Protein AF-0000000076642615 (afdb_homodimer)

InterPro domains:
  IPR003148 Regulator of K+ conductance, N-terminal lobe [PF02254] (117-232)
  IPR003148 Regulator of K+ conductance, N-terminal lobe [PS51201] (114-230)
  IPR006037 Regulator of K+ conductance, C-terminal [PF02080] (272-340)
  IPR006037 Regulator of K+ conductance, C-terminal [PS51202] (257-344)
  IPR013099 Potassium channel domain [PF07885] (23-96)
  IPR036291 NAD(P)-binding domain superfamily [SSF51735] (112-254)
  IPR036721 Regulator of K+ conductance, C-terminal domain superfamily [G3DSA:3.30.70.1450] (270-341)
  IPR036721 Regulator of K+ conductance, C-terminal domain superfamily [SSF116726] (267-340)
  IPR050721 Trk/Ktr/HKT Potassium Transport [PTHR43833] (23-339)

Organism: NCBI:txid1194090

Structure (mmCIF, N/CA/C/O backbone):
data_AF-0000000076642615-model_v1
#
loop_
_entity.id
_entity.type
_entity.pdbx_description
1 polymer 'Voltage-gated potassium channel'
#
loop_
_atom_site.group_PDB
_atom_site.id
_atom_site.type_symbol
_atom_site.label_atom_id
_atom_site.label_alt_id
_atom_site.label_comp_id
_atom_site.label_asym_id
_atom_site.label_entity_id
_atom_site.label_seq_id
_atom_site.pdbx_PDB_ins_code
_atom_site.Cartn_x
_atom_site.Cartn_y
_atom_site.Cartn_z
_atom_site.occupancy
_atom_site.B_iso_or_equiv
_atom_site.auth_seq_id
_atom_site.auth_comp_id
_atom_site.auth_asym_id
_atom_site.auth_atom_id
_atom_site.pdbx_PDB_model_num
ATOM 1 N N . MET A 1 1 ? 22.859 -14.305 -25.234 1 28.86 1 MET A N 1
ATOM 2 C CA . MET A 1 1 ? 24.219 -14.734 -25.531 1 28.86 1 MET A CA 1
ATOM 3 C C . MET A 1 1 ? 24.75 -15.672 -24.438 1 28.86 1 MET A C 1
ATOM 5 O O . MET A 1 1 ? 25.625 -16.484 -24.688 1 28.86 1 MET A O 1
ATOM 9 N N . ASN A 1 2 ? 24.094 -15.414 -23.266 1 33.19 2 ASN A N 1
ATOM 10 C CA . ASN A 1 2 ? 24.625 -16.156 -22.125 1 33.19 2 ASN A CA 1
ATOM 11 C C . ASN A 1 2 ? 24.078 -17.578 -22.078 1 33.19 2 ASN A C 1
ATOM 13 O O . ASN A 1 2 ? 24.703 -18.469 -21.5 1 33.19 2 ASN A O 1
ATOM 17 N N . GLY A 1 3 ? 22.953 -17.766 -22.516 1 37.28 3 GLY A N 1
ATOM 18 C CA . GLY A 1 3 ? 22.469 -19.125 -22.641 1 37.28 3 GLY A CA 1
ATOM 19 C C . GLY A 1 3 ? 23.344 -19.984 -23.531 1 37.28 3 GLY A C 1
ATOM 20 O O . GLY A 1 3 ? 23.562 -21.172 -23.25 1 37.28 3 GLY A O 1
ATOM 21 N N . PHE A 1 4 ? 23.672 -19.438 -24.719 1 39.81 4 PHE A N 1
ATOM 22 C CA . PHE A 1 4 ? 24.547 -20.031 -25.703 1 39.81 4 PHE A CA 1
ATOM 23 C C . PHE A 1 4 ? 25.922 -20.328 -25.109 1 39.81 4 PHE A C 1
ATOM 25 O O . PHE A 1 4 ? 26.516 -21.375 -25.375 1 39.81 4 PHE A O 1
ATOM 32 N N . TYR A 1 5 ? 26.375 -19.5 -24.203 1 40.06 5 TYR A N 1
ATOM 33 C CA . TYR A 1 5 ? 27.688 -19.625 -23.594 1 40.06 5 TYR A CA 1
ATOM 34 C C . TYR A 1 5 ? 27.719 -20.734 -22.547 1 40.06 5 TYR A C 1
ATOM 36 O O . TYR A 1 5 ? 28.688 -21.469 -22.453 1 40.06 5 TYR A O 1
ATOM 44 N N . ASN A 1 6 ? 26.625 -20.953 -21.844 1 46.66 6 ASN A N 1
ATOM 45 C CA . ASN A 1 6 ? 26.609 -21.984 -20.812 1 46.66 6 ASN A CA 1
ATOM 46 C C . ASN A 1 6 ? 26.5 -23.375 -21.406 1 46.66 6 ASN A C 1
ATOM 48 O O . ASN A 1 6 ? 27.141 -24.312 -20.922 1 46.66 6 ASN A O 1
ATOM 52 N N . ASN A 1 7 ? 25.656 -23.516 -22.375 1 49.06 7 ASN A N 1
ATOM 53 C CA . ASN A 1 7 ? 25.688 -24.766 -23.125 1 49.06 7 ASN A CA 1
ATOM 54 C C . ASN A 1 7 ? 27.078 -25.062 -23.672 1 49.06 7 ASN A C 1
ATOM 56 O O . ASN A 1 7 ? 27.5 -26.219 -23.703 1 49.06 7 ASN A O 1
ATOM 60 N N . ILE A 1 8 ? 27.75 -24.031 -24.078 1 52.03 8 ILE A N 1
ATOM 61 C CA . ILE A 1 8 ? 29.094 -24.156 -24.625 1 52.03 8 ILE A CA 1
ATOM 62 C C . ILE A 1 8 ? 30.062 -24.531 -23.516 1 52.03 8 ILE A C 1
ATOM 64 O O . ILE A 1 8 ? 30.922 -25.391 -23.703 1 52.03 8 ILE A O 1
ATOM 68 N N . ILE A 1 9 ? 29.766 -24.031 -22.344 1 53.75 9 ILE A N 1
ATOM 69 C CA . ILE A 1 9 ? 30.672 -24.312 -21.234 1 53.75 9 ILE A CA 1
ATOM 70 C C . ILE A 1 9 ? 30.484 -25.75 -20.75 1 53.75 9 ILE A C 1
ATOM 72 O O . ILE A 1 9 ? 31.453 -26.453 -20.484 1 53.75 9 ILE A O 1
ATOM 76 N N . ASP A 1 10 ? 29.172 -26.109 -20.703 1 59.62 10 ASP A N 1
ATOM 77 C CA . ASP A 1 10 ? 28.922 -27.5 -20.297 1 59.62 10 ASP A CA 1
ATOM 78 C C . ASP A 1 10 ? 29.531 -28.469 -21.297 1 59.62 10 ASP A C 1
ATOM 80 O O . ASP A 1 10 ? 30.094 -29.5 -20.906 1 59.62 10 ASP A O 1
ATOM 84 N N . ASN A 1 11 ? 29.281 -28.109 -22.469 1 63.97 11 ASN A N 1
ATOM 85 C CA . ASN A 1 11 ? 29.859 -28.953 -23.516 1 63.97 11 ASN A CA 1
ATOM 86 C C . ASN A 1 11 ? 31.375 -28.938 -23.453 1 63.97 11 ASN A C 1
ATOM 88 O O . ASN A 1 11 ? 32.031 -29.969 -23.688 1 63.97 11 ASN A O 1
ATOM 92 N N . ILE A 1 12 ? 31.844 -27.844 -22.969 1 65.25 12 ILE A N 1
ATOM 93 C CA . ILE A 1 12 ? 33.281 -27.719 -22.875 1 65.25 12 ILE A CA 1
ATOM 94 C C . ILE A 1 12 ? 33.812 -28.5 -21.688 1 65.25 12 ILE A C 1
ATOM 96 O O . ILE A 1 12 ? 34.812 -29.203 -21.781 1 65.25 12 ILE A O 1
ATOM 100 N N . ILE A 1 13 ? 32.938 -28.422 -20.609 1 67.88 13 ILE A N 1
ATOM 101 C CA . ILE A 1 13 ? 33.344 -29.156 -19.422 1 67.88 13 ILE A CA 1
ATOM 102 C C . ILE A 1 13 ? 33.219 -30.656 -19.672 1 67.88 13 ILE A C 1
ATOM 104 O O . ILE A 1 13 ? 34.125 -31.422 -19.328 1 67.88 13 ILE A O 1
ATOM 108 N N . ALA A 1 14 ? 32.062 -30.953 -20.344 1 70.62 14 ALA A N 1
ATOM 109 C CA . ALA A 1 14 ? 31.906 -32.375 -20.703 1 70.62 14 ALA A CA 1
ATOM 110 C C . ALA A 1 14 ? 33 -32.844 -21.641 1 70.62 14 ALA A C 1
ATOM 112 O O . ALA A 1 14 ? 33.562 -33.938 -21.484 1 70.62 14 ALA A O 1
ATOM 113 N N . LEU A 1 15 ? 33.344 -32.031 -22.531 1 74.5 15 LEU A N 1
ATOM 114 C CA . LEU A 1 15 ? 34.438 -32.344 -23.469 1 74.5 15 LEU A CA 1
ATOM 115 C C . LEU A 1 15 ? 35.75 -32.438 -22.734 1 74.5 15 LEU A C 1
ATOM 117 O O . LEU A 1 15 ? 36.562 -33.344 -23.016 1 74.5 15 LEU A O 1
ATOM 121 N N . ARG A 1 16 ? 35.906 -31.594 -21.766 1 71.75 16 ARG A N 1
ATOM 122 C CA . ARG A 1 16 ? 37.156 -31.625 -20.969 1 71.75 16 ARG A CA 1
ATOM 123 C C . ARG A 1 16 ? 37.219 -32.906 -20.141 1 71.75 16 ARG A C 1
ATOM 125 O O . ARG A 1 16 ? 38.312 -33.5 -20.031 1 71.75 16 ARG A O 1
ATOM 132 N N . ILE A 1 17 ? 36.031 -33.312 -19.688 1 75.44 17 ILE A N 1
ATOM 133 C CA . ILE A 1 17 ? 36 -34.531 -18.922 1 75.44 17 ILE A CA 1
ATOM 134 C C . ILE A 1 17 ? 36.25 -35.719 -19.844 1 75.44 17 ILE A C 1
ATOM 136 O O . ILE A 1 17 ? 37 -36.656 -19.484 1 75.44 17 ILE A O 1
ATOM 140 N N . VAL A 1 18 ? 35.656 -35.656 -21.062 1 78.88 18 VAL A N 1
ATOM 141 C CA . VAL A 1 18 ? 35.844 -36.75 -22.016 1 78.88 18 VAL A CA 1
ATOM 142 C C . VAL A 1 18 ? 37.312 -36.812 -22.453 1 78.88 18 VAL A C 1
ATOM 144 O O . VAL A 1 18 ? 37.875 -37.906 -22.531 1 78.88 18 VAL A O 1
ATOM 147 N N . ILE A 1 19 ? 37.938 -35.719 -22.672 1 79.5 19 ILE A N 1
ATOM 148 C CA . ILE A 1 19 ? 39.344 -35.656 -23.062 1 79.5 19 ILE A CA 1
ATOM 149 C C . ILE A 1 19 ? 40.219 -36.156 -21.922 1 79.5 19 ILE A C 1
ATOM 151 O O . ILE A 1 19 ? 41.156 -36.938 -22.141 1 79.5 19 ILE A O 1
ATOM 155 N N . ALA A 1 20 ? 39.875 -35.688 -20.688 1 77.5 20 ALA A N 1
ATOM 156 C CA . ALA A 1 20 ? 40.656 -36.125 -19.531 1 77.5 20 ALA A CA 1
ATOM 157 C C . ALA A 1 20 ? 40.5 -37.625 -19.312 1 77.5 20 ALA A C 1
ATOM 159 O O . ALA A 1 20 ? 41.469 -38.312 -18.984 1 77.5 20 ALA A O 1
ATOM 160 N N . SER A 1 21 ? 39.344 -38.188 -19.578 1 84.31 21 SER A N 1
ATOM 161 C CA . SER A 1 21 ? 39.094 -39.625 -19.469 1 84.31 21 SER A CA 1
ATOM 162 C C . SER A 1 21 ? 39.875 -40.406 -20.547 1 84.31 21 SER A C 1
ATOM 164 O O . SER A 1 21 ? 40.406 -41.469 -20.297 1 84.31 21 SER A O 1
ATOM 166 N N . ALA A 1 22 ? 39.938 -39.844 -21.75 1 82.94 22 ALA A N 1
ATOM 167 C CA . ALA A 1 22 ? 40.719 -40.438 -22.828 1 82.94 22 ALA A CA 1
ATOM 168 C C . ALA A 1 22 ? 42.219 -40.438 -22.5 1 82.94 22 ALA A C 1
ATOM 170 O O . ALA A 1 22 ? 42.906 -41.438 -22.734 1 82.94 22 ALA A O 1
ATOM 171 N N . VAL A 1 23 ? 42.688 -39.375 -21.891 1 83.56 23 VAL A N 1
ATOM 172 C CA . VAL A 1 23 ? 44.094 -39.281 -21.453 1 83.56 23 VAL A CA 1
ATOM 173 C C . VAL A 1 23 ? 44.344 -40.344 -20.391 1 83.56 23 VAL A C 1
ATOM 175 O O . VAL A 1 23 ? 45.406 -41 -20.391 1 83.56 23 VAL A O 1
ATOM 178 N N . LEU A 1 24 ? 43.344 -40.5 -19.516 1 82.75 24 LEU A N 1
ATOM 179 C CA . LEU A 1 24 ? 43.5 -41.5 -18.469 1 82.75 24 LEU A CA 1
ATOM 180 C C . LEU A 1 24 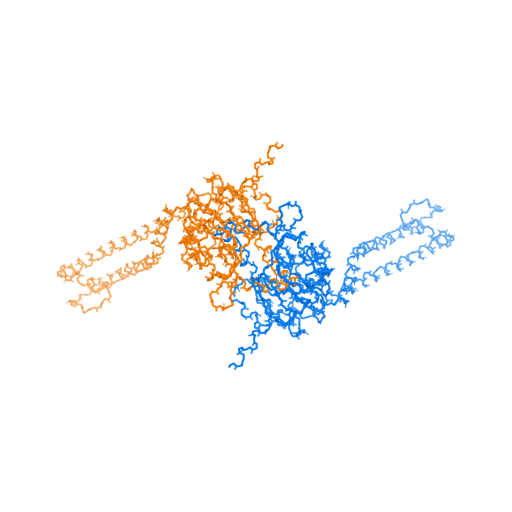? 43.594 -42.906 -19.078 1 82.75 24 LEU A C 1
ATOM 182 O O . LEU A 1 24 ? 44.438 -43.719 -18.641 1 82.75 24 LEU A O 1
ATOM 186 N N . ILE A 1 25 ? 42.875 -43.281 -20.125 1 83.81 25 ILE A N 1
ATOM 187 C CA . ILE A 1 25 ? 42.906 -44.562 -20.828 1 83.81 25 ILE A CA 1
ATOM 188 C C . ILE A 1 25 ? 44.281 -44.75 -21.484 1 83.81 25 ILE A C 1
ATOM 190 O O . ILE A 1 25 ? 44.844 -45.812 -21.422 1 83.81 25 ILE A O 1
ATOM 194 N N . VAL A 1 26 ? 44.781 -43.688 -22.062 1 85.69 26 VAL A N 1
ATOM 195 C CA . VAL A 1 26 ? 46.125 -43.719 -22.688 1 85.69 26 VAL A CA 1
ATOM 196 C C . VAL A 1 26 ? 47.188 -44 -21.625 1 85.69 26 VAL A C 1
ATOM 198 O O . VAL A 1 26 ? 48.094 -44.781 -21.844 1 85.69 26 VAL A O 1
ATOM 201 N N . ILE A 1 27 ? 47.031 -43.375 -20.406 1 85.31 27 ILE A N 1
ATOM 202 C CA . ILE A 1 27 ? 47.969 -43.594 -19.312 1 85.31 27 ILE A CA 1
ATOM 203 C C . ILE A 1 27 ? 47.906 -45.062 -18.844 1 85.31 27 ILE A C 1
ATOM 205 O O . ILE A 1 27 ? 48.938 -45.688 -18.578 1 85.31 27 ILE A O 1
ATOM 209 N N . PHE A 1 28 ? 46.719 -45.625 -18.781 1 87.31 28 PHE A N 1
ATOM 210 C CA . PHE A 1 28 ? 46.562 -47.031 -18.406 1 87.31 28 PHE A CA 1
ATOM 211 C C . PHE A 1 28 ? 47.219 -47.938 -19.422 1 87.31 28 PHE A C 1
ATOM 213 O O . PHE A 1 28 ? 47.875 -48.938 -19.062 1 87.31 28 PHE A O 1
ATOM 220 N N . LEU A 1 29 ? 47.125 -47.625 -20.734 1 88 29 LEU A N 1
ATOM 221 C CA . LEU A 1 29 ? 47.719 -48.406 -21.797 1 88 29 LEU A CA 1
ATOM 222 C C . LEU A 1 29 ? 49.25 -48.312 -21.75 1 88 29 LEU A C 1
ATOM 224 O O . LEU A 1 29 ? 49.938 -49.312 -21.875 1 88 29 LEU A O 1
ATOM 228 N N . ILE A 1 30 ? 49.75 -47.125 -21.531 1 89.69 30 ILE A N 1
ATOM 229 C CA . ILE A 1 30 ? 51.188 -46.906 -21.406 1 89.69 30 ILE A CA 1
ATOM 230 C C . ILE A 1 30 ? 51.719 -47.594 -20.156 1 89.69 30 ILE A C 1
ATOM 232 O O . ILE A 1 30 ? 52.781 -48.219 -20.203 1 89.69 30 ILE A O 1
ATOM 236 N N . GLY A 1 31 ? 50.938 -47.406 -19.125 1 89.5 31 GLY A N 1
ATOM 237 C CA . GLY A 1 31 ? 51.344 -48.062 -17.875 1 89.5 31 GLY A CA 1
ATOM 238 C C . GLY A 1 31 ? 51.375 -49.594 -17.984 1 89.5 31 GLY A C 1
ATOM 239 O O . GLY A 1 31 ? 52.344 -50.219 -17.594 1 89.5 31 GLY A O 1
ATOM 240 N N . SER A 1 32 ? 50.312 -50.188 -18.547 1 88.25 32 SER A N 1
ATOM 241 C CA . SER A 1 32 ? 50.219 -51.656 -18.719 1 88.25 32 SER A CA 1
ATOM 242 C C . SER A 1 32 ? 51.312 -52.188 -19.641 1 88.25 32 SER A C 1
ATOM 244 O O . SER A 1 32 ? 51.969 -53.188 -19.359 1 88.25 32 SER A O 1
ATOM 246 N N . SER A 1 33 ? 51.531 -51.469 -20.703 1 91.62 33 SER A N 1
ATOM 247 C CA . SER A 1 33 ? 52.562 -51.875 -21.672 1 91.62 33 SER A CA 1
ATOM 248 C C . SER A 1 33 ? 53.969 -51.625 -21.125 1 91.62 33 SER A C 1
ATOM 250 O O . SER A 1 33 ? 54.875 -52.438 -21.375 1 91.62 33 SER A O 1
ATOM 252 N N . GLY A 1 34 ? 54.094 -50.562 -20.359 1 92.25 34 GLY A N 1
ATOM 253 C CA . GLY A 1 34 ? 55.406 -50.25 -19.766 1 92.25 34 GLY A CA 1
ATOM 254 C C . GLY A 1 34 ? 55.844 -51.312 -18.766 1 92.25 34 GLY A C 1
AT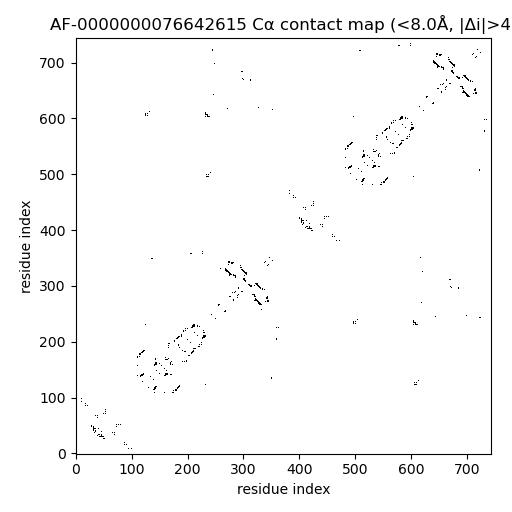OM 255 O O . GLY A 1 34 ? 57 -51.719 -18.781 1 92.25 34 GLY A O 1
ATOM 256 N N . TYR A 1 35 ? 54.938 -51.719 -17.922 1 90.62 35 TYR A N 1
ATOM 257 C CA . TYR A 1 35 ? 55.281 -52.75 -16.953 1 90.62 35 TYR A CA 1
ATOM 258 C C . TYR A 1 35 ? 55.562 -54.094 -17.641 1 90.62 35 TYR A C 1
ATOM 260 O O . TYR A 1 35 ? 56.406 -54.875 -17.172 1 90.62 35 TYR A O 1
ATOM 268 N N . HIS A 1 36 ? 54.938 -54.406 -18.797 1 90.62 36 HIS A N 1
ATOM 269 C CA . HIS A 1 36 ? 55.188 -55.625 -19.562 1 90.62 36 HIS A CA 1
ATOM 270 C C . HIS A 1 36 ? 56.594 -55.562 -20.172 1 90.62 36 HIS A C 1
ATOM 272 O O . HIS A 1 36 ? 57.312 -56.562 -20.125 1 90.62 36 HIS A O 1
ATOM 278 N N . LEU A 1 37 ? 56.969 -54.438 -20.609 1 91.12 37 LEU A N 1
ATOM 279 C CA . LEU A 1 37 ? 58.25 -54.281 -21.312 1 91.12 37 LEU A CA 1
ATOM 280 C C . LEU A 1 37 ? 59.406 -54.156 -20.312 1 91.12 37 LEU A C 1
ATOM 282 O O . LEU A 1 37 ? 60.469 -54.75 -20.531 1 91.12 37 LEU A O 1
ATOM 286 N N . ILE A 1 38 ? 59.125 -53.5 -19.172 1 89.94 38 ILE A N 1
ATOM 287 C CA . ILE A 1 38 ? 60.219 -53.219 -18.25 1 89.94 38 ILE A CA 1
ATOM 288 C C . ILE A 1 38 ? 60.375 -54.344 -17.25 1 89.94 38 ILE A C 1
ATOM 290 O O . ILE A 1 38 ? 61.5 -54.75 -16.906 1 89.94 38 ILE A O 1
ATOM 294 N N . GLU A 1 39 ? 59.312 -54.906 -16.797 1 88.06 39 GLU A N 1
ATOM 295 C CA . GLU A 1 39 ? 59.344 -55.875 -15.711 1 88.06 39 GLU A CA 1
ATOM 296 C C . GLU A 1 39 ? 58.906 -57.25 -16.188 1 88.06 39 GLU A C 1
ATOM 298 O O . GLU A 1 39 ? 58.938 -58.219 -15.43 1 88.06 39 GLU A O 1
ATOM 303 N N . GLY A 1 40 ? 58.5 -57.438 -17.469 1 89.31 40 GLY A N 1
ATOM 304 C CA . GLY A 1 40 ? 58.094 -58.719 -18.016 1 89.31 40 GLY A CA 1
ATOM 305 C C . GLY A 1 40 ? 56.781 -59.219 -17.469 1 89.31 40 GLY A C 1
ATOM 306 O O . GLY A 1 40 ? 56.5 -60.406 -17.484 1 89.31 40 GLY A O 1
ATOM 307 N N . MET A 1 41 ? 56 -58.312 -16.969 1 85.69 41 MET A N 1
ATOM 308 C CA . MET A 1 41 ? 54.719 -58.656 -16.375 1 85.69 41 MET A CA 1
ATOM 309 C C . MET A 1 41 ? 53.688 -58.938 -17.453 1 85.69 41 MET A C 1
ATOM 311 O O . MET A 1 41 ? 53.781 -58.438 -18.578 1 85.69 41 MET A O 1
ATOM 315 N N . ASN A 1 42 ? 52.688 -59.812 -17.094 1 86 42 ASN A N 1
ATOM 316 C CA . ASN A 1 42 ? 51.531 -59.969 -17.984 1 86 42 ASN A CA 1
ATOM 317 C C . ASN A 1 42 ? 50.719 -58.719 -18.078 1 86 42 ASN A C 1
ATOM 319 O O . ASN A 1 42 ? 50.781 -57.844 -17.203 1 86 42 ASN A O 1
ATOM 323 N N . PHE A 1 43 ? 50.062 -58.594 -19.234 1 85 43 PHE A N 1
ATOM 324 C CA . PHE A 1 43 ? 49.312 -57.375 -19.5 1 85 43 PHE A CA 1
ATOM 325 C C . PHE A 1 43 ? 48.312 -57.062 -18.359 1 85 43 PHE A C 1
ATOM 327 O O . PHE A 1 43 ? 48.156 -55.906 -17.969 1 85 43 PHE A O 1
ATOM 334 N N . PHE A 1 44 ? 47.781 -58.062 -17.781 1 82.88 44 PHE A N 1
ATOM 335 C CA . PHE A 1 44 ? 46.844 -57.875 -16.703 1 82.88 44 PHE A CA 1
ATOM 336 C C . PHE A 1 44 ? 47.531 -57.438 -15.422 1 82.88 44 PHE A C 1
ATOM 338 O O . PHE A 1 44 ? 47.031 -56.562 -14.695 1 82.88 44 PHE A O 1
ATOM 345 N N . GLU A 1 45 ? 48.688 -58 -15.188 1 83.38 45 GLU A N 1
ATOM 346 C CA . GLU A 1 45 ? 49.469 -57.594 -14.008 1 83.38 45 GLU A CA 1
ATOM 347 C C . GLU A 1 45 ? 49.938 -56.156 -14.117 1 83.38 45 GLU A C 1
ATOM 349 O O . GLU A 1 45 ? 49.938 -55.438 -13.125 1 83.38 45 GLU A O 1
ATOM 354 N N . GLY A 1 46 ? 50.312 -55.75 -15.367 1 86.81 46 GLY A N 1
ATOM 355 C CA . GLY A 1 46 ? 50.688 -54.375 -15.602 1 86.81 46 GLY A CA 1
ATOM 356 C C . GLY A 1 46 ? 49.531 -53.406 -15.422 1 86.81 46 GLY A C 1
ATOM 357 O O . GLY A 1 46 ? 49.719 -52.344 -14.836 1 86.81 46 GLY A O 1
ATOM 358 N N . PHE A 1 47 ? 48.312 -53.875 -15.938 1 84.31 47 PHE A N 1
ATOM 359 C CA . PHE A 1 47 ? 47.094 -53.094 -15.766 1 84.31 47 PHE A CA 1
ATOM 360 C C . PHE A 1 47 ? 46.781 -52.906 -14.281 1 84.31 47 PHE A C 1
ATOM 362 O O . PHE A 1 47 ? 46.469 -51.812 -13.844 1 84.31 47 PHE A O 1
ATOM 369 N N . TYR A 1 48 ? 47 -53.938 -13.516 1 80.25 48 TYR A N 1
ATOM 370 C CA . TYR A 1 48 ? 46.719 -53.906 -12.086 1 80.25 48 TYR A CA 1
ATOM 371 C C . TYR A 1 48 ? 47.688 -53 -11.352 1 80.25 48 TYR A C 1
ATOM 373 O O . TYR A 1 48 ? 47.281 -52.219 -10.5 1 80.25 48 TYR A O 1
ATOM 381 N N . MET A 1 49 ? 48.938 -53.031 -11.734 1 82.88 49 MET A N 1
ATOM 382 C CA . MET A 1 49 ? 49.969 -52.188 -11.117 1 82.88 49 MET A CA 1
ATOM 383 C C . MET A 1 49 ? 49.688 -50.719 -11.422 1 82.88 49 MET A C 1
ATOM 385 O O . MET A 1 49 ? 49.844 -49.844 -10.555 1 82.88 49 MET A O 1
ATOM 389 N N . THR A 1 50 ? 49.25 -50.406 -12.672 1 85 50 THR A N 1
ATOM 390 C CA . THR A 1 50 ? 48.906 -49.031 -13.047 1 85 50 THR A CA 1
ATOM 391 C C . THR A 1 50 ? 47.688 -48.562 -12.266 1 85 50 THR A C 1
ATOM 393 O O . THR A 1 50 ? 47.688 -47.438 -11.758 1 85 50 THR A O 1
ATOM 396 N N . PHE A 1 51 ? 46.656 -49.438 -12.086 1 80 51 PHE A N 1
ATOM 397 C CA . PHE A 1 51 ? 45.438 -49.094 -11.375 1 80 51 PHE A CA 1
ATOM 398 C C . PHE A 1 51 ? 45.719 -48.781 -9.922 1 80 51 PHE A C 1
ATOM 400 O O . PHE A 1 51 ? 45.25 -47.719 -9.414 1 80 51 PHE A O 1
ATOM 407 N N . ILE A 1 52 ? 46.562 -49.562 -9.266 1 77.81 52 ILE A N 1
ATOM 408 C CA . ILE A 1 52 ? 46.812 -49.344 -7.848 1 77.81 52 ILE A CA 1
ATOM 409 C C . ILE A 1 52 ? 47.719 -48.125 -7.66 1 77.81 52 ILE A C 1
ATOM 411 O O . ILE A 1 52 ? 47.656 -47.469 -6.617 1 77.81 52 ILE A O 1
ATOM 415 N N . THR A 1 53 ? 48.469 -47.812 -8.68 1 79.69 53 THR A N 1
ATOM 416 C CA . THR A 1 53 ? 49.344 -46.656 -8.609 1 79.69 53 THR A CA 1
ATOM 417 C C . THR A 1 53 ? 48.594 -45.344 -8.789 1 79.69 53 THR A C 1
ATOM 419 O O . THR A 1 53 ? 48.75 -44.406 -8.016 1 79.69 53 THR A O 1
ATOM 422 N N . ILE A 1 54 ? 47.625 -45.375 -9.797 1 77.31 54 ILE A N 1
ATOM 423 C CA . ILE A 1 54 ? 46.938 -44.156 -10.148 1 77.31 54 ILE A CA 1
ATOM 424 C C . ILE A 1 54 ? 45.812 -43.906 -9.148 1 77.31 54 ILE A C 1
ATOM 426 O O . ILE A 1 54 ? 45.531 -42.75 -8.781 1 77.31 54 ILE A O 1
ATOM 430 N N . THR A 1 55 ? 45.156 -44.938 -8.586 1 70.56 55 THR A N 1
ATOM 431 C CA . THR A 1 55 ? 44.031 -44.781 -7.68 1 70.56 55 THR A CA 1
ATOM 432 C C . THR A 1 55 ? 44.531 -44.562 -6.246 1 70.56 55 THR A C 1
ATOM 434 O O . THR A 1 55 ? 43.719 -44.375 -5.332 1 70.56 55 THR A O 1
ATOM 437 N N . THR A 1 56 ? 45.75 -44.375 -6.094 1 62.41 56 THR A N 1
ATOM 438 C CA . THR A 1 56 ? 46.406 -44.094 -4.82 1 62.41 56 THR A CA 1
ATOM 439 C C . THR A 1 56 ? 46 -45.125 -3.766 1 62.41 56 THR A C 1
ATOM 441 O O . THR A 1 56 ? 46.062 -44.844 -2.566 1 62.41 56 THR A O 1
ATOM 444 N N . ILE A 1 57 ? 45.469 -46.312 -4.168 1 60.31 57 ILE A N 1
ATOM 445 C CA . ILE A 1 57 ? 45.125 -47.375 -3.23 1 60.31 57 ILE A CA 1
ATOM 446 C C . ILE A 1 57 ? 46.406 -47.875 -2.535 1 60.31 57 ILE A C 1
ATOM 448 O O . ILE A 1 57 ? 46.406 -48.125 -1.328 1 60.31 57 ILE A O 1
ATOM 452 N N . GLY A 1 58 ? 47.562 -47.719 -3.123 1 59.41 58 GLY A N 1
ATOM 453 C CA . GLY A 1 58 ? 48.844 -47.969 -2.516 1 59.41 58 GLY A CA 1
ATOM 454 C C . GLY A 1 58 ? 49.031 -49.406 -2.047 1 59.41 58 GLY A C 1
ATOM 455 O O . GLY A 1 58 ? 49.625 -49.656 -1.006 1 59.41 58 GLY A O 1
ATOM 456 N N . PHE A 1 59 ? 48.5 -50.531 -2.531 1 59.09 59 PHE A 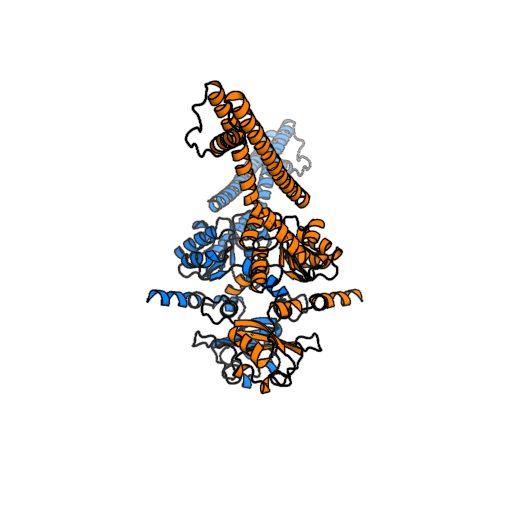N 1
ATOM 457 C CA . PHE A 1 59 ? 48.719 -51.938 -2.146 1 59.09 59 PHE A CA 1
ATOM 458 C C . PHE A 1 59 ? 50.156 -52.344 -2.451 1 59.09 59 PHE A C 1
ATOM 460 O O . PHE A 1 59 ? 50.906 -51.562 -3.045 1 59.09 59 PHE A O 1
ATOM 467 N N . SER A 1 60 ? 50.594 -53.5 -1.894 1 65.19 60 SER A N 1
ATOM 468 C CA . SER A 1 60 ? 51.938 -54.031 -2.133 1 65.19 60 SER A CA 1
ATOM 469 C C . SER A 1 60 ? 52.188 -54.281 -3.619 1 65.19 60 SER A C 1
ATOM 471 O O . SER A 1 60 ? 51.25 -54.625 -4.359 1 65.19 60 SER A O 1
ATOM 473 N N . GLU A 1 61 ? 53.375 -53.875 -4.082 1 73.81 61 GLU A N 1
ATOM 474 C CA . GLU A 1 61 ? 53.781 -54.156 -5.457 1 73.81 61 GLU A CA 1
ATOM 475 C C . GLU A 1 61 ? 53.625 -55.625 -5.812 1 73.81 61 GLU A C 1
ATOM 477 O O . GLU A 1 61 ? 53.781 -56.5 -4.957 1 73.81 61 GLU A O 1
ATOM 482 N N . LEU A 1 62 ? 53 -55.969 -6.906 1 70.06 62 LEU A N 1
ATOM 483 C CA . LEU A 1 62 ? 52.844 -57.375 -7.32 1 70.06 62 LEU A CA 1
ATOM 484 C C . LEU A 1 62 ? 54.188 -58.094 -7.402 1 70.06 62 LEU A C 1
ATOM 486 O O . LEU A 1 62 ? 54.25 -59.281 -7.102 1 70.06 62 LEU A O 1
ATOM 490 N N . THR A 1 63 ? 55.219 -57.469 -7.871 1 74.12 63 THR A N 1
ATOM 491 C CA . THR A 1 63 ? 56.594 -58.031 -7.941 1 74.12 63 THR A CA 1
ATOM 492 C C . THR A 1 63 ? 57.594 -56.969 -7.5 1 74.12 63 THR A C 1
ATOM 494 O O . THR A 1 63 ? 57.312 -55.781 -7.465 1 74.12 63 THR A O 1
ATOM 497 N N . ASN A 1 64 ? 58.656 -57.469 -6.945 1 77.31 64 ASN A N 1
ATOM 498 C CA . ASN A 1 64 ? 59.75 -56.531 -6.645 1 77.31 64 ASN A CA 1
ATOM 499 C C . ASN A 1 64 ? 60.188 -55.781 -7.887 1 77.31 64 ASN A C 1
ATOM 501 O O . ASN A 1 64 ? 60.688 -56.375 -8.836 1 77.31 64 ASN A O 1
ATOM 505 N N . LEU A 1 65 ? 59.875 -54.594 -7.969 1 78.5 65 LEU A N 1
ATOM 506 C CA . LEU A 1 65 ? 60.125 -53.781 -9.148 1 78.5 65 LEU A CA 1
ATOM 507 C C . LEU A 1 65 ? 61.625 -53.406 -9.258 1 78.5 65 LEU A C 1
ATOM 509 O O . LEU A 1 65 ? 62.281 -53.219 -8.242 1 78.5 65 LEU A O 1
ATOM 513 N N . SER A 1 66 ? 62.125 -53.594 -10.438 1 85.06 66 SER A N 1
ATOM 514 C CA . SER A 1 66 ? 63.5 -53.094 -10.719 1 85.06 66 SER A CA 1
ATOM 515 C C . SER A 1 66 ? 63.594 -51.594 -10.57 1 85.06 66 SER A C 1
ATOM 517 O O . SER A 1 66 ? 62.562 -50.906 -10.383 1 85.06 66 SER A O 1
ATOM 519 N N . THR A 1 67 ? 64.75 -51.062 -10.531 1 80.56 67 THR A N 1
ATOM 520 C CA . THR A 1 67 ? 64.938 -49.625 -10.461 1 80.56 67 THR A CA 1
ATOM 521 C C . THR A 1 67 ? 64.25 -48.906 -11.594 1 80.56 67 THR A C 1
ATOM 523 O O . THR A 1 67 ? 63.625 -47.875 -11.391 1 80.56 67 THR A O 1
ATOM 526 N N . GLY A 1 68 ? 64.25 -49.594 -12.836 1 82.56 68 GLY A N 1
ATOM 527 C CA . GLY A 1 68 ? 63.531 -49.031 -13.969 1 82.56 68 GLY A CA 1
ATOM 528 C C . GLY A 1 68 ? 62.031 -49.062 -13.766 1 82.56 68 GLY A C 1
ATOM 529 O O . GLY A 1 68 ? 61.312 -48.094 -14.109 1 82.56 68 GLY A O 1
ATOM 530 N N . GLY A 1 69 ? 61.531 -50.156 -13.117 1 84 69 GLY A N 1
ATOM 531 C CA . GLY A 1 69 ? 60.125 -50.25 -12.805 1 84 69 GLY A CA 1
ATOM 532 C C . GLY A 1 69 ? 59.656 -49.219 -11.781 1 84 69 GLY A C 1
ATOM 533 O O . GLY A 1 69 ? 58.562 -48.656 -11.906 1 84 69 GLY A O 1
ATOM 534 N N . ARG A 1 70 ? 60.438 -48.906 -10.773 1 81.25 70 ARG A N 1
ATOM 535 C CA . ARG A 1 70 ? 60.094 -47.938 -9.727 1 81.25 70 ARG A CA 1
ATOM 536 C C . ARG A 1 70 ? 60.062 -46.531 -10.289 1 81.25 70 ARG A C 1
ATOM 538 O O . ARG A 1 70 ? 59.156 -45.75 -9.938 1 81.25 70 ARG A O 1
ATOM 545 N N . VAL A 1 71 ? 61.031 -46.156 -11.203 1 82.94 71 VAL A N 1
ATOM 546 C CA . VAL A 1 71 ? 61.031 -44.844 -11.836 1 82.94 71 VAL A CA 1
ATOM 547 C C . VAL A 1 71 ? 59.812 -44.688 -12.734 1 82.94 71 VAL A C 1
ATOM 549 O O . VAL A 1 71 ? 59.188 -43.656 -12.758 1 82.94 71 VAL A O 1
ATOM 552 N N . PHE A 1 72 ? 59.438 -45.812 -13.492 1 86.81 72 PHE A N 1
ATOM 553 C CA . PHE A 1 72 ? 58.25 -45.844 -14.344 1 86.81 72 PHE A CA 1
ATOM 554 C C . PHE A 1 72 ? 57 -45.656 -13.508 1 86.81 72 PHE A C 1
ATOM 556 O O . PHE A 1 72 ? 56.094 -44.906 -13.883 1 86.81 72 PHE A O 1
ATOM 563 N N . THR A 1 73 ? 57 -46.312 -12.336 1 83.19 73 THR A N 1
ATOM 564 C CA . THR A 1 73 ? 55.875 -46.219 -11.438 1 83.19 73 THR A CA 1
ATOM 565 C C . THR A 1 73 ? 55.719 -44.781 -10.922 1 83.19 73 THR A C 1
ATOM 567 O O . THR A 1 73 ? 54.594 -44.281 -10.844 1 83.19 73 THR A O 1
ATOM 570 N N . MET A 1 74 ? 56.844 -44.094 -10.594 1 80.06 74 MET A N 1
ATOM 571 C CA . MET A 1 74 ? 56.781 -42.688 -10.148 1 80.06 74 MET A CA 1
ATOM 572 C C . MET A 1 74 ? 56.219 -41.781 -11.234 1 80.06 74 MET A C 1
ATOM 574 O O . MET A 1 74 ? 55.406 -40.906 -10.953 1 80.06 74 MET A O 1
ATOM 578 N N . GLY A 1 75 ? 56.656 -42.031 -12.508 1 84 75 GLY A N 1
ATOM 579 C CA . GLY A 1 75 ? 56.125 -41.25 -13.633 1 84 75 GLY A CA 1
ATOM 580 C C . GLY A 1 75 ? 54.656 -41.438 -13.859 1 84 75 GLY A C 1
ATOM 581 O O . GLY A 1 75 ? 53.906 -40.469 -14.031 1 84 75 GLY A O 1
ATOM 582 N N . ILE A 1 76 ? 54.188 -42.75 -13.844 1 84.94 76 ILE A N 1
ATOM 583 C CA . ILE A 1 76 ? 52.781 -43.062 -14.031 1 84.94 76 ILE A CA 1
ATOM 584 C C . ILE A 1 76 ? 51.938 -42.469 -12.898 1 84.94 76 ILE A C 1
ATOM 586 O O . ILE A 1 76 ? 50.844 -41.969 -13.125 1 84.94 76 ILE A O 1
ATOM 590 N N . PHE A 1 77 ? 52.469 -42.406 -11.703 1 79.69 77 PHE A N 1
ATOM 591 C CA . PHE A 1 77 ? 51.781 -41.875 -10.539 1 79.69 77 PHE A CA 1
ATOM 592 C C . PHE A 1 77 ? 51.531 -40.375 -10.711 1 79.69 77 PHE A C 1
ATOM 594 O O . PHE A 1 77 ? 50.438 -39.875 -10.531 1 79.69 77 PHE A O 1
ATOM 601 N N . VAL A 1 78 ? 52.594 -39.562 -11.078 1 80.38 78 VAL A N 1
ATOM 602 C CA . VAL A 1 78 ? 52.5 -38.125 -11.219 1 80.38 78 VAL A CA 1
ATOM 603 C C . VAL A 1 78 ? 51.531 -37.781 -12.344 1 80.38 78 VAL A C 1
ATOM 605 O O . VAL A 1 78 ? 50.688 -36.906 -12.188 1 80.38 78 VAL A O 1
ATOM 608 N N . MET A 1 79 ? 51.594 -38.562 -13.445 1 81.25 79 MET A N 1
ATOM 609 C CA . MET A 1 79 ? 50.719 -38.281 -14.586 1 81.25 79 MET A CA 1
ATOM 610 C C . MET A 1 79 ? 49.281 -38.719 -14.281 1 81.25 79 MET A C 1
ATOM 612 O O . MET A 1 79 ? 48.344 -38.031 -14.617 1 81.25 79 MET A O 1
ATOM 616 N N . GLY A 1 80 ? 49.188 -39.844 -13.609 1 80.75 80 GLY A N 1
ATOM 617 C CA . GLY A 1 80 ? 47.875 -40.406 -13.289 1 80.75 80 GLY A CA 1
ATOM 618 C C . GLY A 1 80 ? 47.094 -39.562 -12.273 1 80.75 80 GLY A C 1
ATOM 619 O O . GLY A 1 80 ? 45.938 -39.25 -12.477 1 80.75 80 GLY A O 1
ATOM 620 N N . ILE A 1 81 ? 47.75 -39.156 -11.195 1 77.62 81 ILE A N 1
ATOM 621 C CA . ILE A 1 81 ? 47.094 -38.375 -10.141 1 77.62 81 ILE A CA 1
ATOM 622 C C . ILE A 1 81 ? 46.719 -37 -10.672 1 77.62 81 ILE A C 1
ATOM 624 O O . ILE A 1 81 ? 45.656 -36.469 -10.32 1 77.62 81 ILE A O 1
ATOM 628 N N . GLY A 1 82 ? 47.5 -36.406 -11.469 1 79.25 82 GLY A N 1
ATOM 629 C CA . GLY A 1 82 ? 47.188 -35.125 -12.094 1 79.25 82 GLY A CA 1
ATOM 630 C C . GLY A 1 82 ? 45.906 -35.188 -12.914 1 79.25 82 GLY A C 1
ATOM 631 O O . GLY A 1 82 ? 45.031 -34.312 -12.781 1 79.25 82 GLY A O 1
ATOM 632 N N . VAL A 1 83 ? 45.75 -36.25 -13.719 1 80.25 83 VAL A N 1
ATOM 633 C CA . VAL A 1 83 ? 44.562 -36.375 -14.586 1 80.25 83 VAL A CA 1
ATOM 634 C C . VAL A 1 83 ? 43.344 -36.719 -13.758 1 80.25 83 VAL A C 1
ATOM 636 O O . VAL A 1 83 ? 42.25 -36.188 -13.984 1 80.25 83 VAL A O 1
ATOM 639 N N . ILE A 1 84 ? 43.469 -37.531 -12.719 1 77.25 84 ILE A N 1
ATOM 640 C CA . ILE A 1 84 ? 42.344 -37.906 -11.875 1 77.25 84 ILE A CA 1
ATOM 641 C C . ILE A 1 84 ? 41.875 -36.688 -11.062 1 77.25 84 ILE A C 1
ATOM 643 O O . ILE A 1 84 ? 40.688 -36.438 -10.914 1 77.25 84 ILE A O 1
ATOM 647 N N . SER A 1 85 ? 42.844 -35.906 -10.562 1 76.88 85 SER A N 1
ATOM 648 C CA . SER A 1 85 ? 42.531 -34.688 -9.836 1 76.88 85 SER A CA 1
ATOM 649 C C . SER A 1 85 ? 41.844 -33.688 -10.727 1 76.88 85 SER A C 1
ATOM 651 O O . SER A 1 85 ? 40.906 -33 -10.297 1 76.88 85 SER A O 1
ATOM 653 N N . TYR A 1 86 ? 42.25 -33.562 -11.922 1 76.75 86 TYR A N 1
ATOM 654 C CA . TYR A 1 86 ? 41.656 -32.688 -12.898 1 76.75 86 TYR A CA 1
ATOM 655 C C . TYR A 1 86 ? 40.219 -33.125 -13.203 1 76.75 86 TYR A C 1
ATOM 657 O O . TYR A 1 86 ? 39.312 -32.281 -13.234 1 76.75 86 TYR A O 1
ATOM 665 N N . ILE A 1 87 ? 40 -34.375 -13.383 1 74.5 87 ILE A N 1
ATOM 666 C CA . ILE A 1 87 ? 38.688 -34.906 -13.625 1 74.5 87 ILE A CA 1
ATOM 667 C C . ILE A 1 87 ? 37.781 -34.656 -12.414 1 74.5 87 ILE A C 1
ATOM 669 O O . ILE A 1 87 ? 36.656 -34.219 -12.555 1 74.5 87 ILE A O 1
ATOM 673 N N . ALA A 1 88 ? 38.344 -34.812 -11.195 1 68.5 88 ALA A N 1
ATOM 674 C CA . ALA A 1 88 ? 37.594 -34.562 -9.953 1 68.5 88 ALA A CA 1
ATOM 675 C C . ALA A 1 88 ? 37.219 -33.094 -9.828 1 68.5 88 ALA A C 1
ATOM 677 O O . ALA A 1 88 ? 36.094 -32.75 -9.445 1 68.5 88 ALA A O 1
ATOM 678 N N . SER A 1 89 ? 38.125 -32.312 -10.141 1 66.31 89 SER A N 1
ATOM 679 C CA . SER A 1 89 ? 37.875 -30.891 -10.07 1 66.31 89 SER A CA 1
ATOM 680 C C . SER A 1 89 ? 36.844 -30.438 -11.078 1 66.31 89 SER A C 1
ATOM 682 O O . SER A 1 89 ? 35.938 -29.656 -10.75 1 66.31 89 SER A O 1
ATOM 684 N N . GLN A 1 90 ? 36.969 -31 -12.234 1 64.69 90 GLN A N 1
ATOM 685 C CA . GLN A 1 90 ? 36.031 -30.641 -13.281 1 64.69 90 GLN A CA 1
ATOM 686 C C . GLN A 1 90 ? 34.656 -31.234 -13.008 1 64.69 90 GLN A C 1
ATOM 688 O O . GLN A 1 90 ? 33.625 -30.609 -13.289 1 64.69 90 GLN A O 1
ATOM 693 N N . THR A 1 91 ? 34.688 -32.5 -12.422 1 62.06 91 THR A N 1
ATOM 694 C CA . THR A 1 91 ? 33.438 -33.156 -12.086 1 62.06 91 THR A CA 1
ATOM 695 C C . THR A 1 91 ? 32.719 -32.406 -10.961 1 62.06 91 THR A C 1
ATOM 697 O O . THR A 1 91 ? 31.5 -32.25 -10.992 1 62.06 91 THR A O 1
ATOM 700 N N . THR A 1 92 ? 33.5 -32.031 -9.938 1 59.78 92 THR A N 1
ATOM 701 C CA . THR A 1 92 ? 32.906 -31.234 -8.875 1 59.78 92 THR A CA 1
ATOM 702 C C . THR A 1 92 ? 32.219 -29.984 -9.43 1 59.78 92 THR A C 1
ATOM 704 O O . THR A 1 92 ? 31.141 -29.594 -8.992 1 59.78 92 THR A O 1
ATOM 707 N N . GLN A 1 93 ? 32.938 -29.5 -10.375 1 53.38 93 GLN A N 1
ATOM 708 C CA . GLN A 1 93 ? 32.344 -28.328 -11.039 1 53.38 93 GLN A CA 1
ATOM 709 C C . GLN A 1 93 ? 31.078 -28.719 -11.789 1 53.38 93 GLN A C 1
ATOM 711 O O . GLN A 1 93 ? 30.141 -27.922 -11.852 1 53.38 93 GLN A O 1
ATOM 716 N N . LEU A 1 94 ? 31.234 -29.953 -12.375 1 51.41 94 LEU A N 1
ATOM 717 C CA . LEU A 1 94 ? 30.047 -30.453 -13.062 1 51.41 94 LEU A CA 1
ATOM 718 C C . LEU A 1 94 ? 28.906 -30.703 -12.07 1 51.41 94 LEU A C 1
ATOM 720 O O . LEU A 1 94 ? 27.734 -30.484 -12.391 1 51.41 94 LEU A O 1
ATOM 724 N N . ILE A 1 95 ? 29.422 -31.297 -10.969 1 47.91 95 ILE A N 1
ATOM 725 C CA . ILE A 1 95 ? 28.406 -31.516 -9.945 1 47.91 95 ILE A CA 1
ATOM 726 C C . ILE A 1 95 ? 27.766 -30.188 -9.555 1 47.91 95 ILE A C 1
ATOM 728 O O . ILE A 1 95 ? 26.578 -30.109 -9.289 1 47.91 95 ILE A O 1
ATOM 732 N N . PHE A 1 96 ? 28.625 -29.234 -9.375 1 48.62 96 PHE A N 1
ATOM 733 C CA . PHE A 1 96 ? 28.016 -27.906 -9.312 1 48.62 96 PHE A CA 1
ATOM 734 C C . PHE A 1 96 ? 27.203 -27.625 -10.562 1 48.62 96 PHE A C 1
ATOM 736 O O . PHE A 1 96 ? 26.562 -26.578 -10.664 1 48.62 96 PHE A O 1
ATOM 743 N N . GLU A 1 97 ? 27.375 -28.516 -11.617 1 51.66 97 GLU A N 1
ATOM 744 C CA . GLU A 1 97 ? 26.578 -28.828 -12.789 1 51.66 97 GLU A CA 1
ATOM 745 C C . GLU A 1 97 ? 25.094 -28.969 -12.43 1 51.66 97 GLU A C 1
ATOM 747 O O . GLU A 1 97 ? 24.219 -28.672 -13.242 1 51.66 97 GLU A O 1
ATOM 752 N N . SER A 1 98 ? 24.984 -29.359 -11.227 1 56.31 98 SER A N 1
ATOM 753 C CA . SER A 1 98 ? 23.609 -29.406 -10.727 1 56.31 98 SER A CA 1
ATOM 754 C C . SER A 1 98 ? 22.859 -28.109 -11.047 1 56.31 98 SER A C 1
ATOM 756 O O . SER A 1 98 ? 21.672 -28.141 -11.391 1 56.31 98 SER A O 1
ATOM 758 N N . GLU A 1 99 ? 23.703 -27.156 -11.133 1 60.5 99 GLU A N 1
ATOM 759 C CA . GLU A 1 99 ? 23.078 -25.875 -11.477 1 60.5 99 GLU A CA 1
ATOM 760 C C . GLU A 1 99 ? 22.688 -25.828 -12.953 1 60.5 99 GLU A C 1
ATOM 762 O O . GLU A 1 99 ? 21.641 -25.281 -13.312 1 60.5 99 GLU A O 1
ATOM 767 N N . LEU A 1 100 ? 23.547 -26.531 -13.852 1 62.94 100 LEU A N 1
ATOM 768 C CA . LEU A 1 100 ? 23.266 -26.547 -15.281 1 62.94 100 LEU A CA 1
ATOM 769 C C . LEU A 1 100 ? 22.016 -27.375 -15.578 1 62.94 100 LEU A C 1
ATOM 771 O O . LEU A 1 100 ? 21.203 -27 -16.422 1 62.94 100 LEU A O 1
ATOM 775 N N . PHE A 1 101 ? 22.031 -28.484 -14.945 1 67.19 101 PHE A N 1
ATOM 776 C CA . PHE A 1 101 ? 20.844 -29.328 -15.117 1 67.19 101 PHE A CA 1
ATOM 777 C C . PHE A 1 101 ? 19.594 -28.594 -14.648 1 67.19 101 PHE A C 1
ATOM 779 O O . PHE A 1 101 ? 18.547 -28.672 -15.289 1 67.19 101 PHE A O 1
ATOM 786 N N . ARG A 1 102 ? 19.859 -27.953 -13.555 1 74.06 102 ARG A N 1
ATOM 787 C CA . ARG A 1 102 ? 18.734 -27.188 -13.031 1 74.06 102 ARG A CA 1
ATOM 788 C C . ARG A 1 102 ? 18.297 -26.094 -14.016 1 74.06 102 ARG A C 1
ATOM 790 O O . ARG A 1 102 ? 17.109 -25.875 -14.227 1 74.06 102 ARG A O 1
ATOM 797 N N . LEU A 1 103 ? 19.25 -25.531 -14.586 1 75.56 103 LEU A N 1
ATOM 798 C CA . LEU A 1 103 ? 18.969 -24.453 -15.531 1 75.56 103 LEU A CA 1
ATOM 799 C C . LEU A 1 103 ? 18.281 -25 -16.781 1 75.56 103 LEU A C 1
ATOM 801 O O . LEU A 1 103 ? 17.359 -24.375 -17.312 1 75.56 103 LEU A O 1
ATOM 805 N N . ARG A 1 104 ? 18.797 -26.188 -17.281 1 76.81 104 ARG A N 1
ATOM 806 C CA . ARG A 1 104 ? 18.188 -26.812 -18.453 1 76.81 104 ARG A CA 1
ATOM 807 C C . ARG A 1 104 ? 16.75 -27.234 -18.141 1 76.81 104 ARG A C 1
ATOM 809 O O . ARG A 1 104 ? 15.852 -27.062 -18.969 1 76.81 104 ARG A O 1
ATOM 816 N N . ALA A 1 105 ? 16.656 -27.766 -17.031 1 79.25 105 ALA A N 1
ATOM 817 C CA . ALA A 1 105 ? 15.312 -28.172 -16.609 1 79.25 105 ALA A CA 1
ATOM 818 C C . ALA A 1 105 ? 14.375 -26.984 -16.516 1 79.25 105 ALA A C 1
ATOM 820 O O . ALA A 1 105 ? 13.219 -27.047 -16.938 1 79.25 105 ALA A O 1
ATOM 821 N N . MET A 1 106 ? 14.898 -25.922 -15.984 1 83.38 106 MET A N 1
ATOM 822 C CA . MET A 1 106 ? 14.117 -24.688 -15.859 1 83.38 106 MET A CA 1
ATOM 823 C C . MET A 1 106 ? 13.727 -24.156 -17.234 1 83.38 106 MET A C 1
ATOM 825 O O . MET A 1 106 ? 12.586 -23.75 -17.438 1 83.38 106 MET A O 1
ATOM 829 N N . LYS A 1 107 ? 14.672 -24.203 -18.125 1 84.31 107 LYS A N 1
ATOM 830 C CA . LYS A 1 107 ? 14.414 -23.719 -19.469 1 84.31 107 LYS A CA 1
ATOM 831 C C . LYS A 1 107 ? 13.344 -24.547 -20.172 1 84.31 107 LYS A C 1
ATOM 833 O O . LYS A 1 107 ? 12.5 -24.016 -20.891 1 84.31 107 LYS A O 1
ATOM 838 N N . LYS A 1 108 ? 13.414 -25.812 -19.953 1 85.19 108 LYS A N 1
ATOM 839 C CA . LYS A 1 108 ? 12.398 -26.703 -20.516 1 85.19 108 LYS A CA 1
ATOM 840 C C . LYS A 1 108 ? 11.016 -26.391 -19.953 1 85.19 108 LYS A C 1
ATOM 842 O O . LYS A 1 108 ? 10.031 -26.344 -20.703 1 85.19 108 LYS A O 1
ATOM 847 N N . GLN A 1 109 ? 10.992 -26.188 -18.703 1 88.56 109 GLN A N 1
ATOM 848 C CA . GLN A 1 109 ? 9.727 -25.844 -18.062 1 88.56 109 GLN A CA 1
ATOM 849 C C . GLN A 1 109 ? 9.188 -24.516 -18.594 1 88.56 109 GLN A C 1
ATOM 851 O O . GLN A 1 109 ? 7.984 -24.375 -18.828 1 88.56 109 GLN A O 1
ATOM 856 N N . LEU A 1 110 ? 10.07 -23.625 -18.75 1 89.94 110 LEU A N 1
ATOM 857 C CA . LEU A 1 110 ? 9.703 -22.297 -19.219 1 89.94 110 LEU A CA 1
ATOM 858 C C . LEU A 1 110 ? 9.109 -22.359 -20.625 1 89.94 110 LEU A C 1
ATOM 860 O O . LEU A 1 110 ? 8.148 -21.656 -20.938 1 89.94 110 LEU A O 1
ATOM 864 N N . ARG A 1 111 ? 9.703 -23.234 -21.438 1 88.75 111 ARG A N 1
ATOM 865 C CA . ARG A 1 111 ? 9.266 -23.359 -22.828 1 88.75 111 ARG A CA 1
ATOM 866 C C . ARG A 1 111 ? 7.855 -23.938 -22.906 1 88.75 111 ARG A C 1
ATOM 868 O O . ARG A 1 111 ? 7.117 -23.656 -23.859 1 88.75 111 ARG A O 1
ATOM 875 N N . LYS A 1 112 ? 7.434 -24.578 -21.906 1 90.12 112 LYS A N 1
ATOM 876 C CA . LYS A 1 112 ? 6.137 -25.234 -21.922 1 90.12 112 LYS A CA 1
ATOM 877 C C . LYS A 1 112 ? 5.078 -24.391 -21.203 1 90.12 112 LYS A C 1
ATOM 879 O O . LYS A 1 112 ? 3.885 -24.672 -21.297 1 90.12 112 LYS A O 1
ATOM 884 N N . MET A 1 113 ? 5.508 -23.391 -20.609 1 91.69 113 MET A N 1
ATOM 885 C CA . MET A 1 113 ? 4.586 -22.609 -19.781 1 91.69 113 MET A CA 1
ATOM 886 C C . MET A 1 113 ? 3.639 -21.781 -20.656 1 91.69 113 MET A C 1
ATOM 888 O O . MET A 1 113 ? 4.055 -21.203 -21.656 1 91.69 113 MET A O 1
ATOM 892 N N . GLU A 1 114 ? 2.34 -21.875 -20.344 1 91.94 114 GLU A N 1
ATOM 893 C CA . GLU A 1 114 ? 1.303 -21.062 -20.984 1 91.94 114 GLU A CA 1
ATOM 894 C C . GLU A 1 114 ? 0.401 -20.422 -19.938 1 91.94 114 GLU A C 1
ATOM 896 O O . GLU A 1 114 ? 0.276 -20.922 -18.812 1 91.94 114 GLU A O 1
ATOM 901 N N . ASP A 1 115 ? -0.132 -19.234 -20.25 1 91.25 115 ASP A N 1
ATOM 902 C CA . ASP A 1 115 ? -1.07 -18.516 -19.391 1 91.25 115 ASP A CA 1
ATOM 903 C C . ASP A 1 115 ? -0.437 -18.172 -18.047 1 91.25 115 ASP A C 1
ATOM 905 O O . ASP A 1 115 ? -1.096 -18.266 -17.016 1 91.25 115 ASP A O 1
ATOM 909 N N . HIS A 1 116 ? 0.888 -18.016 -18.125 1 94.12 116 HIS A N 1
ATOM 910 C CA . HIS A 1 116 ? 1.62 -17.672 -16.906 1 94.12 116 HIS A CA 1
ATOM 911 C C . HIS A 1 116 ? 1.808 -16.156 -16.797 1 94.12 116 HIS A C 1
ATOM 913 O O . HIS A 1 116 ? 1.429 -15.414 -17.703 1 94.12 116 HIS A O 1
ATOM 919 N N . TYR A 1 117 ? 2.275 -15.797 -15.68 1 96.12 117 TYR A N 1
ATOM 920 C CA . TYR A 1 117 ? 2.582 -14.383 -15.453 1 96.12 117 TYR A CA 1
ATOM 921 C C . TYR A 1 117 ? 4.086 -14.156 -15.391 1 96.12 117 TYR A C 1
ATOM 923 O O . TYR A 1 117 ? 4.828 -14.992 -14.859 1 96.12 117 TYR A O 1
ATOM 931 N N . ILE A 1 118 ? 4.5 -13.031 -15.961 1 98.19 118 ILE A N 1
ATOM 932 C CA . ILE A 1 118 ? 5.898 -12.633 -15.906 1 98.19 118 ILE A CA 1
ATOM 933 C C . ILE A 1 118 ? 6.062 -11.461 -14.938 1 98.19 118 ILE A C 1
ATOM 935 O O . ILE A 1 118 ? 5.352 -10.461 -15.039 1 98.19 118 ILE A O 1
ATOM 939 N N . VAL A 1 119 ? 6.898 -11.617 -13.992 1 98.44 119 VAL A N 1
ATOM 940 C CA . VAL A 1 119 ? 7.223 -10.531 -13.07 1 98.44 119 VAL A CA 1
ATOM 941 C C . VAL A 1 119 ? 8.586 -9.938 -13.43 1 98.44 119 VAL A C 1
ATOM 943 O O . VAL A 1 119 ? 9.617 -10.594 -13.266 1 98.44 119 VAL A O 1
ATOM 946 N N . ALA A 1 120 ? 8.57 -8.703 -13.914 1 98.44 120 ALA A N 1
ATOM 947 C CA . ALA A 1 120 ? 9.812 -8.023 -14.258 1 98.44 120 ALA A CA 1
ATOM 948 C C . ALA A 1 120 ? 10.359 -7.246 -13.062 1 98.44 120 ALA A C 1
ATOM 950 O O . ALA A 1 120 ? 9.812 -6.207 -12.688 1 98.44 120 ALA A O 1
ATOM 951 N N . GLY A 1 121 ? 11.445 -7.684 -12.578 1 97.19 121 GLY A N 1
ATOM 952 C CA . GLY A 1 121 ? 12.023 -7.09 -11.375 1 97.19 121 GLY A CA 1
ATOM 953 C C . GLY A 1 121 ? 11.727 -7.879 -10.117 1 97.19 121 GLY A C 1
ATOM 954 O O . GLY A 1 121 ? 10.586 -8.289 -9.891 1 97.19 121 GLY A O 1
ATOM 955 N N . TYR A 1 122 ? 12.711 -8.086 -9.312 1 96.38 122 TYR A N 1
ATOM 956 C CA . TYR A 1 122 ? 12.562 -8.883 -8.102 1 96.38 122 TYR A CA 1
ATOM 957 C C . TYR A 1 122 ? 13.133 -8.141 -6.895 1 96.38 122 TYR A C 1
ATOM 959 O O . TYR A 1 122 ? 13.922 -8.711 -6.129 1 96.38 122 TYR A O 1
ATOM 967 N N . GLY A 1 123 ? 12.797 -6.902 -6.852 1 92.56 123 GLY A N 1
ATOM 968 C CA . GLY A 1 123 ? 13.07 -6.133 -5.648 1 92.56 123 GLY A CA 1
ATOM 969 C C . GLY A 1 123 ? 12.07 -6.383 -4.539 1 92.56 123 GLY A C 1
ATOM 970 O O . GLY A 1 123 ? 11.531 -7.488 -4.414 1 92.56 123 GLY A O 1
ATOM 971 N N . ARG A 1 124 ? 11.82 -5.43 -3.719 1 88.75 124 ARG A N 1
ATOM 972 C CA . ARG A 1 124 ? 10.914 -5.582 -2.586 1 88.75 124 ARG A CA 1
ATOM 973 C C . ARG A 1 124 ? 9.484 -5.848 -3.059 1 88.75 124 ARG A C 1
ATOM 975 O O . ARG A 1 124 ? 8.82 -6.762 -2.562 1 88.75 124 ARG A O 1
ATOM 982 N N . ILE A 1 125 ? 9.086 -5.078 -4.047 1 92.5 125 ILE A N 1
ATOM 983 C CA . ILE A 1 125 ? 7.719 -5.191 -4.547 1 92.5 125 ILE A CA 1
ATOM 984 C C . ILE A 1 125 ? 7.57 -6.484 -5.348 1 92.5 125 ILE A C 1
ATOM 986 O O . ILE A 1 125 ? 6.656 -7.273 -5.094 1 92.5 125 ILE A O 1
ATOM 990 N N . GLY A 1 126 ? 8.484 -6.73 -6.293 1 95.69 126 GLY A N 1
ATOM 991 C CA . GLY A 1 126 ? 8.438 -7.922 -7.121 1 95.69 126 GLY A CA 1
ATOM 992 C C . GLY A 1 126 ? 8.5 -9.211 -6.316 1 95.69 126 GLY A C 1
ATOM 993 O O . GLY A 1 126 ? 7.797 -10.172 -6.629 1 95.69 126 GLY A O 1
ATOM 994 N N . HIS A 1 127 ? 9.289 -9.195 -5.324 1 94.31 127 HIS A N 1
ATOM 995 C CA . HIS A 1 127 ? 9.43 -10.367 -4.461 1 94.31 127 HIS A CA 1
ATOM 996 C C . HIS A 1 127 ? 8.109 -10.703 -3.768 1 94.31 127 HIS A C 1
ATOM 998 O O . HIS A 1 127 ? 7.68 -11.859 -3.775 1 94.31 127 HIS A O 1
ATOM 1004 N N . ARG A 1 128 ? 7.52 -9.711 -3.158 1 91.88 128 ARG A N 1
ATOM 1005 C CA . ARG A 1 128 ? 6.266 -9.93 -2.445 1 91.88 128 ARG A CA 1
ATOM 1006 C C . ARG A 1 128 ? 5.16 -10.375 -3.4 1 91.88 128 ARG A C 1
ATOM 1008 O O . ARG A 1 128 ? 4.391 -11.281 -3.088 1 91.88 128 ARG A O 1
ATOM 1015 N N . ILE A 1 129 ? 5.094 -9.82 -4.562 1 94.25 129 ILE A N 1
ATOM 1016 C CA . ILE A 1 129 ? 4.098 -10.203 -5.559 1 94.25 129 ILE A CA 1
ATOM 1017 C C . ILE A 1 129 ? 4.289 -11.672 -5.941 1 94.25 129 ILE A C 1
ATOM 1019 O O . ILE A 1 129 ? 3.328 -12.445 -5.973 1 94.25 129 ILE A O 1
ATOM 1023 N N . ALA A 1 130 ? 5.531 -11.992 -6.211 1 95.44 130 ALA A N 1
ATOM 1024 C CA . ALA A 1 130 ? 5.848 -13.367 -6.586 1 95.44 130 ALA A CA 1
ATOM 1025 C C . ALA A 1 130 ? 5.461 -14.344 -5.48 1 95.44 130 ALA A C 1
ATOM 1027 O O . ALA A 1 130 ? 4.926 -15.422 -5.75 1 95.44 130 ALA A O 1
ATOM 1028 N N . GLU A 1 131 ? 5.746 -13.938 -4.289 1 91.69 131 GLU A N 1
ATOM 1029 C CA . GLU A 1 131 ? 5.402 -14.766 -3.139 1 91.69 131 GLU A CA 1
ATOM 1030 C C . GLU A 1 131 ? 3.898 -15.016 -3.064 1 91.69 131 GLU A C 1
ATOM 1032 O O . GLU A 1 131 ? 3.459 -16.156 -2.904 1 91.69 131 GLU A O 1
ATOM 1037 N N . VAL A 1 132 ? 3.088 -13.984 -3.215 1 86.88 132 VAL A N 1
ATOM 1038 C CA . VAL A 1 132 ? 1.634 -14.078 -3.121 1 86.88 132 VAL A CA 1
ATOM 1039 C C . VAL A 1 132 ? 1.093 -14.93 -4.27 1 86.88 132 VAL A C 1
ATOM 1041 O O . VAL A 1 132 ? 0.235 -15.789 -4.059 1 86.88 132 VAL A O 1
ATOM 1044 N N . LEU A 1 133 ? 1.598 -14.758 -5.441 1 90.5 133 LEU A N 1
ATOM 1045 C CA . LEU A 1 133 ? 1.131 -15.508 -6.598 1 90.5 133 LEU A CA 1
ATOM 1046 C C . LEU A 1 133 ? 1.52 -16.984 -6.48 1 90.5 133 LEU A C 1
ATOM 1048 O O . LEU A 1 133 ? 0.738 -17.859 -6.84 1 90.5 133 LEU A O 1
ATOM 1052 N N . GLN A 1 134 ? 2.742 -17.172 -6.008 1 89.94 134 GLN A N 1
ATOM 1053 C CA . GLN A 1 134 ? 3.195 -18.547 -5.805 1 89.94 134 GLN A CA 1
ATOM 1054 C C . GLN A 1 134 ? 2.316 -19.281 -4.793 1 89.94 134 GLN A C 1
ATOM 1056 O O . GLN A 1 134 ? 1.959 -20.438 -4.996 1 89.94 134 GLN A O 1
ATOM 1061 N N . GLU A 1 135 ? 2.002 -18.594 -3.709 1 81.69 135 GLU A N 1
ATOM 1062 C CA . GLU A 1 135 ? 1.137 -19.156 -2.678 1 81.69 135 GLU A CA 1
ATOM 1063 C C . GLU A 1 135 ? -0.238 -19.5 -3.24 1 81.69 135 GLU A C 1
ATOM 1065 O O . GLU A 1 135 ? -0.886 -20.453 -2.773 1 81.69 135 GLU A O 1
ATOM 1070 N N . ALA A 1 136 ? -0.66 -18.797 -4.258 1 79.44 136 ALA A N 1
ATOM 1071 C CA . ALA A 1 136 ? -1.958 -19.016 -4.891 1 79.44 136 ALA A CA 1
ATOM 1072 C C . ALA A 1 136 ? -1.845 -20.016 -6.047 1 79.44 136 ALA A C 1
ATOM 1074 O O . ALA A 1 136 ? -2.809 -20.219 -6.789 1 79.44 136 ALA A O 1
ATOM 1075 N N . ASP A 1 137 ? -0.648 -20.547 -6.277 1 86.06 137 ASP A N 1
ATOM 1076 C CA . ASP A 1 137 ? -0.353 -21.547 -7.301 1 86.06 137 ASP A CA 1
ATOM 1077 C C . ASP A 1 137 ? -0.572 -20.969 -8.703 1 86.06 137 ASP A C 1
ATOM 1079 O O . ASP A 1 137 ? -1.103 -21.656 -9.578 1 86.06 137 ASP A O 1
ATOM 1083 N N . ILE A 1 138 ? -0.319 -19.688 -8.828 1 87.44 138 ILE A N 1
ATOM 1084 C CA . ILE A 1 138 ? -0.339 -19.062 -10.141 1 87.44 138 ILE A CA 1
ATOM 1085 C C . ILE A 1 138 ? 1.016 -19.25 -10.82 1 87.44 138 ILE A C 1
ATOM 1087 O O . ILE A 1 138 ? 2.051 -18.859 -10.273 1 87.44 138 ILE A O 1
ATOM 1091 N N . PRO A 1 139 ? 1.021 -19.797 -12 1 91.88 139 PRO A N 1
ATOM 1092 C CA . PRO A 1 139 ? 2.305 -19.969 -12.68 1 91.88 139 PRO A CA 1
ATOM 1093 C C . PRO A 1 139 ? 2.982 -18.641 -13.016 1 91.88 139 PRO A C 1
ATOM 1095 O O . PRO A 1 139 ? 2.354 -17.75 -13.594 1 91.88 139 PRO A O 1
ATOM 1098 N N . LEU A 1 140 ? 4.234 -18.562 -12.594 1 94.75 140 LEU A N 1
ATOM 1099 C CA . LEU A 1 140 ? 4.91 -17.297 -12.852 1 94.75 140 LEU A CA 1
ATOM 1100 C C . LEU A 1 140 ? 6.387 -17.516 -13.164 1 94.75 140 LEU A C 1
ATOM 1102 O O . LEU A 1 140 ? 6.957 -18.531 -12.781 1 94.75 140 LEU A O 1
ATOM 1106 N N . VAL A 1 141 ? 6.941 -16.547 -13.93 1 97.19 141 VAL A N 1
ATOM 1107 C CA . VAL A 1 141 ? 8.359 -16.453 -14.25 1 97.19 141 VAL A CA 1
ATOM 1108 C C . VAL A 1 141 ? 8.883 -15.07 -13.898 1 97.19 141 VAL A C 1
ATOM 1110 O O . VAL A 1 141 ? 8.227 -14.062 -14.156 1 97.19 141 VAL A O 1
ATOM 1113 N N . VAL A 1 142 ? 10.078 -15.055 -13.25 1 97.88 142 VAL A N 1
ATOM 1114 C CA . VAL A 1 142 ? 10.648 -13.773 -12.844 1 97.88 142 VAL A CA 1
ATOM 1115 C C . VAL A 1 142 ? 11.797 -13.398 -13.781 1 97.88 142 VAL A C 1
ATOM 1117 O O . VAL A 1 142 ? 12.625 -14.25 -14.133 1 97.88 142 VAL A O 1
ATOM 1120 N N . VAL A 1 143 ? 11.82 -12.172 -14.266 1 97.88 143 VAL A N 1
ATOM 1121 C CA . VAL A 1 143 ? 12.945 -11.633 -15.023 1 97.88 143 VAL A CA 1
ATOM 1122 C C . VAL A 1 143 ? 13.758 -10.68 -14.141 1 97.88 143 VAL A C 1
ATOM 1124 O O . VAL A 1 143 ? 13.219 -9.711 -13.602 1 97.88 143 VAL A O 1
ATOM 1127 N N . GLU A 1 144 ? 14.953 -10.961 -13.977 1 96.5 144 GLU A N 1
ATOM 1128 C CA . GLU A 1 144 ? 15.805 -10.172 -13.094 1 96.5 144 GLU A CA 1
ATOM 1129 C C . GLU A 1 144 ? 17.25 -10.172 -13.578 1 96.5 144 GLU A C 1
ATOM 1131 O O . GLU A 1 144 ? 17.719 -11.164 -14.148 1 96.5 144 GLU A O 1
ATOM 1136 N N . ASN A 1 145 ? 17.938 -8.992 -13.375 1 93.88 145 ASN A N 1
ATOM 1137 C CA . ASN A 1 145 ? 19.297 -8.906 -13.906 1 93.88 145 ASN A CA 1
ATOM 1138 C C . ASN A 1 145 ? 20.312 -8.695 -12.797 1 93.88 145 ASN A C 1
ATOM 1140 O O . ASN A 1 145 ? 21.516 -8.664 -13.047 1 93.88 145 ASN A O 1
ATOM 1144 N N . GLN A 1 146 ? 19.891 -8.492 -11.578 1 92.31 146 GLN A N 1
ATOM 1145 C CA . GLN A 1 146 ? 20.828 -8.344 -10.461 1 92.31 146 GLN A CA 1
ATOM 1146 C C . GLN A 1 146 ? 21.141 -9.695 -9.836 1 92.31 146 GLN A C 1
ATOM 1148 O O . GLN A 1 146 ? 20.25 -10.406 -9.383 1 92.31 146 GLN A O 1
ATOM 1153 N N . GLU A 1 147 ? 22.391 -9.969 -9.648 1 88 147 GLU A N 1
ATOM 1154 C CA . GLU A 1 147 ? 22.844 -11.266 -9.18 1 88 147 GLU A CA 1
ATOM 1155 C C . GLU A 1 147 ? 22.328 -11.562 -7.777 1 88 147 GLU A C 1
ATOM 1157 O O . GLU A 1 147 ? 21.922 -12.688 -7.48 1 88 147 GLU A O 1
ATOM 1162 N N . SER A 1 148 ? 22.406 -10.57 -6.969 1 88.88 148 SER A N 1
ATOM 1163 C CA . SER A 1 148 ? 21.938 -10.758 -5.598 1 88.88 148 SER A CA 1
ATOM 1164 C C . SER A 1 148 ? 20.469 -11.172 -5.559 1 88.88 148 SER A C 1
ATOM 1166 O O . SER A 1 148 ? 20.094 -12.039 -4.766 1 88.88 148 SER A O 1
ATOM 1168 N N . SER A 1 149 ? 19.719 -10.617 -6.43 1 92.12 149 SER A N 1
ATOM 1169 C CA . SER A 1 149 ? 18.297 -10.938 -6.496 1 92.12 149 SER A CA 1
ATOM 1170 C C . SER A 1 149 ? 18.062 -12.32 -7.102 1 92.12 149 SER A C 1
ATOM 1172 O O . SER A 1 149 ? 17.141 -13.039 -6.695 1 92.12 149 SER A O 1
ATOM 1174 N N . ILE A 1 150 ? 18.906 -12.719 -8.016 1 91.06 150 ILE A N 1
ATOM 1175 C CA . ILE A 1 150 ? 18.781 -14.016 -8.672 1 91.06 150 ILE A CA 1
ATOM 1176 C C . ILE A 1 150 ? 19 -15.133 -7.652 1 91.06 150 ILE A C 1
ATOM 1178 O O . ILE A 1 150 ? 18.297 -16.141 -7.664 1 91.06 150 ILE A O 1
ATOM 1182 N N . GLU A 1 151 ? 19.906 -14.938 -6.773 1 88.75 151 GLU A N 1
ATOM 1183 C CA . GLU A 1 151 ? 20.141 -15.914 -5.715 1 88.75 151 GLU A CA 1
ATOM 1184 C C . GLU A 1 151 ? 18.906 -16.078 -4.832 1 88.75 151 GLU A C 1
ATOM 1186 O O . GLU A 1 151 ? 18.562 -17.188 -4.43 1 88.75 151 GLU A O 1
ATOM 1191 N N . ARG A 1 152 ? 18.297 -14.961 -4.594 1 90.81 152 ARG A N 1
ATOM 1192 C CA . ARG A 1 152 ? 17.078 -14.992 -3.791 1 90.81 152 ARG A CA 1
ATOM 1193 C C . ARG A 1 152 ? 15.969 -15.734 -4.52 1 90.81 152 ARG A C 1
ATOM 1195 O O . ARG A 1 152 ? 15.219 -16.5 -3.906 1 90.81 152 ARG A O 1
ATOM 1202 N N . ILE A 1 153 ? 15.891 -15.555 -5.793 1 92.94 153 ILE A N 1
ATOM 1203 C CA . ILE A 1 153 ? 14.883 -16.219 -6.617 1 92.94 153 ILE A CA 1
ATOM 1204 C C . ILE A 1 153 ? 15.086 -17.719 -6.578 1 92.94 153 ILE A C 1
ATOM 1206 O O . ILE A 1 153 ? 14.125 -18.484 -6.457 1 92.94 153 ILE A O 1
ATOM 1210 N N . ARG A 1 154 ? 16.312 -18.125 -6.641 1 86.81 154 ARG A N 1
ATOM 1211 C CA . ARG A 1 154 ? 16.656 -19.547 -6.582 1 86.81 154 ARG A CA 1
ATOM 1212 C C . ARG A 1 154 ? 16.25 -20.156 -5.242 1 86.81 154 ARG A C 1
ATOM 1214 O O . ARG A 1 154 ? 15.703 -21.25 -5.195 1 86.81 154 ARG A O 1
ATOM 1221 N N . SER A 1 155 ? 16.547 -19.391 -4.262 1 89.06 155 SER A N 1
ATOM 1222 C CA . SER A 1 155 ? 16.188 -19.828 -2.918 1 89.06 155 SER A CA 1
ATOM 1223 C C . SER A 1 155 ? 14.68 -19.969 -2.762 1 89.06 155 SER A C 1
ATOM 1225 O O . SER A 1 155 ? 14.203 -20.859 -2.051 1 89.06 155 SER A O 1
ATOM 1227 N N . ASP A 1 156 ? 13.969 -19.109 -3.48 1 90.75 156 ASP A N 1
ATOM 1228 C CA . ASP A 1 156 ? 12.516 -19.109 -3.398 1 90.75 156 ASP A CA 1
ATOM 1229 C C . ASP A 1 156 ? 11.914 -20.141 -4.344 1 90.75 156 ASP A C 1
ATOM 1231 O O . ASP A 1 156 ? 10.688 -20.266 -4.441 1 90.75 156 ASP A O 1
ATOM 1235 N N . LYS A 1 157 ? 12.742 -20.875 -5.109 1 89.44 157 LYS A N 1
ATOM 1236 C CA . LYS A 1 157 ? 12.359 -21.953 -6 1 89.44 157 LYS A CA 1
ATOM 1237 C C . LYS A 1 157 ? 11.406 -21.469 -7.086 1 89.44 157 LYS A C 1
ATOM 1239 O O . LYS A 1 157 ? 10.406 -22.141 -7.391 1 89.44 157 LYS A O 1
ATOM 1244 N N . LEU A 1 158 ? 11.727 -20.297 -7.59 1 93.19 158 LEU A N 1
ATOM 1245 C CA . LEU A 1 158 ? 10.938 -19.719 -8.672 1 93.19 158 LEU A CA 1
ATOM 1246 C C . LEU A 1 158 ? 11.656 -19.875 -10.008 1 93.19 158 LEU A C 1
ATOM 1248 O O . LEU A 1 158 ? 12.891 -19.875 -10.062 1 93.19 158 LEU A O 1
ATOM 1252 N N . LEU A 1 159 ? 10.891 -20.047 -11.062 1 94.25 159 LEU A N 1
ATOM 1253 C CA . LEU A 1 159 ? 11.453 -19.969 -12.406 1 94.25 159 LEU A CA 1
ATOM 1254 C C . LEU A 1 159 ? 11.867 -18.547 -12.742 1 94.25 159 LEU A C 1
ATOM 1256 O O . LEU A 1 159 ? 11.172 -17.594 -12.383 1 94.25 159 LEU A O 1
ATOM 1260 N N . TYR A 1 160 ? 12.992 -18.438 -13.336 1 95.06 160 TYR A N 1
ATOM 1261 C CA . TYR A 1 160 ? 13.438 -17.078 -13.641 1 95.06 160 TYR A CA 1
ATOM 1262 C C . TYR A 1 160 ? 14.258 -17.047 -14.93 1 95.06 160 TYR A C 1
ATOM 1264 O O . TYR A 1 160 ? 14.734 -18.094 -15.391 1 95.06 160 TYR A O 1
ATOM 1272 N N . VAL A 1 161 ? 14.312 -15.953 -15.602 1 95.12 161 VAL A N 1
ATOM 1273 C CA . VAL A 1 161 ? 15.227 -15.625 -16.688 1 95.12 161 VAL A CA 1
ATOM 1274 C C . VAL A 1 161 ? 16.172 -14.5 -16.25 1 95.12 161 VAL A C 1
ATOM 1276 O O . VAL A 1 161 ? 15.711 -13.43 -15.844 1 95.12 161 VAL A O 1
ATOM 1279 N N . ALA A 1 162 ? 17.422 -14.828 -16.297 1 94.12 162 ALA A N 1
ATOM 1280 C CA . ALA A 1 162 ? 18.406 -13.812 -15.945 1 94.12 162 ALA A CA 1
ATOM 1281 C C . ALA A 1 162 ? 18.641 -12.852 -17.109 1 94.12 162 ALA A C 1
ATOM 1283 O O . ALA A 1 162 ? 19.078 -13.266 -18.188 1 94.12 162 ALA A O 1
ATOM 1284 N N . GLY A 1 163 ? 18.188 -11.609 -16.953 1 95.31 163 GLY A N 1
ATOM 1285 C CA . GLY A 1 163 ? 18.375 -10.625 -18.016 1 95.31 163 GLY A CA 1
ATOM 1286 C C . GLY A 1 163 ? 17.609 -9.336 -17.75 1 95.31 163 GLY A C 1
ATOM 1287 O O . GLY A 1 163 ? 16.969 -9.188 -16.719 1 95.31 163 GLY A O 1
ATOM 1288 N N . ASP A 1 164 ? 17.828 -8.43 -18.625 1 95.81 164 ASP A N 1
ATOM 1289 C CA . ASP A 1 164 ? 17.156 -7.133 -18.562 1 95.81 164 ASP A CA 1
ATOM 1290 C C . ASP A 1 164 ? 15.773 -7.203 -19.219 1 95.81 164 ASP A C 1
ATOM 1292 O O . ASP A 1 164 ? 15.656 -7.539 -20.406 1 95.81 164 ASP A O 1
ATOM 1296 N N . ALA A 1 165 ? 14.812 -6.852 -18.469 1 96.44 165 ALA A N 1
ATOM 1297 C CA . ALA A 1 165 ? 13.438 -6.926 -18.969 1 96.44 165 ALA A CA 1
ATOM 1298 C C . ALA A 1 165 ? 13.227 -5.957 -20.125 1 96.44 165 ALA A C 1
ATOM 1300 O O . ALA A 1 165 ? 12.234 -6.059 -20.859 1 96.44 165 ALA A O 1
ATOM 1301 N N . GLN A 1 166 ? 14.141 -5.027 -20.281 1 96.25 166 GLN A N 1
ATOM 1302 C CA . GLN A 1 166 ? 14.031 -4.078 -21.375 1 96.25 166 GLN A CA 1
ATOM 1303 C C . GLN A 1 166 ? 14.508 -4.695 -22.688 1 96.25 166 GLN A C 1
ATOM 1305 O O . GLN A 1 166 ? 14.367 -4.09 -23.75 1 96.25 166 GLN A O 1
ATOM 1310 N N . ASP A 1 167 ? 15.078 -5.859 -22.609 1 95.94 167 ASP A N 1
ATOM 1311 C CA . ASP A 1 167 ? 15.516 -6.602 -23.797 1 95.94 167 ASP A CA 1
ATOM 1312 C C . ASP A 1 167 ? 14.406 -7.52 -24.312 1 95.94 167 ASP A C 1
ATOM 1314 O O . ASP A 1 167 ? 13.961 -8.414 -23.594 1 95.94 167 ASP A O 1
ATOM 1318 N N . GLU A 1 168 ? 14.148 -7.328 -25.547 1 96.31 168 GLU A N 1
ATOM 1319 C CA . GLU A 1 168 ? 13.086 -8.109 -26.172 1 96.31 168 GLU A CA 1
ATOM 1320 C C . GLU A 1 168 ? 13.367 -9.602 -26.078 1 96.31 168 GLU A C 1
ATOM 1322 O O . GLU A 1 168 ? 12.469 -10.398 -25.828 1 96.31 168 GLU A O 1
ATOM 1327 N N . GLU A 1 169 ? 14.562 -9.977 -26.281 1 95.62 169 GLU A N 1
ATOM 1328 C CA . GLU A 1 169 ? 14.945 -11.383 -26.266 1 95.62 169 GLU A CA 1
ATOM 1329 C C . GLU A 1 169 ? 14.719 -12.016 -24.906 1 95.62 169 GLU A C 1
ATOM 1331 O O . GLU A 1 169 ? 14.344 -13.188 -24.812 1 95.62 169 GLU A O 1
ATOM 1336 N N . VAL A 1 170 ? 14.945 -11.242 -23.938 1 96.62 170 VAL A N 1
ATOM 1337 C CA . VAL A 1 170 ? 14.781 -11.734 -22.562 1 96.62 170 VAL A CA 1
ATOM 1338 C C . VAL A 1 170 ? 13.305 -12.008 -22.297 1 96.62 170 VAL A C 1
ATOM 1340 O O . VAL A 1 170 ? 12.953 -13.039 -21.719 1 96.62 170 VAL A O 1
ATOM 1343 N N . LEU A 1 171 ? 12.438 -11.102 -22.703 1 97.19 171 LEU A N 1
ATOM 1344 C CA . LEU A 1 171 ? 11 -11.281 -22.516 1 97.19 171 LEU A CA 1
ATOM 1345 C C . LEU A 1 171 ? 10.492 -12.469 -23.328 1 97.19 171 LEU A C 1
ATOM 1347 O O . LEU A 1 171 ? 9.609 -13.203 -22.891 1 97.19 171 LEU A O 1
ATOM 1351 N N . GLN A 1 172 ? 11.102 -12.641 -24.469 1 96.38 172 GLN A N 1
ATOM 1352 C CA . GLN A 1 172 ? 10.734 -13.789 -25.297 1 96.38 172 GLN A CA 1
ATOM 1353 C C . GLN A 1 172 ? 11.141 -15.102 -24.641 1 96.38 172 GLN A C 1
ATOM 1355 O O . GLN A 1 172 ? 10.383 -16.078 -24.656 1 96.38 172 GLN A O 1
ATOM 1360 N N . GLU A 1 173 ? 12.32 -15.055 -24.125 1 94.75 173 GLU A N 1
ATOM 1361 C CA . GLU A 1 173 ? 12.789 -16.234 -23.391 1 94.75 173 GLU A CA 1
ATOM 1362 C C . GLU A 1 173 ? 11.867 -16.547 -22.219 1 94.75 173 GLU A C 1
ATOM 1364 O O . GLU A 1 173 ? 11.68 -17.719 -21.875 1 94.75 173 GLU A O 1
ATOM 1369 N N . ALA A 1 174 ? 11.219 -15.562 -21.672 1 96.56 174 ALA A N 1
ATOM 1370 C CA . ALA A 1 174 ? 10.312 -15.734 -20.531 1 96.56 174 ALA A CA 1
ATOM 1371 C C . ALA A 1 174 ? 8.938 -16.188 -21 1 96.56 174 ALA A C 1
ATOM 1373 O O . ALA A 1 174 ? 8.062 -16.469 -20.188 1 96.56 174 ALA A O 1
ATOM 1374 N N . GLY A 1 175 ? 8.719 -16.25 -22.281 1 96.56 175 GLY A N 1
ATOM 1375 C CA . GLY A 1 175 ? 7.477 -16.75 -22.844 1 96.56 175 GLY A CA 1
ATOM 1376 C C . GLY A 1 175 ? 6.383 -15.711 -22.906 1 96.56 175 GLY A C 1
ATOM 1377 O O . GLY A 1 175 ? 5.211 -16.016 -22.688 1 96.56 175 GLY A O 1
ATOM 1378 N N . ILE A 1 176 ? 6.75 -14.453 -23.219 1 97.12 176 ILE A N 1
ATOM 1379 C CA . ILE A 1 176 ? 5.793 -13.352 -23.156 1 97.12 176 ILE A CA 1
ATOM 1380 C C . ILE A 1 176 ? 4.703 -13.562 -24.203 1 97.12 176 ILE A C 1
ATOM 1382 O O . ILE A 1 176 ? 3.566 -13.117 -24.031 1 97.12 176 ILE A O 1
ATOM 1386 N N . GLU A 1 177 ? 5 -14.242 -25.266 1 96.62 177 GLU A N 1
ATOM 1387 C CA . GLU A 1 177 ? 4.023 -14.484 -26.328 1 96.62 177 GLU A CA 1
ATOM 1388 C C . GLU A 1 177 ? 2.877 -15.359 -25.828 1 96.62 177 GLU A C 1
ATOM 1390 O O . GLU A 1 177 ? 1.752 -15.258 -26.328 1 96.62 177 GLU A O 1
ATOM 1395 N N . ARG A 1 178 ? 3.164 -16.188 -24.875 1 95.38 178 ARG A N 1
ATOM 1396 C CA . ARG A 1 178 ? 2.184 -17.141 -24.375 1 95.38 178 ARG A CA 1
ATOM 1397 C C . ARG A 1 178 ? 1.712 -16.75 -22.969 1 95.38 178 ARG A C 1
ATOM 1399 O O . ARG A 1 178 ? 0.873 -17.422 -22.375 1 95.38 178 ARG A O 1
ATOM 1406 N N . ALA A 1 179 ? 2.195 -15.648 -22.469 1 95.31 179 ALA A N 1
ATOM 1407 C CA . ALA A 1 179 ? 1.905 -15.242 -21.109 1 95.31 179 ALA A CA 1
ATOM 1408 C C . ALA A 1 179 ? 0.534 -14.578 -21 1 95.31 179 ALA A C 1
ATOM 1410 O O . ALA A 1 179 ? 0.079 -13.938 -21.953 1 95.31 179 ALA A O 1
ATOM 1411 N N . LYS A 1 180 ? -0.064 -14.75 -19.922 1 92.81 180 LYS A N 1
ATOM 1412 C CA . LYS A 1 180 ? -1.352 -14.125 -19.641 1 92.81 180 LYS A CA 1
ATOM 1413 C C . LYS A 1 180 ? -1.171 -12.68 -19.172 1 92.81 180 LYS A C 1
ATOM 1415 O O . LYS A 1 180 ? -2.014 -11.828 -19.453 1 92.81 180 LYS A O 1
ATOM 1420 N N . GLY A 1 181 ? -0.101 -12.492 -18.469 1 95.19 181 GLY A N 1
ATOM 1421 C CA . GLY A 1 181 ? 0.102 -11.148 -17.953 1 95.19 181 GLY A CA 1
ATOM 1422 C C . GLY A 1 181 ? 1.558 -10.836 -17.656 1 95.19 181 GLY A C 1
ATOM 1423 O O . GLY A 1 181 ? 2.375 -11.742 -17.5 1 95.19 181 GLY A O 1
ATOM 1424 N N . LEU A 1 182 ? 1.826 -9.547 -17.688 1 97.81 182 LEU A N 1
ATOM 1425 C CA . LEU A 1 182 ? 3.129 -8.992 -17.328 1 97.81 182 LEU A CA 1
ATOM 1426 C C . LEU A 1 182 ? 3.004 -7.988 -16.188 1 97.81 182 LEU A C 1
ATOM 1428 O O . LEU A 1 182 ? 2.154 -7.094 -16.234 1 97.81 182 LEU A O 1
ATOM 1432 N N . ILE A 1 183 ? 3.764 -8.211 -15.156 1 98.06 183 ILE A N 1
ATOM 1433 C CA . ILE A 1 183 ? 3.812 -7.293 -14.023 1 98.06 183 ILE A CA 1
ATOM 1434 C C . ILE A 1 183 ? 5.16 -6.57 -14 1 98.06 183 ILE A C 1
ATOM 1436 O O . ILE A 1 183 ? 6.195 -7.188 -13.734 1 98.06 183 ILE A O 1
ATOM 1440 N N . CYS A 1 184 ? 5.148 -5.266 -14.227 1 98.31 184 CYS A N 1
ATOM 1441 C CA . CYS A 1 184 ? 6.367 -4.465 -14.273 1 98.31 184 CYS A CA 1
ATOM 1442 C C . CYS A 1 184 ? 6.629 -3.807 -12.922 1 98.31 184 CYS A C 1
ATOM 1444 O O . CYS A 1 184 ? 5.926 -2.871 -12.539 1 98.31 184 CYS A O 1
ATOM 1446 N N . THR A 1 185 ? 7.703 -4.281 -12.25 1 97.62 185 THR A N 1
ATOM 1447 C CA . THR A 1 185 ? 8 -3.746 -10.93 1 97.62 185 THR A CA 1
ATOM 1448 C C . THR A 1 185 ? 9.43 -3.201 -10.875 1 97.62 185 THR A C 1
ATOM 1450 O O . THR A 1 185 ? 10.109 -3.344 -9.859 1 97.62 185 THR A O 1
ATOM 1453 N N . LEU A 1 186 ? 9.891 -2.656 -11.984 1 96.44 186 LEU A N 1
ATOM 1454 C CA . LEU A 1 186 ? 11.234 -2.084 -12.016 1 96.44 186 LEU A CA 1
ATOM 1455 C C . LEU A 1 186 ? 11.289 -0.782 -11.227 1 96.44 186 LEU A C 1
ATOM 1457 O O . LEU A 1 186 ? 10.258 -0.153 -10.984 1 96.44 186 LEU A O 1
ATOM 1461 N N . SER A 1 187 ? 12.5 -0.336 -10.844 1 92.19 187 SER A N 1
ATOM 1462 C CA . SER A 1 187 ? 12.688 0.772 -9.906 1 92.19 187 SER A CA 1
ATOM 1463 C C . SER A 1 187 ? 12.398 2.111 -10.578 1 92.19 187 SER A C 1
ATOM 1465 O O . SER A 1 187 ? 12.023 3.076 -9.914 1 92.19 187 SER A O 1
ATOM 1467 N N . ARG A 1 188 ? 12.523 2.17 -11.906 1 94.06 188 ARG A N 1
ATOM 1468 C CA . ARG A 1 188 ? 12.32 3.432 -12.609 1 94.06 188 ARG A CA 1
ATOM 1469 C C . ARG A 1 188 ? 11.102 3.361 -13.516 1 94.06 188 ARG A C 1
ATOM 1471 O O . ARG A 1 188 ? 10.945 2.408 -14.281 1 94.06 188 ARG A O 1
ATOM 1478 N N . ASP A 1 189 ? 10.32 4.41 -13.438 1 95.38 189 ASP A N 1
ATOM 1479 C CA . ASP A 1 189 ? 9.109 4.457 -14.25 1 95.38 189 ASP A CA 1
ATOM 1480 C C . ASP A 1 189 ? 9.445 4.406 -15.734 1 95.38 189 ASP A C 1
ATOM 1482 O O . ASP A 1 189 ? 8.734 3.764 -16.516 1 95.38 189 ASP A O 1
ATOM 1486 N N . GLN A 1 190 ? 10.555 5.031 -16.109 1 95.62 190 GLN A N 1
ATOM 1487 C CA . GLN A 1 190 ? 10.961 5.043 -17.516 1 95.62 190 GLN A CA 1
ATOM 1488 C C . GLN A 1 190 ? 11.227 3.629 -18.016 1 95.62 190 GLN A C 1
ATOM 1490 O O . GLN A 1 190 ? 10.859 3.293 -19.156 1 95.62 190 GLN A O 1
ATOM 1495 N N . ASP A 1 191 ? 11.836 2.873 -17.219 1 96.62 191 ASP A N 1
ATOM 1496 C CA . ASP A 1 191 ? 12.102 1.485 -17.594 1 96.62 191 ASP A CA 1
ATOM 1497 C C . ASP A 1 191 ? 10.805 0.693 -17.719 1 96.62 191 ASP A C 1
ATOM 1499 O O . ASP A 1 191 ? 10.656 -0.119 -18.641 1 96.62 191 ASP A O 1
ATOM 1503 N N . ASN A 1 192 ? 9.883 0.925 -16.828 1 97.25 192 ASN A N 1
ATOM 1504 C CA . ASN A 1 192 ? 8.594 0.247 -16.891 1 97.25 192 ASN A CA 1
ATOM 1505 C C . ASN A 1 192 ? 7.828 0.614 -18.172 1 97.25 192 ASN A C 1
ATOM 1507 O O . ASN A 1 192 ? 7.16 -0.234 -18.766 1 97.25 192 ASN A O 1
ATOM 1511 N N . VAL A 1 193 ? 7.961 1.89 -18.531 1 96.88 193 VAL A N 1
ATOM 1512 C CA . VAL A 1 193 ? 7.328 2.338 -19.766 1 96.88 193 VAL A CA 1
ATOM 1513 C C . VAL A 1 193 ? 7.914 1.58 -20.953 1 96.88 193 VAL A C 1
ATOM 1515 O O . VAL A 1 193 ? 7.176 1.08 -21.812 1 96.88 193 VAL A O 1
ATOM 1518 N N . PHE A 1 194 ? 9.18 1.477 -20.984 1 96.81 194 PHE A N 1
ATOM 1519 C CA . PHE A 1 194 ? 9.867 0.823 -22.078 1 96.81 194 PHE A CA 1
ATOM 1520 C C . PHE A 1 194 ? 9.484 -0.65 -22.172 1 96.81 194 PHE A C 1
ATOM 1522 O O . PHE A 1 194 ? 9.195 -1.164 -23.25 1 96.81 194 PHE A O 1
ATOM 1529 N N . VAL A 1 195 ? 9.484 -1.306 -21.078 1 98 195 VAL A N 1
ATOM 1530 C CA . VAL A 1 195 ? 9.117 -2.717 -21.031 1 98 195 VAL A CA 1
ATOM 1531 C C . VAL A 1 195 ? 7.672 -2.891 -21.5 1 98 195 VAL A C 1
ATOM 1533 O O . VAL A 1 195 ? 7.355 -3.836 -22.219 1 98 195 VAL A O 1
ATOM 1536 N N . THR A 1 196 ? 6.824 -2.002 -21.031 1 97.81 196 THR A N 1
ATOM 1537 C CA . THR A 1 196 ? 5.418 -2.031 -21.406 1 97.81 196 THR A CA 1
ATOM 1538 C C . THR A 1 196 ? 5.254 -1.92 -22.922 1 97.81 196 THR A C 1
ATOM 1540 O O . THR A 1 196 ? 4.492 -2.674 -23.516 1 97.81 196 THR A O 1
ATOM 1543 N N . LEU A 1 197 ? 6 -1.046 -23.484 1 97.06 197 LEU A N 1
ATOM 1544 C CA . LEU A 1 197 ? 5.945 -0.847 -24.922 1 97.06 197 LEU A CA 1
ATOM 1545 C C . LEU A 1 197 ? 6.359 -2.115 -25.672 1 97.06 197 LEU A C 1
ATOM 1547 O O . LEU A 1 197 ? 5.68 -2.539 -26.609 1 97.06 197 LEU A O 1
ATOM 1551 N N . ILE A 1 198 ? 7.402 -2.688 -25.266 1 97.44 198 ILE A N 1
ATOM 1552 C CA . ILE A 1 198 ? 7.922 -3.891 -25.906 1 97.44 198 ILE A CA 1
ATOM 1553 C C . ILE A 1 198 ? 6.926 -5.035 -25.75 1 97.44 198 ILE A C 1
ATOM 1555 O O . ILE A 1 198 ? 6.633 -5.75 -26.703 1 97.44 198 ILE A O 1
ATOM 1559 N N . ALA A 1 199 ? 6.434 -5.172 -24.562 1 97.56 199 ALA A N 1
ATOM 1560 C CA . ALA A 1 199 ? 5.496 -6.25 -24.266 1 97.56 199 ALA A CA 1
ATOM 1561 C C . ALA A 1 199 ? 4.254 -6.148 -25.141 1 97.56 199 ALA A C 1
ATOM 1563 O O . ALA A 1 199 ? 3.797 -7.148 -25.703 1 97.56 199 ALA A O 1
ATOM 1564 N N . ARG A 1 200 ? 3.725 -4.949 -25.172 1 96.31 200 ARG A N 1
ATOM 1565 C CA . ARG A 1 200 ? 2.52 -4.715 -25.969 1 96.31 200 ARG A CA 1
ATOM 1566 C C . ARG A 1 200 ? 2.77 -5 -27.438 1 96.31 200 ARG A C 1
ATOM 1568 O O . ARG A 1 200 ? 1.896 -5.523 -28.141 1 96.31 200 ARG A O 1
ATOM 1575 N N . GLU A 1 201 ? 3.912 -4.711 -27.906 1 95.75 201 GLU A N 1
ATOM 1576 C CA . GLU A 1 201 ? 4.273 -4.977 -29.281 1 95.75 201 GLU A CA 1
ATOM 1577 C C . GLU A 1 201 ? 4.363 -6.473 -29.562 1 95.75 201 GLU A C 1
ATOM 1579 O O . GLU A 1 201 ? 3.916 -6.949 -30.609 1 95.75 201 GLU A O 1
ATOM 1584 N N . ILE A 1 202 ? 4.863 -7.207 -28.703 1 96.38 202 ILE A N 1
ATOM 1585 C CA . ILE A 1 202 ? 5.094 -8.633 -28.875 1 96.38 202 ILE A CA 1
ATOM 1586 C C . ILE A 1 202 ? 3.781 -9.398 -28.688 1 96.38 202 ILE A C 1
ATOM 1588 O O . ILE A 1 202 ? 3.482 -10.32 -29.453 1 96.38 202 ILE A O 1
ATOM 1592 N N . ASN A 1 203 ? 3.061 -9.047 -27.672 1 96.12 203 ASN A N 1
ATOM 1593 C CA . ASN A 1 203 ? 1.789 -9.664 -27.328 1 96.12 203 ASN A CA 1
ATOM 1594 C C . ASN A 1 203 ? 0.701 -8.625 -27.094 1 96.12 203 ASN A C 1
ATOM 1596 O O . ASN A 1 203 ? 0.563 -8.094 -25.984 1 96.12 203 ASN A O 1
ATOM 1600 N N . ARG A 1 204 ? -0.139 -8.398 -27.984 1 93.38 204 ARG A N 1
ATOM 1601 C CA . ARG A 1 204 ? -1.12 -7.316 -28 1 93.38 204 ARG A CA 1
ATOM 1602 C C . ARG A 1 204 ? -2.195 -7.535 -26.938 1 93.38 204 ARG A C 1
ATOM 1604 O O . ARG A 1 204 ? -2.781 -6.578 -26.438 1 93.38 204 ARG A O 1
ATOM 1611 N N . ASN A 1 205 ? -2.373 -8.742 -26.578 1 91.25 205 ASN A N 1
ATOM 1612 C CA . ASN A 1 205 ? -3.508 -9.039 -25.719 1 91.25 205 ASN A CA 1
ATOM 1613 C C . ASN A 1 205 ? -3.064 -9.297 -24.281 1 91.25 205 ASN A C 1
ATOM 1615 O O . ASN A 1 205 ? -3.895 -9.555 -23.406 1 91.25 205 ASN A O 1
ATOM 1619 N N . ILE A 1 206 ? -1.811 -9.203 -24.031 1 93.5 206 ILE A N 1
ATOM 1620 C CA . ILE A 1 206 ? -1.3 -9.5 -22.703 1 93.5 206 ILE A CA 1
ATOM 1621 C C . ILE A 1 206 ? -1.808 -8.453 -21.703 1 93.5 206 ILE A C 1
ATOM 1623 O O . ILE A 1 206 ? -1.916 -7.273 -22.047 1 93.5 206 ILE A O 1
ATOM 1627 N N . PHE A 1 207 ? -2.172 -8.898 -20.5 1 93.12 207 PHE A N 1
ATOM 1628 C CA . PHE A 1 207 ? -2.486 -7.965 -19.438 1 93.12 207 PHE A CA 1
ATOM 1629 C C . PHE A 1 207 ? -1.212 -7.383 -18.828 1 93.12 207 PHE A C 1
ATOM 1631 O O . PHE A 1 207 ? -0.335 -8.125 -18.391 1 93.12 207 PHE A O 1
ATOM 1638 N N . ILE A 1 208 ? -1.138 -6.055 -18.812 1 96.5 208 ILE A N 1
ATOM 1639 C CA . ILE A 1 208 ? 0.086 -5.434 -18.312 1 96.5 208 ILE A CA 1
ATOM 1640 C C . ILE A 1 208 ? -0.225 -4.598 -17.078 1 96.5 208 ILE A C 1
ATOM 1642 O O . ILE A 1 208 ? -0.961 -3.611 -17.156 1 96.5 208 ILE A O 1
ATOM 1646 N N . LEU A 1 209 ? 0.317 -5.043 -15.922 1 95.75 209 LEU A N 1
ATOM 1647 C CA . LEU A 1 209 ? 0.236 -4.336 -14.648 1 95.75 209 LEU A CA 1
ATOM 1648 C C . LEU A 1 209 ? 1.562 -3.658 -14.32 1 95.75 209 LEU A C 1
ATOM 1650 O O . LEU A 1 209 ? 2.6 -4.32 -14.242 1 95.75 209 LEU A O 1
ATOM 1654 N N . VAL A 1 210 ? 1.505 -2.301 -14.055 1 97.44 210 VAL A N 1
ATOM 1655 C CA . VAL A 1 210 ? 2.762 -1.572 -13.914 1 97.44 210 VAL A CA 1
ATOM 1656 C C . VAL A 1 210 ? 2.781 -0.819 -12.586 1 97.44 210 VAL A C 1
ATOM 1658 O O . VAL A 1 210 ? 1.783 -0.206 -12.195 1 97.44 210 VAL A O 1
ATOM 1661 N N . ARG A 1 211 ? 3.92 -0.945 -11.922 1 95.62 211 ARG A N 1
ATOM 1662 C CA . ARG A 1 211 ? 4.156 -0.098 -10.758 1 95.62 211 ARG A CA 1
ATOM 1663 C C . ARG A 1 211 ? 4.656 1.282 -11.172 1 95.62 211 ARG A C 1
ATOM 1665 O O . ARG A 1 211 ? 5.434 1.405 -12.125 1 95.62 211 ARG A O 1
ATOM 1672 N N . THR A 1 212 ? 4.168 2.336 -10.484 1 94.56 212 THR A N 1
ATOM 1673 C CA . THR A 1 212 ? 4.75 3.658 -10.68 1 94.56 212 THR A CA 1
ATOM 1674 C C . THR A 1 212 ? 5.242 4.23 -9.352 1 94.56 212 THR A C 1
ATOM 1676 O O . THR A 1 212 ? 4.668 3.949 -8.297 1 94.56 212 THR A O 1
ATOM 1679 N N . ASN A 1 213 ? 6.309 4.957 -9.438 1 89.25 213 ASN A N 1
ATOM 1680 C CA . ASN A 1 213 ? 6.848 5.648 -8.273 1 89.25 213 ASN A CA 1
ATOM 1681 C C . ASN A 1 213 ? 6.23 7.031 -8.102 1 89.25 213 ASN A C 1
ATOM 1683 O O . ASN A 1 213 ? 6.262 7.602 -7.012 1 89.25 213 ASN A O 1
ATOM 1687 N N . GLN A 1 214 ? 5.809 7.559 -9.195 1 86.19 214 GLN A N 1
ATOM 1688 C CA . GLN A 1 214 ? 5.207 8.891 -9.203 1 86.19 214 GLN A CA 1
ATOM 1689 C C . GLN A 1 214 ? 3.82 8.859 -9.844 1 86.19 214 GLN A C 1
ATOM 1691 O O . GLN A 1 214 ? 3.684 8.547 -11.031 1 86.19 214 GLN A O 1
ATOM 1696 N N . HIS A 1 215 ? 2.854 9.336 -9.102 1 83.12 215 HIS A N 1
ATOM 1697 C CA . HIS A 1 215 ? 1.471 9.32 -9.562 1 83.12 215 HIS A CA 1
ATOM 1698 C C . HIS A 1 215 ? 1.318 10.078 -10.875 1 83.12 215 HIS A C 1
ATOM 1700 O O . HIS A 1 215 ? 0.505 9.703 -11.727 1 83.12 215 HIS A O 1
ATOM 1706 N N . GLN A 1 216 ? 2.139 11.055 -11.07 1 86.69 216 GLN A N 1
ATOM 1707 C CA . GLN A 1 216 ? 2.035 11.914 -12.25 1 86.69 216 GLN A CA 1
ATOM 1708 C C . GLN A 1 216 ? 2.363 11.133 -13.523 1 86.69 216 GLN A C 1
ATOM 1710 O O . GLN A 1 216 ? 1.99 11.547 -14.625 1 86.69 216 GLN A O 1
ATOM 1715 N N . ASN A 1 217 ? 3.023 10.016 -13.391 1 91.69 217 ASN A N 1
ATOM 1716 C CA . ASN A 1 217 ? 3.441 9.242 -14.555 1 91.69 217 ASN A CA 1
ATOM 1717 C C . ASN A 1 217 ? 2.383 8.219 -14.961 1 91.69 217 ASN A C 1
ATOM 1719 O O . ASN A 1 217 ? 2.531 7.523 -15.969 1 91.69 217 ASN A O 1
ATOM 1723 N N . THR A 1 218 ? 1.313 8.141 -14.227 1 91.12 218 THR A N 1
ATOM 1724 C CA . THR A 1 218 ? 0.286 7.133 -14.438 1 91.12 218 THR A CA 1
ATOM 1725 C C . THR A 1 218 ? -0.273 7.223 -15.859 1 91.12 218 THR A C 1
ATOM 1727 O O . THR A 1 218 ? -0.331 6.219 -16.578 1 91.12 218 THR A O 1
ATOM 1730 N N . LYS A 1 219 ? -0.616 8.422 -16.266 1 90.12 219 LYS A N 1
ATOM 1731 C CA . LYS A 1 219 ? -1.219 8.617 -17.578 1 90.12 219 LYS A CA 1
ATOM 1732 C C . LYS A 1 219 ? -0.253 8.211 -18.688 1 90.12 219 LYS A C 1
ATOM 1734 O O . LYS A 1 219 ? -0.655 7.582 -19.672 1 90.12 219 LYS A O 1
ATOM 1739 N N . LYS A 1 220 ? 0.987 8.609 -18.531 1 93.38 220 LYS A N 1
ATOM 1740 C CA . LYS A 1 220 ? 2.012 8.273 -19.516 1 93.38 220 LYS A CA 1
ATOM 1741 C C . LYS A 1 220 ? 2.188 6.766 -19.625 1 93.38 220 LYS A C 1
ATOM 1743 O O . LYS A 1 220 ? 2.332 6.238 -20.734 1 93.38 220 LYS A O 1
ATOM 1748 N N . ILE A 1 221 ? 2.115 6.074 -18.578 1 94.81 221 ILE A N 1
ATOM 1749 C CA . ILE A 1 221 ? 2.322 4.633 -18.547 1 94.81 221 ILE A CA 1
ATOM 1750 C C . ILE A 1 221 ? 1.125 3.928 -19.188 1 94.81 221 ILE A C 1
ATOM 1752 O O . ILE A 1 221 ? 1.29 2.961 -19.938 1 94.81 221 ILE A O 1
ATOM 1756 N N . LEU A 1 222 ? -0.049 4.43 -18.922 1 92.62 222 LEU A N 1
ATOM 1757 C CA . LEU A 1 222 ? -1.249 3.893 -19.562 1 92.62 222 LEU A CA 1
ATOM 1758 C C . LEU A 1 222 ? -1.195 4.074 -21.078 1 92.62 222 LEU A C 1
ATOM 1760 O O . LEU A 1 222 ? -1.541 3.158 -21.828 1 92.62 222 LEU A O 1
ATOM 1764 N N . ARG A 1 223 ? -0.688 5.199 -21.453 1 93.19 223 ARG A N 1
ATOM 1765 C CA . ARG A 1 223 ? -0.586 5.496 -22.875 1 93.19 223 ARG A CA 1
ATOM 1766 C C . ARG A 1 223 ? 0.425 4.574 -23.562 1 93.19 223 ARG A C 1
ATOM 1768 O O . ARG A 1 223 ? 0.293 4.266 -24.734 1 93.19 223 ARG A O 1
ATOM 1775 N N . ALA A 1 224 ? 1.333 4.172 -22.797 1 94.81 224 ALA A N 1
ATOM 1776 C CA . ALA A 1 224 ? 2.354 3.277 -23.328 1 94.81 224 ALA A CA 1
ATOM 1777 C C . ALA A 1 224 ? 1.788 1.878 -23.562 1 94.81 224 ALA A C 1
ATOM 1779 O O . ALA A 1 224 ? 2.408 1.056 -24.234 1 94.81 224 ALA A O 1
ATOM 1780 N N . GLY A 1 225 ? 0.625 1.593 -22.938 1 95 225 GLY A N 1
ATOM 1781 C CA . GLY A 1 225 ? -0.01 0.314 -23.219 1 95 225 GLY A CA 1
ATOM 1782 C C . GLY A 1 225 ? -0.345 -0.473 -21.969 1 95 225 GLY A C 1
ATOM 1783 O O . GLY A 1 225 ? -0.867 -1.587 -22.047 1 95 225 GLY A O 1
ATOM 1784 N N . ALA A 1 226 ? -0.034 0.037 -20.828 1 95.5 226 ALA A N 1
ATOM 1785 C CA . ALA A 1 226 ? -0.38 -0.649 -19.578 1 95.5 226 ALA A CA 1
ATOM 1786 C C . ALA A 1 226 ? -1.894 -0.726 -19.406 1 95.5 226 ALA A C 1
ATOM 1788 O O . ALA A 1 226 ? -2.617 0.204 -19.766 1 95.5 226 ALA A O 1
ATOM 1789 N N . ASP A 1 227 ? -2.328 -1.838 -18.875 1 90.19 227 ASP A N 1
ATOM 1790 C CA . ASP A 1 227 ? -3.75 -1.985 -18.578 1 90.19 227 ASP A CA 1
ATOM 1791 C C . ASP A 1 227 ? -4.09 -1.384 -17.219 1 90.19 227 ASP A C 1
ATOM 1793 O O . ASP A 1 227 ? -5.195 -0.872 -17.016 1 90.19 227 ASP A O 1
ATOM 1797 N N . LYS A 1 228 ? -3.197 -1.493 -16.312 1 89.5 228 LYS A N 1
ATOM 1798 C CA . LYS A 1 228 ? -3.375 -0.962 -14.961 1 89.5 228 LYS A CA 1
ATOM 1799 C C . LYS A 1 228 ? -2.053 -0.458 -14.391 1 89.5 228 LYS A C 1
ATOM 1801 O O . LYS A 1 228 ? -1.001 -1.055 -14.625 1 89.5 228 LYS A O 1
ATOM 1806 N N . VAL A 1 229 ? -2.158 0.667 -13.758 1 93.31 229 VAL A N 1
ATOM 1807 C CA . VAL A 1 229 ? -0.999 1.272 -13.109 1 93.31 229 VAL A CA 1
ATOM 1808 C C . VAL A 1 229 ? -1.292 1.489 -11.625 1 93.31 229 VAL A C 1
ATOM 1810 O O . VAL A 1 229 ? -2.363 1.981 -11.266 1 93.31 229 VAL A O 1
ATOM 1813 N N . ILE A 1 230 ? -0.366 1.034 -10.766 1 90.25 230 ILE A N 1
ATOM 1814 C CA . ILE A 1 230 ? -0.546 1.175 -9.32 1 90.25 230 ILE A CA 1
ATOM 1815 C C . ILE A 1 230 ? 0.704 1.797 -8.703 1 90.25 230 ILE A C 1
ATOM 1817 O O . ILE A 1 230 ? 1.827 1.439 -9.07 1 90.25 230 ILE A O 1
ATOM 1821 N N . SER A 1 231 ? 0.526 2.742 -7.867 1 91.25 231 SER A N 1
ATOM 1822 C CA . SER A 1 231 ? 1.61 3.26 -7.035 1 91.25 231 SER A CA 1
ATOM 1823 C C . SER A 1 231 ? 1.641 2.572 -5.676 1 91.25 231 SER A C 1
ATOM 1825 O O . SER A 1 231 ? 0.981 3.02 -4.734 1 91.25 231 SER A O 1
ATOM 1827 N N . PRO A 1 232 ? 2.49 1.564 -5.57 1 90.44 232 PRO A N 1
ATOM 1828 C CA . PRO A 1 232 ? 2.473 0.807 -4.316 1 90.44 232 PRO A CA 1
ATOM 1829 C C . PRO A 1 232 ? 2.875 1.653 -3.111 1 90.44 232 PRO A C 1
ATOM 1831 O O . PRO A 1 232 ? 2.324 1.482 -2.021 1 90.44 232 PRO A O 1
ATOM 1834 N N . TYR A 1 233 ? 3.766 2.586 -3.324 1 88.44 233 TYR A N 1
ATOM 1835 C CA . TYR A 1 233 ? 4.227 3.436 -2.23 1 88.44 233 TYR A CA 1
ATOM 1836 C C . TYR A 1 233 ? 3.1 4.332 -1.728 1 88.44 233 TYR A C 1
ATOM 1838 O O . TYR A 1 233 ? 2.955 4.539 -0.52 1 88.44 233 TYR A O 1
ATOM 1846 N N . GLU A 1 234 ? 2.309 4.793 -2.656 1 88 234 GLU A N 1
ATOM 1847 C CA . GLU A 1 234 ? 1.186 5.645 -2.275 1 88 234 GLU A CA 1
ATOM 1848 C C . GLU A 1 234 ? 0.146 4.863 -1.479 1 88 234 GLU A C 1
ATOM 1850 O O . GLU A 1 234 ? -0.389 5.363 -0.487 1 88 234 GLU A O 1
ATOM 1855 N N . ILE A 1 235 ? -0.072 3.658 -1.935 1 83.38 235 ILE A N 1
ATOM 1856 C CA . ILE A 1 235 ? -1.032 2.807 -1.24 1 83.38 235 ILE A CA 1
ATOM 1857 C C . ILE A 1 235 ? -0.549 2.539 0.183 1 83.38 235 ILE A C 1
ATOM 1859 O O . ILE A 1 235 ? -1.32 2.654 1.139 1 83.38 235 ILE A O 1
ATOM 1863 N N . GLY A 1 236 ? 0.676 2.174 0.301 1 86.56 236 GLY A N 1
ATOM 1864 C CA . GLY A 1 236 ? 1.251 1.933 1.614 1 86.56 236 GLY A CA 1
ATOM 1865 C C . GLY A 1 236 ? 1.233 3.158 2.508 1 86.56 236 GLY A C 1
ATOM 1866 O O . GLY A 1 236 ? 0.873 3.07 3.684 1 86.56 236 GLY A O 1
ATOM 1867 N N . ALA A 1 237 ? 1.625 4.316 1.963 1 90.44 237 ALA A N 1
ATOM 1868 C CA . ALA A 1 237 ? 1.651 5.562 2.719 1 90.44 237 ALA A CA 1
ATOM 1869 C C . ALA A 1 237 ? 0.246 5.973 3.148 1 90.44 237 ALA A C 1
ATOM 1871 O O . ALA A 1 237 ? 0.041 6.422 4.281 1 90.44 237 ALA A O 1
ATOM 1872 N N . ASP A 1 238 ? -0.694 5.824 2.182 1 82.88 238 ASP A N 1
ATOM 1873 C CA . ASP A 1 238 ? -2.084 6.145 2.49 1 82.88 238 ASP A CA 1
ATOM 1874 C C . ASP A 1 238 ? -2.605 5.285 3.637 1 82.88 238 ASP A C 1
ATOM 1876 O O . ASP A 1 238 ? -3.352 5.766 4.492 1 82.88 238 ASP A O 1
ATOM 1880 N N . ARG A 1 239 ? -2.201 4.066 3.594 1 81.31 239 ARG A N 1
ATOM 1881 C CA . ARG A 1 239 ? -2.582 3.176 4.684 1 81.31 239 ARG A CA 1
ATOM 1882 C C . ARG A 1 239 ? -2.045 3.682 6.02 1 81.31 239 ARG A C 1
ATOM 1884 O O . ARG A 1 239 ? -2.76 3.68 7.023 1 81.31 239 ARG A O 1
ATOM 1891 N N . MET A 1 240 ? -0.879 4.102 6.07 1 88.19 240 MET A N 1
ATOM 1892 C CA . MET A 1 240 ? -0.27 4.621 7.289 1 88.19 240 MET A CA 1
ATOM 1893 C C . MET A 1 240 ? -0.972 5.895 7.746 1 88.19 240 MET A C 1
ATOM 1895 O O . MET A 1 240 ? -1.247 6.066 8.938 1 88.19 240 MET A O 1
ATOM 1899 N N . ALA A 1 241 ? -1.249 6.781 6.805 1 87.44 241 ALA A N 1
ATOM 1900 C CA . ALA A 1 241 ? -1.957 8.016 7.137 1 87.44 241 ALA A CA 1
ATOM 1901 C C . ALA A 1 241 ? -3.33 7.719 7.73 1 87.44 241 ALA A C 1
ATOM 1903 O O . ALA A 1 241 ? -3.766 8.391 8.672 1 87.44 241 ALA A O 1
ATOM 1904 N N . ASN A 1 242 ? -3.941 6.66 7.223 1 78 242 ASN A N 1
ATOM 1905 C CA . ASN A 1 242 ? -5.301 6.336 7.645 1 78 242 ASN A CA 1
ATOM 1906 C C . ASN A 1 242 ? -5.32 5.73 9.047 1 78 242 ASN A C 1
ATOM 1908 O O . ASN A 1 242 ? -6.352 5.742 9.719 1 78 242 ASN A O 1
ATOM 1912 N N . VAL A 1 243 ? -4.199 5.16 9.461 1 78.19 243 VAL A N 1
ATOM 1913 C CA . VAL A 1 243 ? -4.094 4.727 10.852 1 78.19 243 VAL A CA 1
ATOM 1914 C C . VAL A 1 243 ? -4.34 5.91 11.781 1 78.19 243 VAL A C 1
ATOM 1916 O O . VAL A 1 243 ? -4.941 5.754 12.852 1 78.19 243 VAL A O 1
ATOM 1919 N N . ILE A 1 244 ? -3.875 7.086 11.344 1 81.5 244 ILE A N 1
ATOM 1920 C CA . ILE A 1 244 ? -3.99 8.305 12.133 1 81.5 244 ILE A CA 1
ATOM 1921 C C . ILE A 1 244 ? -5.383 8.914 11.953 1 81.5 244 ILE A C 1
ATOM 1923 O O . ILE A 1 244 ? -6.051 9.25 12.93 1 81.5 244 ILE A O 1
ATOM 1927 N N . LEU A 1 245 ? -5.871 8.93 10.742 1 76.5 245 LEU A N 1
ATOM 1928 C CA . LEU A 1 245 ? -7.086 9.664 10.406 1 76.5 245 LEU A CA 1
ATOM 1929 C C . LEU A 1 245 ? -8.328 8.883 10.812 1 76.5 245 LEU A C 1
ATOM 1931 O O . LEU A 1 245 ? -9.328 9.469 11.219 1 76.5 245 LEU A O 1
ATOM 1935 N N . ARG A 1 246 ? -8.234 7.547 10.609 1 72.31 246 ARG A N 1
ATOM 1936 C CA . ARG A 1 246 ? -9.367 6.66 10.859 1 72.31 246 ARG A CA 1
ATOM 1937 C C . ARG A 1 246 ? -8.938 5.426 11.641 1 72.31 246 ARG A C 1
ATOM 1939 O O . ARG A 1 246 ? -9.008 4.305 11.141 1 72.31 246 ARG A O 1
ATOM 1946 N N . PRO A 1 247 ? -8.578 5.531 12.805 1 66.56 247 PRO A N 1
ATOM 1947 C CA . PRO A 1 247 ? -7.984 4.453 13.594 1 66.56 247 PRO A CA 1
ATOM 1948 C C . PRO A 1 247 ? -8.906 3.244 13.734 1 66.56 247 PRO A C 1
ATOM 1950 O O . PRO A 1 247 ? -8.438 2.104 13.734 1 66.56 247 PRO A O 1
ATOM 1953 N N . HIS A 1 248 ? -10.203 3.457 13.773 1 61 248 HIS A N 1
ATOM 1954 C CA . HIS A 1 248 ? -11.102 2.326 13.961 1 61 248 HIS A CA 1
ATOM 1955 C C . HIS A 1 248 ? -11.258 1.527 12.672 1 61 248 HIS A C 1
ATOM 1957 O O . HIS A 1 248 ? -11.445 0.31 12.711 1 61 248 HIS A O 1
ATOM 1963 N N . VAL A 1 249 ? -11.25 2.271 11.57 1 62.28 249 VAL A N 1
ATOM 1964 C CA . VAL A 1 249 ? -11.273 1.564 10.297 1 62.28 249 VAL A CA 1
ATOM 1965 C C . VAL A 1 249 ? -10.023 0.698 10.164 1 62.28 249 VAL A C 1
ATOM 1967 O O . VAL A 1 249 ? -10.102 -0.452 9.727 1 62.28 249 VAL A O 1
ATOM 1970 N N . ASP A 1 250 ? -8.953 1.248 10.586 1 62.66 250 ASP A N 1
ATOM 1971 C CA . ASP A 1 250 ? -7.699 0.502 10.555 1 62.66 250 ASP A CA 1
ATOM 1972 C C . ASP A 1 250 ? -7.785 -0.755 11.414 1 62.66 250 ASP A C 1
ATOM 1974 O O . ASP A 1 250 ? -7.309 -1.82 11.016 1 62.66 250 ASP A O 1
ATOM 1978 N N . GLN A 1 251 ? -8.289 -0.575 12.492 1 57.19 251 GLN A N 1
ATOM 1979 C CA . GLN A 1 251 ? -8.469 -1.716 13.383 1 57.19 251 GLN A CA 1
ATOM 1980 C C . GLN A 1 251 ? -9.344 -2.787 12.742 1 57.19 251 GLN A C 1
ATOM 1982 O O . GLN A 1 251 ? -9.062 -3.982 12.867 1 57.19 251 GLN A O 1
ATOM 1987 N N . PHE A 1 252 ? -10.312 -2.24 12.078 1 58.81 252 PHE A N 1
ATOM 1988 C CA . PHE A 1 252 ? -11.219 -3.148 11.383 1 58.81 252 PHE A CA 1
ATOM 1989 C C . PHE A 1 252 ? -10.492 -3.871 10.25 1 58.81 252 PHE A C 1
ATOM 1991 O O . PHE A 1 252 ? -10.602 -5.094 10.117 1 58.81 252 PHE A O 1
ATOM 1998 N N . ILE A 1 253 ? -9.789 -3.088 9.43 1 59.66 253 ILE A N 1
ATOM 1999 C CA . ILE A 1 253 ? -9.086 -3.645 8.289 1 59.66 253 ILE A CA 1
ATOM 2000 C C . ILE A 1 253 ? -8.031 -4.641 8.766 1 59.66 253 ILE A C 1
ATOM 2002 O O . ILE A 1 253 ? -7.809 -5.672 8.125 1 59.66 253 ILE A O 1
ATOM 2006 N N . ASN A 1 254 ? -7.27 -4.254 9.805 1 55.09 254 ASN A N 1
ATOM 2007 C CA . ASN A 1 254 ? -6.277 -5.156 10.383 1 55.09 254 ASN A CA 1
ATOM 2008 C C . ASN A 1 254 ? -6.906 -6.469 10.836 1 55.09 254 ASN A C 1
ATOM 2010 O O . ASN A 1 254 ? -6.289 -7.527 10.727 1 55.09 254 ASN A O 1
ATOM 2014 N N . ARG A 1 255 ? -8.055 -6.238 11.25 1 48.78 255 ARG A N 1
ATOM 2015 C CA . ARG A 1 255 ? -8.766 -7.43 11.688 1 48.78 255 ARG A CA 1
ATOM 2016 C C . ARG A 1 255 ? -9.203 -8.273 10.5 1 48.78 255 ARG A C 1
ATOM 2018 O O . ARG A 1 255 ? -9.305 -9.5 10.609 1 48.78 255 ARG A O 1
ATOM 2025 N N . ILE A 1 256 ? -9.375 -7.488 9.344 1 50.62 256 ILE A N 1
ATOM 2026 C CA . ILE A 1 256 ? -9.797 -8.188 8.133 1 50.62 256 ILE A CA 1
ATOM 2027 C C . ILE A 1 256 ? -8.578 -8.805 7.441 1 50.62 256 ILE A C 1
ATOM 2029 O O . ILE A 1 256 ? -8.672 -9.883 6.852 1 50.62 256 ILE A O 1
ATOM 2033 N N . GLN A 1 257 ? -7.48 -8.109 7.164 1 45.75 257 GLN A N 1
ATOM 2034 C CA . GLN A 1 257 ? -6.332 -8.508 6.352 1 45.75 257 GLN A CA 1
ATOM 2035 C C . GLN A 1 257 ? -5.492 -9.562 7.066 1 45.75 257 GLN A C 1
ATOM 2037 O O . GLN A 1 257 ? -4.648 -10.219 6.449 1 45.75 257 GLN A O 1
ATOM 2042 N N . SER A 1 258 ? -5.414 -9.617 8.328 1 39.88 258 SER A N 1
ATOM 2043 C CA . SER A 1 258 ? -4.457 -10.547 8.922 1 39.88 258 SER A CA 1
ATOM 2044 C C . SER A 1 258 ? -4.688 -11.969 8.414 1 39.88 258 SER A C 1
ATOM 2046 O O . SER A 1 258 ? -5.531 -12.695 8.945 1 39.88 258 SER A O 1
ATOM 2048 N N . GLY A 1 259 ? -4.789 -12.086 7.262 1 35.5 259 GLY A N 1
ATOM 2049 C CA . GLY A 1 259 ? -4.824 -13.43 6.691 1 35.5 259 GLY A CA 1
ATOM 2050 C C . GLY A 1 259 ? -3.756 -14.344 7.258 1 35.5 259 GLY A C 1
ATOM 2051 O O . GLY A 1 259 ? -3.541 -15.445 6.742 1 35.5 259 GLY A O 1
ATOM 2052 N N . SER A 1 260 ? -2.721 -13.891 7.621 1 36.62 260 SER A N 1
ATOM 2053 C CA . SER A 1 260 ? -1.805 -14.969 7.98 1 36.62 260 SER A CA 1
ATOM 2054 C C . SER A 1 260 ? -2.395 -15.859 9.07 1 36.62 260 SER A C 1
ATOM 2056 O O . SER A 1 260 ? -3.027 -15.359 10.008 1 36.62 260 SER A O 1
ATOM 2058 N N . PRO A 1 261 ? -2.561 -17.172 8.805 1 33.72 261 PRO A N 1
ATOM 2059 C CA . PRO A 1 261 ? -3.014 -18.203 9.742 1 33.72 261 PRO A CA 1
ATOM 2060 C C . PRO A 1 261 ? -2.584 -17.906 11.18 1 33.72 261 PRO A C 1
ATOM 2062 O O . PRO A 1 261 ? -3.195 -18.422 12.125 1 33.72 261 PRO A O 1
ATOM 2065 N N . GLN A 1 262 ? -1.461 -17.531 11.414 1 33.31 262 GLN A N 1
ATOM 2066 C CA . GLN A 1 262 ? -0.997 -17.734 12.781 1 33.31 262 GLN A CA 1
ATOM 2067 C C . GLN A 1 262 ? -1.747 -16.844 13.758 1 33.31 262 GLN A C 1
ATOM 2069 O O . GLN A 1 262 ? -1.735 -17.094 14.969 1 33.31 262 GLN A O 1
ATOM 2074 N N . GLU A 1 263 ? -1.785 -15.547 13.656 1 36.53 263 GLU A N 1
ATOM 2075 C CA . GLU A 1 263 ? -2.438 -14.922 14.805 1 36.53 263 GLU A CA 1
ATOM 2076 C C . GLU A 1 263 ? -3.953 -14.891 14.625 1 36.53 263 GLU A C 1
ATOM 2078 O O . GLU A 1 263 ? -4.449 -14.688 13.516 1 36.53 263 GLU A O 1
ATOM 2083 N N . GLN A 1 264 ? -4.773 -15.547 15.484 1 35.44 264 GLN A N 1
ATOM 2084 C CA . GLN A 1 264 ? -6.18 -15.812 15.766 1 35.44 264 GLN A CA 1
ATOM 2085 C C . GLN A 1 264 ? -7.062 -14.656 15.32 1 35.44 264 GLN A C 1
ATOM 2087 O O . GLN A 1 264 ? -8.25 -14.609 15.641 1 35.44 264 GLN A O 1
ATOM 2092 N N . ILE A 1 265 ? -6.492 -13.602 15.102 1 36.78 265 ILE A N 1
ATOM 2093 C CA . ILE A 1 265 ? -7.504 -12.555 14.953 1 36.78 265 ILE A CA 1
ATOM 2094 C C . ILE A 1 265 ? -8.266 -12.758 13.648 1 36.78 265 ILE A C 1
ATOM 2096 O O . ILE A 1 265 ? -7.664 -12.961 12.594 1 36.78 265 ILE A O 1
ATOM 2100 N N . GLN A 1 266 ? -9.5 -13.148 13.758 1 42.69 266 GLN A N 1
ATOM 2101 C CA . GLN A 1 266 ? -10.562 -13.367 12.781 1 42.69 266 GLN A CA 1
ATOM 2102 C C . GLN A 1 266 ? -10.445 -12.391 11.617 1 42.69 266 GLN A C 1
ATOM 2104 O O . GLN A 1 266 ? -10.602 -11.18 11.797 1 42.69 266 GLN A O 1
ATOM 2109 N N . ASP A 1 267 ? -9.617 -12.672 10.617 1 48 267 ASP A N 1
ATOM 2110 C CA . ASP A 1 267 ? -9.258 -11.883 9.438 1 48 267 ASP A CA 1
ATOM 2111 C C . ASP A 1 267 ? -10.453 -11.711 8.508 1 48 267 ASP A C 1
ATOM 2113 O O . ASP A 1 267 ? -11.07 -12.688 8.086 1 48 267 ASP A O 1
ATOM 2117 N N . HIS A 1 268 ? -11.148 -10.609 8.594 1 62.22 268 HIS A N 1
ATOM 2118 C CA . HIS A 1 268 ? -12.18 -10.305 7.602 1 62.22 268 HIS A CA 1
ATOM 2119 C C . HIS A 1 268 ? -11.555 -9.852 6.285 1 62.22 268 HIS A C 1
ATOM 2121 O O . HIS A 1 268 ? -10.523 -9.18 6.281 1 62.22 268 HIS A O 1
ATOM 2127 N N . VAL A 1 269 ? -11.898 -10.531 5.16 1 63.91 269 VAL A N 1
ATOM 2128 C CA . VAL A 1 269 ? -11.344 -10.211 3.848 1 63.91 269 VAL A CA 1
ATOM 2129 C C . VAL A 1 269 ? -12.477 -9.984 2.85 1 63.91 269 VAL A C 1
ATOM 2131 O O . VAL A 1 269 ? -13.602 -10.461 3.057 1 63.91 269 VAL A O 1
ATOM 2134 N N . PHE A 1 270 ? -12.07 -9.094 1.9 1 69.94 270 PHE A N 1
ATOM 2135 C CA . PHE A 1 270 ? -12.914 -9.016 0.716 1 69.94 270 PHE A CA 1
ATOM 2136 C C . PHE A 1 270 ? -12.633 -10.188 -0.224 1 69.94 270 PHE A C 1
ATOM 2138 O O . PHE A 1 270 ? -11.477 -10.562 -0.42 1 69.94 270 PHE A O 1
ATOM 2145 N N . ASP A 1 271 ? -13.617 -10.805 -0.717 1 75.25 271 ASP A N 1
ATOM 2146 C CA . ASP A 1 271 ? -13.445 -11.852 -1.716 1 75.25 271 ASP A CA 1
ATOM 2147 C C . ASP A 1 271 ? -14.578 -11.836 -2.74 1 75.25 271 ASP A C 1
ATOM 2149 O O . ASP A 1 271 ? -15.594 -11.164 -2.535 1 75.25 271 ASP A O 1
ATOM 2153 N N . GLU A 1 272 ? -14.297 -12.406 -3.848 1 81.19 272 GLU A N 1
ATOM 2154 C CA . GLU A 1 272 ? -15.273 -12.578 -4.918 1 81.19 272 GLU A CA 1
ATOM 2155 C C . GLU A 1 272 ? -15.656 -14.047 -5.086 1 81.19 272 GLU A C 1
ATOM 2157 O O . GLU A 1 272 ? -14.789 -14.914 -5.152 1 81.19 272 GLU A O 1
ATOM 2162 N N . ILE A 1 273 ? -17.016 -14.273 -5.078 1 86.69 273 ILE A N 1
ATOM 2163 C CA . ILE A 1 273 ? -17.516 -15.641 -5.219 1 86.69 273 ILE A CA 1
ATOM 2164 C C . ILE A 1 273 ? -18.453 -15.727 -6.426 1 86.69 273 ILE A C 1
ATOM 2166 O O . ILE A 1 273 ? -19.328 -14.883 -6.598 1 86.69 273 ILE A O 1
ATOM 2170 N N . LYS A 1 274 ? -18.219 -16.703 -7.273 1 88.38 274 LYS A N 1
ATOM 2171 C CA . LYS A 1 274 ? -19.125 -16.953 -8.398 1 88.38 274 LYS A CA 1
ATOM 2172 C C . LYS A 1 274 ? -20.266 -17.875 -7.984 1 88.38 274 LYS A C 1
ATOM 2174 O O . LYS A 1 274 ? -20.062 -18.844 -7.254 1 88.38 274 LYS A O 1
ATOM 2179 N N . VAL A 1 275 ? -21.469 -17.547 -8.438 1 93.31 275 VAL A N 1
ATOM 2180 C CA . VAL A 1 275 ? -22.656 -18.359 -8.148 1 93.31 275 VAL A CA 1
ATOM 2181 C C . VAL A 1 275 ? -22.891 -19.344 -9.281 1 93.31 275 VAL A C 1
ATOM 2183 O O . VAL A 1 275 ? -23.062 -18.938 -10.438 1 93.31 275 VAL A O 1
ATOM 2186 N N . PHE A 1 276 ? -22.875 -20.578 -8.992 1 93.38 276 PHE A N 1
ATOM 2187 C CA . PHE A 1 276 ? -23.062 -21.594 -10.023 1 93.38 276 PHE A CA 1
ATOM 2188 C C . PHE A 1 276 ? -24.516 -22.047 -10.078 1 93.38 276 PHE A C 1
ATOM 2190 O O . PHE A 1 276 ? -25.25 -21.922 -9.094 1 93.38 276 PHE A O 1
ATOM 2197 N N . GLU A 1 277 ? -24.859 -22.578 -11.234 1 94.06 277 GLU A N 1
ATOM 2198 C CA . GLU A 1 277 ? -26.219 -23.062 -11.453 1 94.06 277 GLU A CA 1
ATOM 2199 C C . GLU A 1 277 ? -26.547 -24.219 -10.516 1 94.06 277 GLU A C 1
ATOM 2201 O O . GLU A 1 277 ? -25.734 -25.125 -10.328 1 94.06 277 GLU A O 1
ATOM 2206 N N . GLY A 1 278 ? -27.75 -24.125 -9.875 1 92.88 278 GLY A N 1
ATOM 2207 C CA . GLY A 1 278 ? -28.188 -25.203 -9.008 1 92.88 278 GLY A CA 1
ATOM 2208 C C . GLY A 1 278 ? -27.734 -25.047 -7.57 1 92.88 278 GLY A C 1
ATOM 2209 O O . GLY A 1 278 ? -28.125 -25.828 -6.695 1 92.88 278 GLY A O 1
ATOM 2210 N N . SER A 1 279 ? -26.938 -24.078 -7.285 1 94.06 279 SER A N 1
ATOM 2211 C CA . SER A 1 279 ? -26.469 -23.844 -5.922 1 94.06 279 SER A CA 1
ATOM 2212 C C . SER A 1 279 ? -27.594 -23.391 -5.008 1 94.06 279 SER A C 1
ATOM 2214 O O . SER A 1 279 ? -28.688 -23.062 -5.477 1 94.06 279 SER A O 1
ATOM 2216 N N . GLU A 1 280 ? -27.328 -23.328 -3.736 1 94 280 GLU A N 1
ATOM 2217 C CA . GLU A 1 280 ? -28.312 -22.938 -2.729 1 94 280 GLU A CA 1
ATOM 2218 C C . GLU A 1 280 ? -28.812 -21.516 -2.949 1 94 280 GLU A C 1
ATOM 2220 O O . GLU A 1 280 ? -29.984 -21.219 -2.725 1 94 280 GLU A O 1
ATOM 2225 N N . LEU A 1 281 ? -27.938 -20.688 -3.406 1 94.5 281 LEU A N 1
ATOM 2226 C CA . LEU A 1 281 ? -28.281 -19.266 -3.523 1 94.5 281 LEU A CA 1
ATOM 2227 C C . LEU A 1 281 ? -28.906 -18.969 -4.883 1 94.5 281 LEU A C 1
ATOM 2229 O O . LEU A 1 281 ? -29.531 -17.922 -5.07 1 94.5 281 LEU A O 1
ATOM 2233 N N . ASP A 1 282 ? -28.75 -19.875 -5.805 1 95.06 282 ASP A N 1
ATOM 2234 C CA . ASP A 1 282 ? -29.234 -19.656 -7.164 1 95.06 282 ASP A CA 1
ATOM 2235 C C . ASP A 1 282 ? -30.734 -19.453 -7.184 1 95.06 282 ASP A C 1
ATOM 2237 O O . ASP A 1 282 ? -31.5 -20.297 -6.707 1 95.06 282 ASP A O 1
ATOM 2241 N N . GLY A 1 283 ? -31.125 -18.375 -7.734 1 93.81 283 GLY A N 1
ATOM 2242 C CA . GLY A 1 283 ? -32.562 -18.094 -7.914 1 93.81 283 GLY A CA 1
ATOM 2243 C C . GLY A 1 283 ? -33.188 -17.484 -6.688 1 93.81 283 GLY A C 1
ATOM 2244 O O . GLY A 1 283 ? -34.375 -17.156 -6.703 1 93.81 283 GLY A O 1
ATOM 2245 N N . LYS A 1 284 ? -32.531 -17.266 -5.633 1 94.31 284 LYS A N 1
ATOM 2246 C CA . LYS A 1 284 ? -33.094 -16.75 -4.387 1 94.31 284 LYS A CA 1
ATOM 2247 C C . LYS A 1 284 ? -32.781 -15.266 -4.215 1 94.31 284 LYS A C 1
ATOM 2249 O O . LYS A 1 284 ? -31.797 -14.773 -4.746 1 94.31 284 LYS A O 1
ATOM 2254 N N . THR A 1 285 ? -33.688 -14.633 -3.561 1 92.94 285 THR A N 1
ATOM 2255 C CA . THR A 1 285 ? -33.406 -13.273 -3.121 1 92.94 285 THR A CA 1
ATOM 2256 C C . THR A 1 285 ? -32.469 -13.289 -1.899 1 92.94 285 THR A C 1
ATOM 2258 O O . THR A 1 285 ? -32.281 -14.328 -1.269 1 92.94 285 THR A O 1
ATOM 2261 N N . LEU A 1 286 ? -31.844 -12.102 -1.577 1 89.12 286 LEU A N 1
ATOM 2262 C CA . LEU A 1 286 ? -30.938 -12.016 -0.438 1 89.12 286 LEU A CA 1
ATOM 2263 C C . LEU A 1 286 ? -31.672 -12.352 0.861 1 89.12 286 LEU A C 1
ATOM 2265 O O . LEU A 1 286 ? -31.094 -12.969 1.758 1 89.12 286 LEU A O 1
ATOM 2269 N N . SER A 1 287 ? -32.906 -11.945 0.894 1 86.88 287 SER A N 1
ATOM 2270 C CA . SER A 1 287 ? -33.719 -12.227 2.08 1 86.88 287 SER A CA 1
ATOM 2271 C C . SER A 1 287 ? -34 -13.727 2.215 1 86.88 287 SER A C 1
ATOM 2273 O O . SER A 1 287 ? -33.875 -14.289 3.307 1 86.88 287 SER A O 1
ATOM 2275 N N . GLU A 1 288 ? -34.312 -14.359 1.133 1 90.75 288 GLU A N 1
ATOM 2276 C CA . GLU A 1 288 ? -34.594 -15.789 1.12 1 90.75 288 GLU A CA 1
ATOM 2277 C C . GLU A 1 288 ? -33.375 -16.609 1.441 1 90.75 288 GLU A C 1
ATOM 2279 O O . GLU A 1 288 ? -33.469 -17.656 2.096 1 90.75 288 GLU A O 1
ATOM 2284 N N . ALA A 1 289 ? -32.281 -16.156 0.961 1 90.88 289 ALA A N 1
ATOM 2285 C CA . ALA A 1 289 ? -31.016 -16.891 1.097 1 90.88 289 ALA A CA 1
ATOM 2286 C C . ALA A 1 289 ? -30.484 -16.828 2.525 1 90.88 289 ALA A C 1
ATOM 2288 O O . ALA A 1 289 ? -29.703 -17.672 2.951 1 90.88 289 ALA A O 1
ATOM 2289 N N . ARG A 1 290 ? -30.922 -15.82 3.277 1 86.94 290 ARG A N 1
ATOM 2290 C CA . ARG A 1 290 ? -30.516 -15.609 4.66 1 86.94 290 ARG A CA 1
ATOM 2291 C C . ARG A 1 290 ? -29 -15.734 4.805 1 86.94 290 ARG A C 1
ATOM 2293 O O . ARG A 1 290 ? -28.516 -16.484 5.652 1 86.94 290 ARG A O 1
ATOM 2300 N N . ILE A 1 291 ? -28.297 -15.023 3.988 1 87.25 291 ILE A N 1
ATOM 2301 C CA . ILE A 1 291 ? -26.844 -15.141 3.883 1 87.25 291 ILE A CA 1
ATOM 2302 C C . ILE A 1 291 ? -26.188 -14.695 5.191 1 87.25 291 ILE A C 1
ATOM 2304 O O . ILE A 1 291 ? -25.266 -15.336 5.676 1 87.25 291 ILE A O 1
ATOM 2308 N N . ARG A 1 292 ? -26.688 -13.617 5.746 1 83.62 292 ARG A N 1
ATOM 2309 C CA . ARG A 1 292 ? -26.109 -13.102 6.984 1 83.62 292 ARG A CA 1
ATOM 2310 C C . ARG A 1 292 ? -26.266 -14.102 8.125 1 83.62 292 ARG A C 1
ATOM 2312 O O . ARG A 1 292 ? -25.344 -14.305 8.914 1 83.62 292 ARG A O 1
ATOM 2319 N N . GLN A 1 293 ? -27.422 -14.672 8.203 1 81.75 293 GLN A N 1
ATOM 2320 C CA . GLN A 1 293 ? -27.734 -15.594 9.305 1 81.75 293 GLN A CA 1
ATOM 2321 C C . GLN A 1 293 ? -27.016 -16.938 9.109 1 81.75 293 GLN A C 1
ATOM 2323 O O . GLN A 1 293 ? -26.516 -17.516 10.07 1 81.75 293 GLN A O 1
ATOM 2328 N N . LYS A 1 294 ? -27 -17.391 7.922 1 87.56 294 LYS A N 1
ATOM 2329 C CA . LYS A 1 294 ? -26.469 -18.734 7.648 1 87.56 294 LYS A CA 1
ATOM 2330 C C . LYS A 1 294 ? -24.953 -18.703 7.516 1 87.56 294 LYS A C 1
ATOM 2332 O O . LYS A 1 294 ? -24.266 -19.625 7.98 1 87.56 294 LYS A O 1
ATOM 2337 N N . TYR A 1 295 ? -24.422 -17.703 6.867 1 88.75 295 TYR A N 1
ATOM 2338 C CA . TYR A 1 295 ? -23.016 -17.719 6.527 1 88.75 295 TYR A CA 1
ATOM 2339 C C . TYR A 1 295 ? -22.25 -16.625 7.262 1 88.75 295 TYR A C 1
ATOM 2341 O O . TYR A 1 295 ? -21.016 -16.625 7.305 1 88.75 295 TYR A O 1
ATOM 2349 N N . PHE A 1 296 ? -22.953 -15.633 7.777 1 83.94 296 PHE A N 1
ATOM 2350 C CA . PHE A 1 296 ? -22.391 -14.539 8.547 1 83.94 296 PHE A CA 1
ATOM 2351 C C . PHE A 1 296 ? -21.391 -13.742 7.699 1 83.94 296 PHE A C 1
ATOM 2353 O O . PHE A 1 296 ? -20.297 -13.43 8.156 1 83.94 296 PHE A O 1
ATOM 2360 N N . VAL A 1 297 ? -21.719 -13.57 6.469 1 86.12 297 VAL A N 1
ATOM 2361 C CA . VAL A 1 297 ? -20.922 -12.766 5.539 1 86.12 297 VAL A CA 1
ATOM 2362 C C . VAL A 1 297 ? -21.766 -11.594 5.035 1 86.12 297 VAL A C 1
ATOM 2364 O O . VAL A 1 297 ? -22.984 -11.695 4.938 1 86.12 297 VAL A O 1
ATOM 2367 N N . VAL A 1 298 ? -21.094 -10.461 4.781 1 85.56 298 VAL A N 1
ATOM 2368 C CA . VAL A 1 298 ? -21.766 -9.281 4.254 1 85.56 298 VAL A CA 1
ATOM 2369 C C . VAL A 1 298 ? -21.656 -9.258 2.73 1 85.56 298 VAL A C 1
ATOM 2371 O O . VAL A 1 298 ? -20.562 -9.391 2.182 1 85.56 298 VAL A O 1
ATOM 2374 N N . ILE A 1 299 ? -22.797 -9.148 2.1 1 86.31 299 ILE A N 1
ATOM 2375 C CA . ILE A 1 299 ? -22.781 -8.977 0.651 1 86.31 299 ILE A CA 1
ATOM 2376 C C . ILE A 1 299 ? -22.625 -7.5 0.305 1 86.31 299 ILE A C 1
ATOM 2378 O O . ILE A 1 299 ? -23.547 -6.707 0.531 1 86.31 299 ILE A O 1
ATOM 2382 N N . ILE A 1 300 ? -21.516 -7.223 -0.224 1 79.31 300 ILE A N 1
ATOM 2383 C CA . ILE A 1 300 ? -21.203 -5.828 -0.537 1 79.31 300 ILE A CA 1
ATOM 2384 C C . ILE A 1 300 ? -21.797 -5.473 -1.903 1 79.31 300 ILE A C 1
ATOM 2386 O O . ILE A 1 300 ? -22.312 -4.371 -2.094 1 79.31 300 ILE A O 1
ATOM 2390 N N . ALA A 1 301 ? -21.672 -6.355 -2.879 1 82.31 301 ALA A N 1
ATOM 2391 C CA . ALA A 1 301 ? -22.125 -6.094 -4.238 1 82.31 301 ALA A CA 1
ATOM 2392 C C . ALA A 1 301 ? -22.453 -7.391 -4.973 1 82.31 301 ALA A C 1
ATOM 2394 O O . ALA A 1 301 ? -21.969 -8.461 -4.59 1 82.31 301 ALA A O 1
ATOM 2395 N N . ILE A 1 302 ? -23.359 -7.297 -5.91 1 86 302 ILE A N 1
ATOM 2396 C CA . ILE A 1 302 ? -23.672 -8.367 -6.855 1 86 302 ILE A CA 1
ATOM 2397 C C . ILE A 1 302 ? -23.281 -7.926 -8.266 1 86 302 ILE A C 1
ATOM 2399 O O . ILE A 1 302 ? -23.641 -6.824 -8.695 1 86 302 ILE A O 1
ATOM 2403 N N . ILE A 1 303 ? -22.484 -8.68 -8.906 1 82.69 303 ILE A N 1
ATOM 2404 C CA . ILE A 1 303 ? -22.156 -8.453 -10.305 1 82.69 303 ILE A CA 1
ATOM 2405 C C . ILE A 1 303 ? -22.938 -9.43 -11.188 1 82.69 303 ILE A C 1
ATOM 2407 O O . ILE A 1 303 ? -22.531 -10.586 -11.344 1 82.69 303 ILE A O 1
ATOM 2411 N N . PRO A 1 304 ? -23.969 -8.914 -11.789 1 84.31 304 PRO A N 1
ATOM 2412 C CA . PRO A 1 304 ? -24.781 -9.805 -12.617 1 84.31 304 PRO A CA 1
ATOM 2413 C C . PRO A 1 304 ? -24.016 -10.352 -13.828 1 84.31 304 PRO A C 1
ATOM 2415 O O . PRO A 1 304 ? -23.172 -9.656 -14.391 1 84.31 304 PRO A O 1
ATOM 2418 N N . HIS A 1 305 ? -24.25 -11.625 -14.109 1 79.06 305 HIS A N 1
ATOM 2419 C CA . HIS A 1 305 ? -23.594 -12.273 -15.234 1 79.06 305 HIS A CA 1
ATOM 2420 C C . HIS A 1 305 ? -23.859 -11.539 -16.547 1 79.06 305 HIS A C 1
ATOM 2422 O O . HIS A 1 305 ? -22.984 -11.492 -17.422 1 79.06 305 HIS A O 1
ATOM 2428 N N . GLU A 1 306 ? -25.047 -10.992 -16.688 1 67.62 306 GLU A N 1
ATOM 2429 C CA . GLU A 1 306 ? -25.453 -10.406 -17.969 1 67.62 306 GLU A CA 1
ATOM 2430 C C . GLU A 1 306 ? -24.969 -8.969 -18.094 1 67.62 306 GLU A C 1
ATOM 2432 O O . GLU A 1 306 ? -24.797 -8.469 -19.203 1 67.62 306 GLU A O 1
ATOM 2437 N N . LYS A 1 307 ? -24.828 -8.367 -16.922 1 63.12 307 LYS A N 1
ATOM 2438 C CA . LYS A 1 307 ? -24.547 -6.938 -16.984 1 63.12 307 LYS A CA 1
ATOM 2439 C C . LYS A 1 307 ? -23.234 -6.605 -16.297 1 63.12 307 LYS A C 1
ATOM 2441 O O . LYS A 1 307 ? -22.844 -7.277 -15.336 1 63.12 307 LYS A O 1
ATOM 2446 N N . GLU A 1 308 ? -22.375 -5.953 -17 1 57.5 308 GLU A N 1
ATOM 2447 C CA . GLU A 1 308 ? -21.078 -5.578 -16.453 1 57.5 308 GLU A CA 1
ATOM 2448 C C . GLU A 1 308 ? -21.219 -4.461 -15.422 1 57.5 308 GLU A C 1
ATOM 2450 O O . GLU A 1 308 ? -20.266 -3.699 -15.195 1 57.5 308 GLU A O 1
ATOM 2455 N N . HIS A 1 309 ? -22.453 -4.34 -14.859 1 67.94 309 HIS A N 1
ATOM 2456 C CA . HIS A 1 309 ? -22.562 -3.291 -13.852 1 67.94 309 HIS A CA 1
ATOM 2457 C C . HIS A 1 309 ? -22.547 -3.877 -12.445 1 67.94 309 HIS A C 1
ATOM 2459 O O . HIS A 1 309 ? -23.125 -4.934 -12.195 1 67.94 309 HIS A O 1
ATOM 2465 N N . ILE A 1 310 ? -21.734 -3.273 -11.656 1 73.38 310 ILE A N 1
ATOM 2466 C CA . ILE A 1 310 ? -21.656 -3.676 -10.25 1 73.38 310 ILE A CA 1
ATOM 2467 C C . ILE A 1 310 ? -22.859 -3.133 -9.484 1 73.38 310 ILE 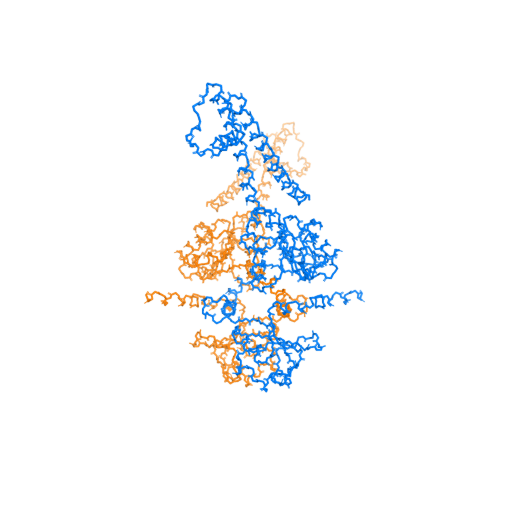A C 1
ATOM 2469 O O . ILE A 1 310 ? -23.062 -1.92 -9.43 1 73.38 310 ILE A O 1
ATOM 2473 N N . HIS A 1 311 ? -23.797 -3.977 -9.078 1 79.94 311 HIS A N 1
ATOM 2474 C CA . HIS A 1 311 ? -24.891 -3.605 -8.203 1 79.94 311 HIS A CA 1
ATOM 2475 C C . HIS A 1 311 ? -24.438 -3.514 -6.75 1 79.94 311 HIS A C 1
ATOM 2477 O O . HIS A 1 311 ? -24.453 -4.508 -6.023 1 79.94 311 HIS A O 1
ATOM 2483 N N . PHE A 1 312 ? -24.094 -2.326 -6.383 1 77.94 312 PHE A N 1
ATOM 2484 C CA . PHE A 1 312 ? -23.547 -2.084 -5.051 1 77.94 312 PHE A CA 1
ATOM 2485 C C . PHE A 1 312 ? -24.672 -2.01 -4.02 1 77.94 312 PHE A C 1
ATOM 2487 O O . PHE A 1 312 ? -25.734 -1.465 -4.293 1 77.94 312 PHE A O 1
ATOM 2494 N N . ASN A 1 313 ? -24.328 -2.545 -2.795 1 80.56 313 ASN A N 1
ATOM 2495 C CA . ASN A 1 313 ? -25.219 -2.508 -1.641 1 80.56 313 ASN A CA 1
ATOM 2496 C C . ASN A 1 313 ? -26.609 -3.037 -1.987 1 80.56 313 ASN A C 1
ATOM 2498 O O . ASN A 1 313 ? -27.609 -2.344 -1.788 1 80.56 313 ASN A O 1
ATOM 2502 N N . PRO A 1 314 ? -26.641 -4.27 -2.418 1 82.62 314 PRO A N 1
ATOM 2503 C CA . PRO A 1 314 ? -27.922 -4.863 -2.795 1 82.62 314 PRO A CA 1
ATOM 2504 C C . PRO A 1 314 ? -28.891 -4.961 -1.622 1 82.62 314 PRO A C 1
ATOM 2506 O O . PRO A 1 314 ? -28.469 -5.105 -0.473 1 82.62 314 PRO A O 1
ATOM 2509 N N . GLY A 1 315 ? -30.156 -4.883 -2.02 1 81.62 315 GLY A N 1
ATOM 2510 C CA . GLY A 1 315 ? -31.203 -4.953 -1.016 1 81.62 315 GLY A CA 1
ATOM 2511 C C . GLY A 1 315 ? -31.703 -6.367 -0.781 1 81.62 315 GLY A C 1
ATOM 2512 O O . GLY A 1 315 ? -31.266 -7.305 -1.451 1 81.62 315 GLY A O 1
ATOM 2513 N N . SER A 1 316 ? -32.625 -6.457 0.2 1 82.81 316 SER A N 1
ATOM 2514 C CA . SER A 1 316 ? -33.156 -7.75 0.591 1 82.81 316 SER A CA 1
ATOM 2515 C C . SER A 1 316 ? -33.938 -8.398 -0.558 1 82.81 316 SER A C 1
ATOM 2517 O O . SER A 1 316 ? -34 -9.625 -0.652 1 82.81 316 SER A O 1
ATOM 2519 N N . ASP A 1 317 ? -34.375 -7.586 -1.537 1 87.25 317 ASP A N 1
ATOM 2520 C CA . ASP A 1 317 ? -35.219 -8.094 -2.613 1 87.25 317 ASP A CA 1
ATOM 2521 C C . ASP A 1 317 ? -34.375 -8.422 -3.855 1 87.25 317 ASP A C 1
ATOM 2523 O O . ASP A 1 317 ? -34.906 -8.984 -4.82 1 87.25 317 ASP A O 1
ATOM 2527 N N . ASP A 1 318 ? -33.156 -8.086 -3.799 1 89.38 318 ASP A N 1
ATOM 2528 C CA . ASP A 1 318 ? -32.312 -8.383 -4.949 1 89.38 318 ASP A CA 1
ATOM 2529 C C . ASP A 1 318 ? -32.125 -9.891 -5.102 1 89.38 318 ASP A C 1
ATOM 2531 O O . ASP A 1 318 ? -31.953 -10.602 -4.109 1 89.38 318 ASP A O 1
ATOM 2535 N N . ARG A 1 319 ? -32.125 -10.32 -6.348 1 91.88 319 ARG A N 1
ATOM 2536 C CA . ARG A 1 319 ? -32 -11.75 -6.633 1 91.88 319 ARG A CA 1
ATOM 2537 C C . ARG A 1 319 ? -30.594 -12.117 -7.07 1 91.88 319 ARG A C 1
ATOM 2539 O O . ARG A 1 319 ? -29.938 -11.344 -7.77 1 91.88 319 ARG A O 1
ATOM 2546 N N . ILE A 1 320 ? -30.219 -13.273 -6.621 1 93.88 320 ILE A N 1
ATOM 2547 C CA . ILE A 1 320 ? -28.938 -13.859 -7.035 1 93.88 320 ILE A CA 1
ATOM 2548 C C . ILE A 1 320 ? -29.188 -14.93 -8.094 1 93.88 320 ILE A C 1
ATOM 2550 O O . ILE A 1 320 ? -30.047 -15.797 -7.918 1 93.88 320 ILE A O 1
ATOM 2554 N N . SER A 1 321 ? -28.484 -14.805 -9.172 1 92.75 321 SER A N 1
ATOM 2555 C CA . SER A 1 321 ? -28.656 -15.773 -10.25 1 92.75 321 SER A CA 1
ATOM 2556 C C . SER A 1 321 ? -27.344 -16.484 -10.578 1 92.75 321 SER A C 1
ATOM 2558 O O . SER A 1 321 ? -26.266 -15.953 -10.289 1 92.75 321 SER A O 1
ATOM 2560 N N . ALA A 1 322 ? -27.609 -17.625 -11.203 1 93.5 322 ALA A N 1
ATOM 2561 C CA . ALA A 1 322 ? -26.438 -18.344 -11.672 1 93.5 322 ALA A CA 1
ATOM 2562 C C . ALA A 1 322 ? -25.609 -17.484 -12.633 1 93.5 322 ALA A C 1
ATOM 2564 O O . ALA A 1 322 ? -26.172 -16.812 -13.508 1 93.5 322 ALA A O 1
ATOM 2565 N N . GLY A 1 323 ? -24.344 -17.562 -12.406 1 88.69 323 GLY A N 1
ATOM 2566 C CA . GLY A 1 323 ? -23.469 -16.766 -13.242 1 88.69 323 GLY A CA 1
ATOM 2567 C C . GLY A 1 323 ? -23.062 -15.445 -12.602 1 88.69 323 GLY A C 1
ATOM 2568 O O . GLY A 1 323 ? -22.078 -14.836 -13.008 1 88.69 323 GLY A O 1
ATOM 2569 N N . ASP A 1 324 ? -23.797 -15.039 -11.578 1 88.5 324 ASP A N 1
ATOM 2570 C CA . ASP A 1 324 ? -23.469 -13.805 -10.883 1 88.5 324 ASP A CA 1
ATOM 2571 C C . ASP A 1 324 ? -22.188 -13.969 -10.047 1 88.5 324 ASP A C 1
ATOM 2573 O O . ASP A 1 324 ? -21.812 -15.086 -9.695 1 88.5 324 ASP A O 1
ATOM 2577 N N . SER A 1 325 ? -21.531 -12.891 -9.891 1 86.62 325 SER A N 1
ATOM 2578 C CA . SER A 1 325 ? -20.438 -12.828 -8.922 1 86.62 325 SER A CA 1
ATOM 2579 C C . SER A 1 325 ? -20.828 -11.977 -7.715 1 86.62 325 SER A C 1
ATOM 2581 O O . SER A 1 325 ? -21.484 -10.945 -7.855 1 86.62 325 SER A O 1
ATOM 2583 N N . LEU A 1 326 ? -20.5 -12.461 -6.539 1 87.62 326 LEU A N 1
ATOM 2584 C CA . LEU A 1 326 ? -20.766 -11.742 -5.301 1 87.62 326 LEU A CA 1
ATOM 2585 C C . LEU A 1 326 ? -19.469 -11.188 -4.707 1 87.62 326 LEU A C 1
ATOM 2587 O O . LEU A 1 326 ? -18.469 -11.906 -4.605 1 87.62 326 LEU A O 1
ATOM 2591 N N . ILE A 1 327 ? -19.438 -9.938 -4.465 1 82.62 327 ILE A N 1
ATOM 2592 C CA . ILE A 1 327 ? -18.375 -9.359 -3.645 1 82.62 327 ILE A CA 1
ATOM 2593 C C . ILE A 1 327 ? -18.781 -9.398 -2.174 1 82.62 327 ILE A C 1
ATOM 2595 O O . ILE A 1 327 ? -19.797 -8.82 -1.787 1 82.62 327 ILE A O 1
ATOM 2599 N N . VAL A 1 328 ? -17.984 -10.055 -1.405 1 84.69 328 VAL A N 1
ATOM 2600 C CA . VAL A 1 328 ? -18.391 -10.32 -0.026 1 84.69 328 VAL A CA 1
ATOM 2601 C C . VAL A 1 328 ? -17.297 -9.852 0.928 1 84.69 328 VAL A C 1
ATOM 2603 O O . VAL A 1 328 ? -16.141 -9.68 0.524 1 84.69 328 VAL A O 1
ATOM 2606 N N . LEU A 1 329 ? -17.703 -9.555 2.105 1 80.44 329 LEU A N 1
ATOM 2607 C CA . LEU A 1 329 ? -16.812 -9.203 3.203 1 80.44 329 LEU A CA 1
ATOM 2608 C C . LEU A 1 329 ? -17.078 -10.078 4.422 1 80.44 329 LEU A C 1
ATOM 2610 O O . LEU A 1 329 ? -18.234 -10.273 4.812 1 80.44 329 LEU A O 1
ATOM 2614 N N . GLY A 1 330 ? -16.109 -10.789 4.957 1 75.81 330 GLY A N 1
ATOM 2615 C CA . GLY A 1 330 ? -16.25 -11.648 6.125 1 75.81 330 GLY A CA 1
ATOM 2616 C C . GLY A 1 330 ? -14.984 -12.422 6.445 1 75.81 330 GLY A C 1
ATOM 2617 O O . GLY A 1 330 ? -13.922 -12.148 5.883 1 75.81 330 GLY A O 1
ATOM 2618 N N . ASP A 1 331 ? -15.188 -13.305 7.414 1 74.25 331 ASP A N 1
ATOM 2619 C CA . ASP A 1 331 ? -14.094 -14.211 7.754 1 74.25 331 ASP A CA 1
ATOM 2620 C C . ASP A 1 331 ? -13.836 -15.203 6.625 1 74.25 331 ASP A C 1
ATOM 2622 O O . ASP A 1 331 ? -14.773 -15.688 5.988 1 74.25 331 ASP A O 1
ATOM 2626 N N . ILE A 1 332 ? -12.531 -15.516 6.422 1 73.94 332 ILE A N 1
ATOM 2627 C CA . ILE A 1 332 ? -12.117 -16.391 5.336 1 73.94 332 ILE A CA 1
ATOM 2628 C C . ILE A 1 332 ? -12.891 -17.703 5.418 1 73.94 332 ILE A C 1
ATOM 2630 O O . ILE A 1 332 ? -13.352 -18.234 4.398 1 73.94 332 ILE A O 1
ATOM 2634 N N . GLU A 1 333 ? -13 -18.25 6.688 1 79.88 333 GLU A N 1
ATOM 2635 C CA . GLU A 1 333 ? -13.688 -19.531 6.859 1 79.88 333 GLU A CA 1
ATOM 2636 C C . GLU A 1 333 ? -15.156 -19.438 6.449 1 79.88 333 GLU A C 1
ATOM 2638 O O . GLU A 1 333 ? -15.695 -20.344 5.828 1 79.88 333 GLU A O 1
ATOM 2643 N N . ARG A 1 334 ? -15.766 -18.328 6.793 1 84.69 334 ARG A N 1
ATOM 2644 C CA . ARG A 1 334 ? -17.172 -18.109 6.484 1 84.69 334 ARG A CA 1
ATOM 2645 C C . ARG A 1 334 ? -17.375 -17.891 4.988 1 84.69 334 ARG A C 1
ATOM 2647 O O . ARG A 1 334 ? -18.391 -18.312 4.422 1 84.69 334 ARG A O 1
ATOM 2654 N N . ILE A 1 335 ? -16.469 -17.188 4.422 1 86.31 335 ILE A N 1
ATOM 2655 C CA . ILE A 1 335 ? -16.531 -16.938 2.986 1 86.31 335 ILE A CA 1
ATOM 2656 C C . ILE A 1 335 ? -16.391 -18.25 2.227 1 86.31 335 ILE A C 1
ATOM 2658 O O . ILE A 1 335 ? -17.109 -18.5 1.251 1 86.31 335 ILE A O 1
ATOM 2662 N N . GLU A 1 336 ? -15.484 -19.109 2.709 1 86.19 336 GLU A N 1
ATOM 2663 C CA . GLU A 1 336 ? -15.312 -20.406 2.066 1 86.19 336 GLU A CA 1
ATOM 2664 C C . GLU A 1 336 ? -16.562 -21.266 2.209 1 86.19 336 GLU A C 1
ATOM 2666 O O . GLU A 1 336 ? -16.922 -22 1.29 1 86.19 336 GLU A O 1
ATOM 2671 N N . HIS A 1 337 ? -17.172 -21.156 3.373 1 91.12 337 HIS A N 1
ATOM 2672 C CA . HIS A 1 337 ? -18.422 -21.859 3.58 1 91.12 337 HIS A CA 1
ATOM 2673 C C . HIS A 1 337 ? -19.484 -21.406 2.59 1 91.12 337 HIS A C 1
ATOM 2675 O O . HIS A 1 337 ? -20.219 -22.234 2.021 1 91.12 337 HIS A O 1
ATOM 2681 N N . LEU A 1 338 ? -19.625 -20.141 2.412 1 93.19 338 LEU A N 1
ATOM 2682 C CA . LEU A 1 338 ? -20.562 -19.594 1.427 1 93.19 338 LEU A CA 1
ATOM 2683 C C . LEU A 1 338 ? -20.188 -20.047 0.02 1 93.19 338 LEU A C 1
ATOM 2685 O O . LEU A 1 338 ? -21.062 -20.391 -0.78 1 93.19 338 LEU A O 1
ATOM 2689 N N . ARG A 1 339 ? -18.938 -20.031 -0.263 1 92.19 339 ARG A N 1
ATOM 2690 C CA . ARG A 1 339 ? -18.422 -20.406 -1.575 1 92.19 339 ARG A CA 1
ATOM 2691 C C . ARG A 1 339 ? -18.812 -21.828 -1.929 1 92.19 339 ARG A C 1
ATOM 2693 O O . ARG A 1 339 ? -19.312 -22.094 -3.021 1 92.19 339 ARG A O 1
ATOM 2700 N N . GLU A 1 340 ? -18.594 -22.719 -1.006 1 92.31 340 GLU A N 1
ATOM 2701 C CA . GLU A 1 340 ? -18.812 -24.141 -1.257 1 92.31 340 GLU A CA 1
ATOM 2702 C C . GLU A 1 340 ? -20.281 -24.516 -1.095 1 92.31 340 GLU A C 1
ATOM 2704 O O . GLU A 1 340 ? -20.906 -25.062 -2.014 1 92.31 340 GLU A O 1
ATOM 2709 N N . GLU A 1 341 ? -20.844 -24.125 0.033 1 92.69 341 GLU A N 1
ATOM 2710 C CA . GLU A 1 341 ? -22.188 -24.562 0.364 1 92.69 341 GLU A CA 1
ATOM 2711 C C . GLU A 1 341 ? -23.25 -23.656 -0.253 1 92.69 341 GLU A C 1
ATOM 2713 O O . GLU A 1 341 ? -24.328 -24.094 -0.606 1 92.69 341 GLU A O 1
ATOM 2718 N N . GLY A 1 342 ? -22.938 -22.422 -0.362 1 93.81 342 GLY A N 1
ATOM 2719 C CA . GLY A 1 342 ? -23.906 -21.469 -0.858 1 93.81 342 GLY A CA 1
ATOM 2720 C C . GLY A 1 342 ? -23.891 -21.312 -2.367 1 93.81 342 GLY A C 1
ATOM 2721 O O . GLY A 1 342 ? -24.938 -21.25 -3.004 1 93.81 342 GLY A O 1
ATOM 2722 N N . CYS A 1 343 ? -22.703 -21.359 -2.936 1 94.25 343 CYS A N 1
ATOM 2723 C CA . CYS A 1 343 ? -22.578 -20.969 -4.336 1 94.25 343 CYS A CA 1
ATOM 2724 C C . CYS A 1 343 ? -22.047 -22.125 -5.176 1 94.25 343 CYS A C 1
ATOM 2726 O O . CYS A 1 343 ? -21.938 -22.016 -6.398 1 94.25 343 CYS A O 1
ATOM 2728 N N . ASP A 1 344 ? -21.672 -23.188 -4.633 1 93.81 344 ASP A N 1
ATOM 2729 C CA . ASP A 1 344 ? -21.109 -24.344 -5.328 1 93.81 344 ASP A CA 1
ATOM 2730 C C . ASP A 1 344 ? -19.891 -23.938 -6.164 1 93.81 344 ASP A C 1
ATOM 2732 O O . ASP A 1 344 ? -19.75 -24.375 -7.305 1 93.81 344 ASP A O 1
ATOM 2736 N N . ASP A 1 345 ? -19.188 -23 -5.66 1 90.38 345 ASP A N 1
ATOM 2737 C CA . ASP A 1 345 ? -17.938 -22.594 -6.293 1 90.38 345 ASP A CA 1
ATOM 2738 C C . ASP A 1 345 ? -16.766 -23.375 -5.715 1 90.38 345 ASP A C 1
ATOM 2740 O O . ASP A 1 345 ? -16.172 -22.969 -4.707 1 90.38 345 ASP A O 1
ATOM 2744 N N . TYR A 1 346 ? -16.312 -24.422 -6.367 1 84.94 346 TYR A N 1
ATOM 2745 C CA . TYR A 1 346 ? -15.25 -25.281 -5.867 1 84.94 346 TYR A CA 1
ATOM 2746 C C . TYR A 1 346 ? -13.938 -25 -6.594 1 84.94 346 TYR A C 1
ATOM 2748 O O . TYR A 1 346 ? -12.977 -25.781 -6.484 1 84.94 346 TYR A O 1
ATOM 2756 N N . ARG A 1 347 ? -13.969 -24.047 -7.324 1 80.5 347 ARG A N 1
ATOM 2757 C CA . ARG A 1 347 ? -12.773 -23.719 -8.094 1 80.5 347 ARG A CA 1
ATOM 2758 C C . ARG A 1 347 ? -11.625 -23.297 -7.172 1 80.5 347 ARG A C 1
ATOM 2760 O O . ARG A 1 347 ? -11.836 -22.609 -6.176 1 80.5 347 ARG A O 1
ATOM 2767 N N . SER A 1 348 ? -10.445 -23.719 -7.539 1 74.31 348 SER A N 1
ATOM 2768 C CA . SER A 1 348 ? -9.242 -23.234 -6.867 1 74.31 348 SER A CA 1
ATOM 2769 C C . SER A 1 348 ? -8.953 -21.781 -7.238 1 74.31 348 SER A C 1
ATOM 2771 O O . SER A 1 348 ? -9.531 -21.25 -8.18 1 74.31 348 SER A O 1
ATOM 2773 N N . LEU A 1 349 ? -8.164 -21.109 -6.402 1 71.69 349 LEU A N 1
ATOM 2774 C CA . LEU A 1 349 ? -7.793 -19.734 -6.699 1 71.69 349 LEU A CA 1
ATOM 2775 C C . LEU A 1 349 ? -7.188 -19.625 -8.094 1 71.69 349 LEU A C 1
ATOM 2777 O O . LEU A 1 349 ? -7.484 -18.688 -8.828 1 71.69 349 LEU A O 1
ATOM 2781 N N . SER A 1 350 ? -6.336 -20.578 -8.422 1 71.5 350 SER A N 1
ATOM 2782 C CA . SER A 1 350 ? -5.699 -20.594 -9.734 1 71.5 350 SER A CA 1
ATOM 2783 C C . SER A 1 350 ? -6.734 -20.688 -10.852 1 71.5 350 SER A C 1
ATOM 2785 O O . SER A 1 350 ? -6.609 -20.031 -11.883 1 71.5 350 SER A O 1
ATOM 2787 N N . GLU A 1 351 ? -7.754 -21.453 -10.648 1 72.88 351 GLU A N 1
ATOM 2788 C CA . GLU A 1 351 ? -8.812 -21.625 -11.648 1 72.88 351 GLU A CA 1
ATOM 2789 C C . GLU A 1 351 ? -9.625 -20.344 -11.805 1 72.88 351 GLU A C 1
ATOM 2791 O O . GLU A 1 351 ? -10.039 -19.984 -12.906 1 72.88 351 GLU A O 1
ATOM 2796 N N . ARG A 1 352 ? -9.766 -19.703 -10.672 1 73 352 ARG A N 1
ATOM 2797 C CA . ARG A 1 352 ? -10.539 -18.469 -10.688 1 73 352 ARG A CA 1
ATOM 2798 C C . ARG A 1 352 ? -9.805 -17.375 -11.461 1 73 352 ARG A C 1
ATOM 2800 O O . ARG A 1 352 ? -10.43 -16.578 -12.172 1 73 352 ARG A O 1
ATOM 2807 N N . VAL A 1 353 ? -8.516 -17.328 -11.266 1 67.19 353 VAL A N 1
ATOM 2808 C CA . VAL A 1 353 ? -7.676 -16.328 -11.906 1 67.19 353 VAL A CA 1
ATOM 2809 C C . VAL A 1 353 ? -7.555 -16.625 -13.398 1 67.19 353 VAL A C 1
ATOM 2811 O O . VAL A 1 353 ? -7.57 -15.711 -14.227 1 67.19 353 VAL A O 1
ATOM 2814 N N . SER A 1 354 ? -7.398 -17.828 -13.672 1 60.81 354 SER A N 1
ATOM 2815 C CA . SER A 1 354 ? -7.203 -18.234 -15.055 1 60.81 354 SER A CA 1
ATOM 2816 C C . SER A 1 354 ? -8.422 -17.891 -15.914 1 60.81 354 SER A C 1
ATOM 2818 O O . SER A 1 354 ? -8.281 -17.594 -17.094 1 60.81 354 SER A O 1
ATOM 2820 N N . ARG A 1 355 ? -9.523 -17.844 -15.328 1 53.38 355 ARG A N 1
ATOM 2821 C CA . ARG A 1 355 ? -10.742 -17.672 -16.109 1 53.38 355 ARG A CA 1
ATOM 2822 C C . ARG A 1 355 ? -11.094 -16.188 -16.266 1 53.38 355 ARG A C 1
ATOM 2824 O O . ARG A 1 355 ? -12.008 -15.852 -17.016 1 53.38 355 ARG A O 1
ATOM 2831 N N . HIS A 1 356 ? -10.336 -15.391 -15.609 1 54.69 356 HIS A N 1
ATOM 2832 C CA . HIS A 1 356 ? -10.656 -13.977 -15.711 1 54.69 356 HIS A CA 1
ATOM 2833 C C . HIS A 1 356 ? -10.016 -13.359 -16.953 1 54.69 356 HIS A C 1
ATOM 2835 O O . HIS A 1 356 ? -8.836 -13.578 -17.219 1 54.69 356 HIS A O 1
ATOM 2841 N N . ALA A 1 357 ? -10.938 -12.82 -17.875 1 47.44 357 ALA A N 1
ATOM 2842 C CA . ALA A 1 357 ? -10.453 -12.047 -19.016 1 47.44 357 ALA A CA 1
ATOM 2843 C C . ALA A 1 357 ? -10.18 -10.602 -18.609 1 47.44 357 ALA A C 1
ATOM 2845 O O . ALA A 1 357 ? -11.117 -9.828 -18.359 1 47.44 357 ALA A O 1
ATOM 2846 N N . PHE A 1 358 ? -8.984 -10.219 -18.234 1 44.16 358 PHE A N 1
ATOM 2847 C CA . PHE A 1 358 ? -8.625 -8.875 -17.781 1 44.16 358 PHE A CA 1
ATOM 2848 C C . PHE A 1 358 ? -8.945 -7.84 -18.844 1 44.16 358 PHE A C 1
ATOM 2850 O O . PHE A 1 358 ? -9.352 -6.719 -18.531 1 44.16 358 PHE A O 1
ATOM 2857 N N . THR A 1 359 ? -8.617 -8.086 -20.125 1 42.84 359 THR A N 1
ATOM 2858 C CA . THR A 1 359 ? -8.68 -7.109 -21.219 1 42.84 359 THR A CA 1
ATOM 2859 C C . THR A 1 359 ? -10.07 -6.48 -21.297 1 42.84 359 THR A C 1
ATOM 2861 O O . THR A 1 359 ? -10.203 -5.297 -21.609 1 42.84 359 THR A O 1
ATOM 2864 N N . LYS A 1 360 ? -11.094 -7.168 -21.188 1 42.75 360 LYS A N 1
ATOM 2865 C CA . LYS A 1 360 ? -12.43 -6.613 -21.422 1 42.75 360 LYS A CA 1
ATOM 2866 C C . LYS A 1 360 ? -12.805 -5.613 -20.328 1 42.75 360 LYS A C 1
ATOM 2868 O O . LYS A 1 360 ? -13.617 -4.715 -20.562 1 42.75 360 LYS A O 1
ATOM 2873 N N . HIS A 1 361 ? -12.25 -5.57 -19.328 1 42.41 361 HIS A N 1
ATOM 2874 C CA . HIS A 1 361 ? -12.789 -4.871 -18.156 1 42.41 361 HIS A CA 1
ATOM 2875 C C . HIS A 1 361 ? -12.102 -3.525 -17.969 1 42.41 361 HIS A C 1
ATOM 2877 O O . HIS A 1 361 ? -12.703 -2.586 -17.438 1 42.41 361 HIS A O 1
ATOM 2883 N N . PHE A 1 362 ? -10.867 -3.434 -18.406 1 41.31 362 PHE A N 1
ATOM 2884 C CA . PHE A 1 362 ? -10.172 -2.186 -18.125 1 41.31 362 PHE A CA 1
ATOM 2885 C C . PHE A 1 362 ? -10.234 -1.241 -19.312 1 41.31 362 PHE A C 1
ATOM 2887 O O . PHE A 1 362 ? -10.125 -0.023 -19.156 1 41.31 362 PHE A O 1
ATOM 2894 N N . ASN A 1 363 ? -10.453 -1.701 -20.531 1 37.19 363 ASN A N 1
ATOM 2895 C CA . ASN A 1 363 ? -10.438 -0.898 -21.75 1 37.19 363 ASN A CA 1
ATOM 2896 C C . ASN A 1 363 ? -11.781 -0.224 -22 1 37.19 363 ASN A C 1
ATOM 2898 O O . ASN A 1 363 ? -11.969 0.438 -23.031 1 37.19 363 ASN A O 1
ATOM 2902 N N . SER A 1 364 ? -12.719 -0.446 -21.422 1 34.09 364 SER A N 1
ATOM 2903 C CA . SER A 1 364 ? -13.938 0.175 -21.922 1 34.09 364 SER A CA 1
ATOM 2904 C C . SER A 1 364 ? -13.883 1.692 -21.781 1 34.09 364 SER A C 1
ATOM 2906 O O . SER A 1 364 ? -14.578 2.412 -22.5 1 34.09 364 SER A O 1
ATOM 2908 N N . LYS A 1 365 ? -13.109 2.27 -21 1 37 365 LYS A N 1
ATOM 2909 C CA . LYS A 1 365 ? -13.227 3.725 -20.953 1 37 365 LYS A CA 1
ATOM 2910 C C . LYS A 1 365 ? -12.445 4.375 -22.094 1 37 365 LYS A C 1
ATOM 2912 O O . LYS A 1 365 ? -12.469 5.598 -22.25 1 37 365 LYS A O 1
ATOM 2917 N N . GLN A 1 366 ? -11.484 3.748 -22.688 1 32.22 366 GLN A N 1
ATOM 2918 C CA . GLN A 1 366 ? -10.781 4.48 -23.734 1 32.22 366 GLN A CA 1
ATOM 2919 C C . GLN A 1 366 ? -11.633 4.602 -25 1 32.22 366 GLN A C 1
ATOM 2921 O O . GLN A 1 366 ? -11.352 5.426 -25.875 1 32.22 366 GLN A O 1
ATOM 2926 N N . GLU A 1 367 ? -12.547 3.752 -25.266 1 32.47 367 GLU A N 1
ATOM 2927 C CA . GLU A 1 367 ? -13.203 3.951 -26.562 1 32.47 367 GLU A CA 1
ATOM 2928 C C . GLU A 1 367 ? -14.07 5.207 -26.547 1 32.47 367 GLU A C 1
ATOM 2930 O O . GLU A 1 367 ? -14.32 5.805 -27.594 1 32.47 367 GLU A O 1
ATOM 2935 N N . ASP A 1 368 ? -14.602 5.625 -25.453 1 31.61 368 ASP A N 1
ATOM 2936 C CA . ASP A 1 368 ? -15.562 6.695 -25.688 1 31.61 368 ASP A CA 1
ATOM 2937 C C . ASP A 1 368 ? -14.859 8.039 -25.844 1 31.61 368 ASP A C 1
ATOM 2939 O O . ASP A 1 368 ? -15.484 9.039 -26.203 1 31.61 368 ASP A O 1
ATOM 2943 N N . THR A 1 369 ? -13.633 8.227 -25.391 1 31.3 369 THR A N 1
ATOM 2944 C CA . THR A 1 369 ? -13.156 9.578 -25.641 1 31.3 369 THR A CA 1
ATOM 2945 C C . THR A 1 369 ? -12.727 9.742 -27.094 1 31.3 369 THR A C 1
ATOM 2947 O O . THR A 1 369 ? -12.359 10.836 -27.531 1 31.3 369 THR A O 1
ATOM 2950 N N . ASN A 1 370 ? -12.5 8.641 -27.875 1 28.03 370 ASN A N 1
ATOM 2951 C CA . ASN A 1 370 ? -12.18 8.992 -29.25 1 28.03 370 ASN A CA 1
ATOM 2952 C C . ASN A 1 370 ? -13.414 9.422 -30.031 1 28.03 370 ASN A C 1
ATOM 2954 O O . ASN A 1 370 ? -13.344 9.664 -31.234 1 28.03 370 ASN A O 1
ATOM 2958 N N . SER A 1 371 ? -14.633 9.102 -29.625 1 27.28 371 SER A N 1
ATOM 2959 C CA . SER A 1 371 ? -15.656 9.57 -30.562 1 27.28 371 SER A CA 1
ATOM 2960 C C . SER A 1 371 ? -15.922 11.062 -30.375 1 27.28 371 SER A C 1
ATOM 2962 O O . SER A 1 371 ? -16.797 11.625 -31.031 1 27.28 371 SER A O 1
ATOM 2964 N N . VAL A 1 372 ? -15.391 11.766 -29.422 1 23.19 372 VAL A N 1
ATOM 2965 C CA . VAL A 1 372 ? -15.57 13.172 -29.766 1 23.19 372 VAL A CA 1
ATOM 2966 C C . VAL A 1 372 ? -14.328 13.688 -30.484 1 23.19 372 VAL A C 1
ATOM 2968 O O . VAL A 1 372 ? -13.203 13.352 -30.109 1 23.19 372 VAL A O 1
ATOM 2971 N N . MET B 1 1 ? 23.016 23.031 17.141 1 28.61 1 MET B N 1
ATOM 2972 C CA . MET B 1 1 ? 24.141 23.938 16.953 1 28.61 1 MET B CA 1
ATOM 2973 C C . MET B 1 1 ? 23.875 24.906 15.797 1 28.61 1 MET B C 1
ATOM 2975 O O . MET B 1 1 ? 24.453 25.984 15.742 1 28.61 1 MET B O 1
ATOM 2979 N N . ASN B 1 2 ? 23 24.344 14.922 1 32.19 2 ASN B N 1
ATOM 2980 C CA . ASN B 1 2 ? 22.812 25.125 13.703 1 32.19 2 ASN B CA 1
ATOM 2981 C C . ASN B 1 2 ? 21.812 26.266 13.906 1 32.19 2 ASN B C 1
ATOM 2983 O O . ASN B 1 2 ? 21.859 27.266 13.203 1 32.19 2 ASN B O 1
ATOM 2987 N N . GLY B 1 3 ? 20.922 26.078 14.711 1 36.88 3 GLY B N 1
ATOM 2988 C CA . GLY B 1 3 ? 20.078 27.203 15.062 1 36.88 3 GLY B CA 1
ATOM 2989 C C . GLY B 1 3 ? 20.844 28.375 15.641 1 36.88 3 GLY B C 1
ATOM 2990 O O . GLY B 1 3 ? 20.531 29.531 15.359 1 36.88 3 GLY B O 1
ATOM 2991 N N . PHE B 1 4 ? 21.734 28.047 16.578 1 39.09 4 PHE B N 1
ATOM 2992 C CA . PHE B 1 4 ? 22.641 28.984 17.234 1 39.09 4 PHE B CA 1
ATOM 2993 C C . PHE B 1 4 ? 23.516 29.688 16.219 1 39.09 4 PHE B C 1
ATOM 2995 O O . PHE B 1 4 ? 23.766 30.891 16.312 1 39.09 4 PHE B O 1
ATOM 3002 N N . TYR B 1 5 ? 23.875 29.016 15.164 1 39.72 5 TYR B N 1
ATOM 3003 C CA . TYR B 1 5 ? 24.781 29.547 14.148 1 39.72 5 TYR B CA 1
ATOM 3004 C C . TYR B 1 5 ? 24.062 30.516 13.227 1 39.72 5 TYR B C 1
ATOM 3006 O O . TYR B 1 5 ? 24.609 31.547 12.836 1 39.72 5 TYR B O 1
ATOM 3014 N N . ASN B 1 6 ? 22.781 30.297 12.969 1 46.22 6 ASN B N 1
ATOM 3015 C CA . ASN B 1 6 ? 22.062 31.188 12.07 1 46.22 6 ASN B CA 1
ATOM 3016 C C . ASN B 1 6 ? 21.688 32.5 12.75 1 46.22 6 ASN B C 1
ATOM 3018 O O . ASN B 1 6 ? 21.766 33.562 12.125 1 46.22 6 ASN B O 1
ATOM 3022 N N . ASN B 1 7 ? 21.266 32.406 13.953 1 48.78 7 ASN B N 1
ATOM 3023 C CA . ASN B 1 7 ? 21.109 33.625 14.719 1 48.78 7 ASN B CA 1
ATOM 3024 C C . ASN B 1 7 ? 22.406 34.438 14.766 1 48.78 7 ASN B C 1
ATOM 3026 O O . ASN B 1 7 ? 22.391 35.656 14.703 1 48.78 7 ASN B O 1
ATOM 3030 N N . ILE B 1 8 ? 23.5 33.719 14.836 1 51.34 8 ILE B N 1
ATOM 3031 C CA . ILE B 1 8 ? 24.812 34.344 14.875 1 51.34 8 ILE B CA 1
ATOM 3032 C C . ILE B 1 8 ? 25.141 34.969 13.516 1 51.34 8 ILE B C 1
ATOM 3034 O O . ILE B 1 8 ? 25.656 36.094 13.445 1 51.34 8 ILE B O 1
ATOM 3038 N N . ILE B 1 9 ? 24.656 34.312 12.508 1 53.62 9 ILE B N 1
ATOM 3039 C CA . ILE B 1 9 ? 24.953 34.812 11.172 1 53.62 9 ILE B CA 1
ATOM 3040 C C . ILE B 1 9 ? 24.125 36.031 10.867 1 53.62 9 ILE B C 1
ATOM 3042 O O . ILE B 1 9 ? 24.625 37.031 10.336 1 53.62 9 ILE B O 1
ATOM 3046 N N . ASP B 1 10 ? 22.844 35.906 11.312 1 59.44 10 ASP B N 1
ATOM 3047 C CA . ASP B 1 10 ? 22 37.094 11.109 1 59.44 10 ASP B CA 1
ATOM 3048 C C . ASP B 1 10 ? 22.531 38.281 11.898 1 59.44 10 ASP B C 1
ATOM 3050 O O . ASP B 1 10 ? 22.531 39.406 11.398 1 59.44 10 ASP B O 1
ATOM 3054 N N . ASN B 1 11 ? 22.859 37.938 13.055 1 63.59 11 ASN B N 1
ATOM 3055 C CA . ASN B 1 11 ? 23.438 39 13.875 1 63.59 11 ASN B CA 1
ATOM 3056 C C . ASN B 1 11 ? 24.734 39.531 13.289 1 63.59 11 ASN B C 1
ATOM 3058 O O . ASN B 1 11 ? 25.016 40.719 13.352 1 63.59 11 ASN B O 1
ATOM 3062 N N . ILE B 1 12 ? 25.344 38.594 12.586 1 65.19 12 ILE B N 1
ATOM 3063 C CA . ILE B 1 12 ? 26.625 39 12 1 65.19 12 ILE B CA 1
ATOM 3064 C C . ILE B 1 12 ? 26.375 39.844 10.75 1 65.19 12 ILE B C 1
ATOM 3066 O O . ILE B 1 12 ? 27.047 40.844 10.539 1 65.19 12 ILE B O 1
ATOM 3070 N N . ILE B 1 13 ? 25.281 39.375 10.062 1 67.69 13 ILE B N 1
ATOM 3071 C CA . ILE B 1 13 ? 24.969 40.156 8.852 1 67.69 13 ILE B CA 1
ATOM 3072 C C . ILE B 1 13 ? 24.422 41.5 9.234 1 67.69 13 ILE B C 1
ATOM 3074 O O . ILE B 1 13 ? 24.797 42.531 8.641 1 67.69 13 ILE B O 1
ATOM 3078 N N . ALA B 1 14 ? 23.562 41.438 10.281 1 70.38 14 ALA B N 1
ATOM 3079 C CA . ALA B 1 14 ? 23.031 42.688 10.766 1 70.38 14 ALA B CA 1
ATOM 3080 C C . ALA B 1 14 ? 24.172 43.594 11.281 1 70.38 14 ALA B C 1
ATOM 3082 O O . ALA B 1 14 ? 24.188 44.781 11.016 1 70.38 14 ALA B O 1
ATOM 3083 N N . LEU B 1 15 ? 25.047 43.031 11.945 1 74.38 15 LEU B N 1
ATOM 3084 C CA . LEU B 1 15 ? 26.203 43.75 12.445 1 74.38 15 LEU B CA 1
ATOM 3085 C C . LEU B 1 15 ? 27.062 44.281 11.305 1 74.38 15 LEU B C 1
ATOM 3087 O O . LEU B 1 15 ? 27.547 45.406 11.344 1 74.38 15 LEU B O 1
ATOM 3091 N N . ARG B 1 16 ? 27.156 43.5 10.289 1 71.88 16 ARG B N 1
ATOM 3092 C CA . ARG B 1 16 ? 27.938 43.906 9.125 1 71.88 16 ARG B CA 1
ATOM 3093 C C . ARG B 1 16 ? 27.266 45.062 8.414 1 71.88 16 ARG B C 1
ATOM 3095 O O . ARG B 1 16 ? 27.938 46 7.977 1 71.88 16 ARG B O 1
ATOM 3102 N N . ILE B 1 17 ? 25.938 45 8.422 1 75.44 17 ILE B N 1
ATOM 3103 C CA . ILE B 1 17 ? 25.188 46.062 7.801 1 75.44 17 ILE B CA 1
ATOM 3104 C C . ILE B 1 17 ? 25.312 47.344 8.656 1 75.44 17 ILE B C 1
ATOM 3106 O O . ILE B 1 17 ? 25.516 48.438 8.125 1 75.44 17 ILE B O 1
ATOM 3110 N N . VAL B 1 18 ? 25.25 47.125 9.992 1 78.94 18 VAL B N 1
ATOM 3111 C CA . VAL B 1 18 ? 25.359 48.281 10.898 1 78.94 18 VAL B CA 1
ATOM 3112 C C . VAL B 1 18 ? 26.75 48.875 10.797 1 78.94 18 VAL B C 1
ATOM 3114 O O . VAL B 1 18 ? 26.906 50.094 10.742 1 78.94 18 VAL B O 1
ATOM 3117 N N . ILE B 1 19 ? 27.781 48.125 10.695 1 79.25 19 ILE B N 1
ATOM 3118 C CA . ILE B 1 19 ? 29.156 48.594 10.578 1 79.25 19 ILE B CA 1
ATOM 3119 C C . ILE B 1 19 ? 29.344 49.281 9.234 1 79.25 19 ILE B C 1
ATOM 3121 O O . ILE B 1 19 ? 29.922 50.375 9.172 1 79.25 19 ILE B O 1
ATOM 3125 N N . ALA B 1 20 ? 28.766 48.625 8.172 1 77.94 20 ALA B N 1
ATOM 3126 C CA . ALA B 1 20 ? 28.875 49.25 6.848 1 77.94 20 ALA B CA 1
ATOM 3127 C C . ALA B 1 20 ? 28.141 50.594 6.797 1 77.94 20 ALA B C 1
ATOM 3129 O O . ALA B 1 20 ? 28.625 51.531 6.195 1 77.94 20 ALA B O 1
ATOM 3130 N N . SER B 1 21 ? 27.016 50.719 7.484 1 84.31 21 SER B N 1
ATOM 3131 C CA . SER B 1 21 ? 26.266 51.969 7.566 1 84.31 21 SER B CA 1
ATOM 3132 C C . SER B 1 21 ? 27.031 53 8.359 1 84.31 21 SER B C 1
ATOM 3134 O O . SER B 1 21 ? 27.031 54.188 8.008 1 84.31 21 SER B O 1
ATOM 3136 N N . ALA B 1 22 ? 27.719 52.594 9.414 1 83.06 22 ALA B N 1
ATOM 3137 C CA . ALA B 1 22 ? 28.547 53.5 10.195 1 83.06 22 ALA B CA 1
ATOM 3138 C C . ALA B 1 22 ? 29.719 54.031 9.359 1 83.06 22 ALA B C 1
ATOM 3140 O O . ALA B 1 22 ? 30.047 55.219 9.414 1 83.06 22 ALA B O 1
ATOM 3141 N N . VAL B 1 23 ? 30.312 53.156 8.555 1 83.69 23 VAL B N 1
ATOM 3142 C CA . VAL B 1 23 ? 31.391 53.562 7.66 1 83.69 23 VAL B CA 1
ATOM 3143 C C . VAL B 1 23 ? 30.859 54.562 6.633 1 83.69 23 VAL B C 1
ATOM 3145 O O . VAL B 1 23 ? 31.547 55.531 6.312 1 83.69 23 VAL B O 1
ATOM 3148 N N . LEU B 1 24 ? 29.656 54.312 6.168 1 83.19 24 LEU B N 1
ATOM 3149 C CA . LEU B 1 24 ? 29.047 55.219 5.223 1 83.19 24 LEU B CA 1
ATOM 3150 C C . LEU B 1 24 ? 28.859 56.594 5.852 1 83.19 24 LEU B C 1
ATOM 3152 O O . LEU B 1 24 ? 29.109 57.625 5.211 1 83.19 24 LEU B O 1
ATOM 3156 N N . ILE B 1 25 ? 28.453 56.75 7.109 1 83.88 25 ILE B N 1
ATOM 3157 C CA . ILE B 1 25 ? 28.281 58 7.836 1 83.88 25 ILE B CA 1
ATOM 3158 C C . ILE B 1 25 ? 29.625 58.688 7.977 1 83.88 25 ILE B C 1
ATOM 3160 O O . ILE B 1 25 ? 29.719 59.906 7.789 1 83.88 25 ILE B O 1
ATOM 3164 N N . VAL B 1 26 ? 30.672 57.938 8.281 1 85.31 26 VAL B N 1
ATOM 3165 C CA . VAL B 1 26 ? 32 58.5 8.391 1 85.31 26 VAL B CA 1
ATOM 3166 C C . VAL B 1 26 ? 32.469 59.062 7.043 1 85.31 26 VAL B C 1
ATOM 3168 O O . VAL B 1 26 ? 33.062 60.125 6.98 1 85.31 26 VAL B O 1
ATOM 3171 N N . ILE B 1 27 ? 32.125 58.375 5.922 1 85.69 27 ILE B N 1
ATOM 3172 C CA . ILE B 1 27 ? 32.469 58.844 4.582 1 85.69 27 ILE B CA 1
ATOM 3173 C C . ILE B 1 27 ? 31.719 60.125 4.281 1 85.69 27 ILE B C 1
ATOM 3175 O O . ILE B 1 27 ? 32.281 61.062 3.707 1 85.69 27 ILE B O 1
ATOM 3179 N N . PHE B 1 28 ? 30.484 60.219 4.664 1 87.5 28 PHE B N 1
ATOM 3180 C CA . PHE B 1 28 ? 29.719 61.438 4.469 1 87.5 28 PHE B CA 1
ATOM 3181 C C . PHE B 1 28 ? 30.328 62.594 5.254 1 87.5 28 PHE B C 1
ATOM 3183 O O . PHE B 1 28 ? 30.391 63.719 4.754 1 87.5 28 PHE B O 1
ATOM 3190 N N . LEU B 1 29 ? 30.812 62.344 6.5 1 87.94 29 LEU B N 1
ATOM 3191 C CA . LEU B 1 29 ? 31.422 63.375 7.332 1 87.94 29 LEU B CA 1
ATOM 3192 C C . LEU B 1 29 ? 32.75 63.812 6.742 1 87.94 29 LEU B C 1
ATOM 3194 O O . LEU B 1 29 ? 33.062 65 6.68 1 87.94 29 LEU B O 1
ATOM 3198 N N . ILE B 1 30 ? 33.531 62.875 6.273 1 89.38 30 ILE B N 1
ATOM 3199 C CA . ILE B 1 30 ? 34.812 63.188 5.648 1 89.38 30 ILE B CA 1
ATOM 3200 C C . ILE B 1 30 ? 34.594 63.938 4.34 1 89.38 30 ILE B C 1
ATOM 3202 O O . ILE B 1 30 ? 35.312 64.938 4.047 1 89.38 30 ILE B O 1
ATOM 3206 N N . GLY B 1 31 ? 33.625 63.406 3.631 1 89.5 31 GLY B N 1
ATOM 3207 C CA . GLY B 1 31 ? 33.312 64.062 2.383 1 89.5 31 GLY B CA 1
ATOM 3208 C C . GLY B 1 31 ? 32.812 65.5 2.578 1 89.5 31 GLY B C 1
ATOM 3209 O O . GLY B 1 31 ? 33.312 66.438 1.918 1 89.5 31 GLY B O 1
ATOM 3210 N N . SER B 1 32 ? 31.906 65.75 3.506 1 88.19 32 SER B N 1
ATOM 3211 C CA . SER B 1 32 ? 31.359 67.062 3.789 1 88.19 32 SER B CA 1
ATOM 3212 C C . SER B 1 32 ? 32.438 68 4.312 1 88.19 32 SER B C 1
ATOM 3214 O O . SER B 1 32 ? 32.531 69.188 3.885 1 88.19 32 SER B O 1
ATOM 3216 N N . SER B 1 33 ? 33.25 67.5 5.176 1 91.5 33 SER B N 1
ATOM 3217 C CA . SER B 1 33 ? 34.344 68.312 5.746 1 91.5 33 SER B CA 1
ATOM 3218 C C . SER B 1 33 ? 35.438 68.562 4.719 1 91.5 33 SER B C 1
ATOM 3220 O O . SER B 1 33 ? 36.031 69.625 4.68 1 91.5 33 SER B O 1
ATOM 3222 N N . GLY B 1 34 ? 35.688 67.562 3.885 1 92.19 34 GLY B N 1
ATOM 3223 C CA . GLY B 1 34 ? 36.719 67.688 2.855 1 92.19 34 GLY B CA 1
ATOM 3224 C C . GLY B 1 34 ? 36.375 68.75 1.827 1 92.19 34 GLY B C 1
ATOM 3225 O O . GLY B 1 34 ? 37.25 69.562 1.474 1 92.19 34 GLY B O 1
ATOM 3226 N N . TYR B 1 35 ? 35.156 68.75 1.406 1 90.38 35 TYR B N 1
ATOM 3227 C CA . TYR B 1 35 ? 34.719 69.75 0.445 1 90.38 35 TYR B CA 1
ATOM 3228 C C . TYR B 1 35 ? 34.75 71.188 1.071 1 90.38 35 TYR B C 1
ATOM 3230 O O . TYR B 1 35 ? 35.062 72.188 0.391 1 90.38 35 TYR B O 1
ATOM 3238 N N . HIS B 1 36 ? 34.5 71.312 2.404 1 90.56 36 HIS B N 1
ATOM 3239 C CA . HIS B 1 36 ? 34.562 72.562 3.111 1 90.56 36 HIS B CA 1
ATOM 3240 C C . HIS B 1 36 ? 36 73.062 3.189 1 90.56 36 HIS B C 1
ATOM 3242 O O . HIS B 1 36 ? 36.281 74.25 2.951 1 90.56 36 HIS B O 1
ATOM 3248 N N . LEU B 1 37 ? 36.906 72.188 3.375 1 90.88 37 LEU B N 1
ATOM 3249 C CA . LEU B 1 37 ? 38.312 72.562 3.57 1 90.88 37 LEU B CA 1
ATOM 3250 C C . LEU B 1 37 ? 39 72.75 2.232 1 90.88 37 LEU B C 1
ATOM 3252 O O . LEU B 1 37 ? 39.781 73.688 2.098 1 90.88 37 LEU B O 1
ATOM 3256 N N . ILE B 1 38 ? 38.594 72 1.216 1 89.69 38 ILE B N 1
ATOM 3257 C CA . ILE B 1 38 ? 39.312 72.062 -0.052 1 89.69 38 ILE B CA 1
ATOM 3258 C C . ILE B 1 38 ? 38.688 73.125 -0.964 1 89.69 38 ILE B C 1
ATOM 3260 O O . ILE B 1 38 ? 39.406 73.875 -1.64 1 89.69 38 ILE B O 1
ATOM 3264 N N . GLU B 1 39 ? 37.406 73.188 -0.952 1 87.94 39 GLU B N 1
ATOM 3265 C CA . GLU B 1 39 ? 36.719 74.062 -1.913 1 87.94 39 GLU B CA 1
ATOM 3266 C C . GLU B 1 39 ? 36 75.188 -1.213 1 87.94 39 GLU B C 1
ATOM 3268 O O . GLU B 1 39 ? 35.438 76.062 -1.869 1 87.94 39 GLU B O 1
ATOM 3273 N N . GLY B 1 40 ? 36.062 75.312 0.119 1 89.12 40 GLY B N 1
ATOM 3274 C CA . GLY B 1 40 ? 35.438 76.438 0.863 1 89.12 40 GLY B CA 1
ATOM 3275 C C . GLY B 1 40 ? 33.938 76.375 0.855 1 89.12 40 GLY B C 1
ATOM 3276 O O . GLY B 1 40 ? 33.25 77.375 1.051 1 89.12 40 GLY B O 1
ATOM 3277 N N . MET B 1 41 ? 33.406 75.188 0.588 1 85.62 41 MET B N 1
ATOM 3278 C CA . MET B 1 41 ? 31.953 75.062 0.517 1 85.62 41 MET B CA 1
ATOM 3279 C C . MET B 1 41 ? 31.344 75 1.912 1 85.62 41 MET B C 1
ATOM 3281 O O . MET B 1 41 ? 32.031 74.688 2.887 1 85.62 41 MET B O 1
ATOM 3285 N N . ASN B 1 42 ? 30.031 75.438 1.973 1 85.94 42 ASN B N 1
ATOM 3286 C CA . ASN B 1 42 ? 29.297 75.25 3.221 1 85.94 42 ASN B CA 1
ATOM 3287 C C . ASN B 1 42 ? 29.078 73.75 3.518 1 85.94 42 ASN B C 1
ATOM 3289 O O . ASN B 1 42 ? 29.141 72.938 2.615 1 85.94 42 ASN B O 1
ATOM 3293 N N . PHE B 1 43 ? 28.938 73.5 4.801 1 84.81 43 PHE B N 1
ATOM 3294 C CA . PHE B 1 43 ? 28.828 72.125 5.23 1 84.81 43 PHE B CA 1
ATOM 3295 C C . PHE B 1 43 ? 27.688 71.438 4.496 1 84.81 43 PHE B C 1
ATOM 3297 O O . PHE B 1 43 ? 27.812 70.25 4.105 1 84.81 43 PHE B O 1
ATOM 3304 N N . PHE B 1 44 ? 26.656 72.125 4.215 1 82.88 44 PHE B N 1
ATOM 3305 C CA . PHE B 1 44 ? 25.5 71.5 3.539 1 82.88 44 PHE B CA 1
ATOM 3306 C C . PHE B 1 44 ? 25.812 71.25 2.068 1 82.88 44 PHE B C 1
ATOM 3308 O O . PHE B 1 44 ? 25.422 70.25 1.516 1 82.88 44 PHE B O 1
ATOM 3315 N N . GLU B 1 45 ? 26.547 72.188 1.473 1 82.88 45 GLU B N 1
ATOM 3316 C CA . GLU B 1 45 ? 26.938 72.062 0.076 1 82.88 45 GLU B CA 1
ATOM 3317 C C . GLU B 1 45 ? 27.891 70.875 -0.091 1 82.88 45 GLU B C 1
ATOM 3319 O O . GLU B 1 45 ? 27.812 70.125 -1.062 1 82.88 45 GLU B O 1
ATOM 3324 N N . GLY B 1 46 ? 28.797 70.688 0.928 1 86.38 46 GLY B N 1
ATOM 3325 C CA . GLY B 1 46 ? 29.703 69.562 0.916 1 86.38 46 GLY B CA 1
ATOM 3326 C C . GLY B 1 46 ? 28.984 68.25 1.088 1 86.38 46 GLY B C 1
ATOM 3327 O O . GLY B 1 46 ? 29.312 67.25 0.412 1 86.38 46 GLY B O 1
ATOM 3328 N N . PHE B 1 47 ? 27.938 68.25 2.031 1 84.44 47 PHE B N 1
ATOM 3329 C CA . PHE B 1 47 ? 27.109 67.062 2.238 1 84.44 47 PHE B CA 1
ATOM 3330 C C . PHE B 1 47 ? 26.375 66.688 0.956 1 84.44 47 PHE B C 1
ATOM 3332 O O . PHE B 1 47 ? 26.328 65.5 0.584 1 84.44 47 PHE B O 1
ATOM 3339 N N . TYR B 1 48 ? 25.906 67.688 0.238 1 79.81 48 TYR B N 1
ATOM 3340 C CA . TYR B 1 48 ? 25.156 67.5 -0.998 1 79.81 48 TYR B CA 1
ATOM 3341 C C . TYR B 1 48 ? 26.078 66.938 -2.088 1 79.81 48 TYR B C 1
ATOM 3343 O O . TYR B 1 48 ? 25.703 66 -2.801 1 79.81 48 TYR B O 1
ATOM 3351 N N . MET B 1 49 ? 27.281 67.438 -2.166 1 82.38 49 MET B N 1
ATOM 3352 C CA . MET B 1 49 ? 28.25 66.938 -3.162 1 82.38 49 MET B CA 1
ATOM 3353 C C . MET B 1 49 ? 28.656 65.5 -2.887 1 82.38 49 MET B C 1
ATOM 3355 O O . MET B 1 49 ? 28.781 64.75 -3.812 1 82.38 49 MET B O 1
ATOM 3359 N N . THR B 1 50 ? 28.812 65.188 -1.591 1 84.81 50 THR B N 1
ATOM 3360 C CA . THR B 1 50 ? 29.141 63.781 -1.217 1 84.81 50 THR B CA 1
ATOM 3361 C C . THR B 1 50 ? 27.984 62.844 -1.558 1 84.81 50 THR B C 1
ATOM 3363 O O . THR B 1 50 ? 28.203 61.75 -2.098 1 84.81 50 THR B O 1
ATOM 3366 N N . PHE B 1 51 ? 26.719 63.312 -1.287 1 80 51 PHE B N 1
ATOM 3367 C CA . PHE B 1 51 ? 25.516 62.5 -1.536 1 80 51 PHE B CA 1
ATOM 3368 C C . PHE B 1 51 ? 25.359 62.188 -3.021 1 80 51 PHE B C 1
ATOM 3370 O O . PHE B 1 51 ? 25.172 61.031 -3.402 1 80 51 PHE B O 1
ATOM 3377 N N . ILE B 1 52 ? 25.594 63.188 -3.887 1 77.81 52 ILE B N 1
ATOM 3378 C CA . ILE B 1 52 ? 25.375 62.969 -5.312 1 77.81 52 ILE B CA 1
ATOM 3379 C C . ILE B 1 52 ? 26.531 62.156 -5.887 1 77.81 52 ILE B C 1
ATOM 3381 O O . ILE B 1 52 ? 26.359 61.438 -6.887 1 77.81 52 ILE B O 1
ATOM 3385 N N . THR B 1 53 ? 27.656 62.188 -5.219 1 79.44 53 THR B N 1
ATOM 3386 C CA . THR B 1 53 ? 28.812 61.438 -5.676 1 79.44 53 THR B CA 1
ATOM 3387 C C . THR B 1 53 ? 28.656 59.969 -5.328 1 79.44 53 THR B C 1
ATOM 3389 O O . THR B 1 53 ? 28.875 59.094 -6.176 1 79.44 53 THR B O 1
ATOM 3392 N N . ILE B 1 54 ? 28.188 59.719 -4.051 1 77.19 54 ILE B N 1
ATOM 3393 C CA . ILE B 1 54 ? 28.141 58.344 -3.559 1 77.19 54 ILE B CA 1
ATOM 3394 C C . ILE B 1 54 ? 26.906 57.625 -4.113 1 77.19 54 ILE B C 1
ATOM 3396 O O . ILE B 1 54 ? 26.953 56.438 -4.441 1 77.19 54 ILE B O 1
ATOM 3400 N N . THR B 1 55 ? 25.797 58.344 -4.344 1 70.44 55 THR B N 1
ATOM 3401 C CA . THR B 1 55 ? 24.547 57.719 -4.812 1 70.44 55 THR B CA 1
ATOM 3402 C C . THR B 1 55 ? 24.547 57.594 -6.332 1 70.44 55 THR B C 1
ATOM 3404 O O . THR B 1 55 ? 23.594 57.094 -6.918 1 70.44 55 THR B O 1
ATOM 3407 N N . THR B 1 56 ? 25.641 57.875 -6.91 1 61.62 56 THR B N 1
ATOM 3408 C CA . THR B 1 56 ? 25.859 57.75 -8.344 1 61.62 56 THR B CA 1
ATOM 3409 C C . THR B 1 56 ? 24.781 58.531 -9.117 1 61.62 56 THR B C 1
ATOM 3411 O O . THR B 1 56 ? 24.516 58.219 -10.281 1 61.62 56 THR B O 1
ATOM 3414 N N . ILE B 1 57 ? 24.047 59.438 -8.461 1 60.28 57 ILE B N 1
ATOM 3415 C CA . ILE B 1 57 ? 23.047 60.25 -9.148 1 60.28 57 ILE B CA 1
ATOM 3416 C C . ILE B 1 57 ? 23.734 61.125 -10.203 1 60.28 57 ILE B C 1
ATOM 3418 O O . ILE B 1 57 ? 23.234 61.281 -11.312 1 60.28 57 ILE B O 1
ATOM 3422 N N . GLY B 1 58 ? 25 61.438 -10.062 1 59.44 58 GLY B N 1
ATOM 3423 C CA . GLY B 1 58 ? 25.828 62.125 -11.047 1 59.44 58 GLY B CA 1
ATOM 3424 C C . GLY B 1 58 ? 25.281 63.469 -11.461 1 59.44 58 GLY B C 1
ATOM 3425 O O . GLY B 1 58 ? 25.359 63.844 -12.633 1 59.44 58 GLY B O 1
ATOM 3426 N N . PHE B 1 59 ? 24.594 64.375 -10.75 1 59.03 59 PHE B N 1
ATOM 3427 C CA . PHE B 1 59 ? 24.156 65.688 -11.109 1 59.03 59 PHE B CA 1
ATOM 3428 C C . PHE B 1 59 ? 25.344 66.625 -11.297 1 59.03 59 PHE B C 1
ATOM 3430 O O . PHE B 1 59 ? 26.484 66.25 -11.07 1 59.03 59 PHE B O 1
ATOM 3437 N N . SER B 1 60 ? 25.109 67.812 -11.898 1 64.94 60 SER B N 1
ATOM 3438 C CA . SER B 1 60 ? 26.156 68.812 -12.109 1 64.94 60 SER B CA 1
ATOM 3439 C C . SER B 1 60 ? 26.797 69.25 -10.789 1 64.94 60 SER B C 1
ATOM 3441 O O . SER B 1 60 ? 26.141 69.25 -9.75 1 64.94 60 SER B O 1
ATOM 3443 N N . GLU B 1 61 ? 28.125 69.312 -10.805 1 73.12 61 GLU B N 1
ATOM 3444 C CA . GLU B 1 61 ? 28.875 69.75 -9.648 1 73.12 61 GLU B CA 1
ATOM 3445 C C . GLU B 1 61 ? 28.344 71.125 -9.148 1 73.12 61 GLU B C 1
ATOM 3447 O O . GLU B 1 61 ? 27.875 71.938 -9.945 1 73.12 61 GLU B O 1
ATOM 3452 N N . LEU B 1 62 ? 28.078 71.312 -7.887 1 69.69 62 LEU B N 1
ATOM 3453 C CA . LEU B 1 62 ? 27.578 72.562 -7.34 1 69.69 62 LEU B CA 1
ATOM 3454 C C . LEU B 1 62 ? 28.516 73.688 -7.688 1 69.69 62 LEU B C 1
ATOM 3456 O O . LEU B 1 62 ? 28.078 74.875 -7.91 1 69.69 62 LEU B O 1
ATOM 3460 N N . THR B 1 63 ? 29.812 73.562 -7.684 1 73.62 63 THR B N 1
ATOM 3461 C CA . THR B 1 63 ? 30.812 74.562 -8.055 1 73.62 63 THR B CA 1
ATOM 3462 C C . THR B 1 63 ? 31.922 73.875 -8.906 1 73.62 63 THR B C 1
ATOM 3464 O O . THR B 1 63 ? 32.062 72.688 -8.922 1 73.62 63 THR B O 1
ATOM 3467 N N . ASN B 1 64 ? 32.469 74.688 -9.758 1 77 64 ASN B N 1
ATOM 3468 C CA . ASN B 1 64 ? 33.625 74.188 -10.492 1 77 64 ASN B CA 1
ATOM 3469 C C . ASN B 1 64 ? 34.719 73.75 -9.547 1 77 64 ASN B C 1
ATOM 3471 O O . ASN B 1 64 ? 35.281 74.562 -8.805 1 77 64 ASN B O 1
ATOM 3475 N N . LEU B 1 65 ? 34.875 72.5 -9.422 1 78.12 65 LEU B N 1
ATOM 3476 C CA . LEU B 1 65 ? 35.812 71.938 -8.469 1 78.12 65 LEU B CA 1
ATOM 3477 C C . LEU B 1 65 ? 37.25 72.125 -8.914 1 78.12 65 LEU B C 1
ATOM 3479 O O . LEU B 1 65 ? 37.562 72.125 -10.117 1 78.12 65 LEU B O 1
ATOM 3483 N N . SER B 1 66 ? 38.094 72.562 -7.984 1 84.5 66 SER B N 1
ATOM 3484 C CA . SER B 1 66 ? 39.531 72.625 -8.234 1 84.5 66 SER B CA 1
ATOM 3485 C C . SER B 1 66 ? 40.094 71.25 -8.516 1 84.5 66 SER B C 1
ATOM 3487 O O . SER B 1 66 ? 39.375 70.25 -8.398 1 84.5 66 SER B O 1
ATOM 3489 N N . THR B 1 67 ? 41.281 71.188 -9 1 80 67 THR B N 1
ATOM 3490 C CA . THR B 1 67 ? 41.938 69.875 -9.242 1 80 67 THR B CA 1
ATOM 3491 C C . THR B 1 67 ? 41.938 69.062 -7.969 1 80 67 THR B C 1
ATOM 3493 O O . THR B 1 67 ? 41.719 67.812 -8.023 1 80 67 THR B O 1
ATOM 3496 N N . GLY B 1 68 ? 42.156 69.75 -6.789 1 82.38 68 GLY B N 1
ATOM 3497 C CA . GLY B 1 68 ? 42.125 69.062 -5.512 1 82.38 68 GLY B CA 1
ATOM 3498 C C . GLY B 1 68 ? 40.75 68.5 -5.172 1 82.38 68 GLY B C 1
ATOM 3499 O O . GLY B 1 68 ? 40.594 67.438 -4.668 1 82.38 68 GLY B O 1
ATOM 3500 N N . GLY B 1 69 ? 39.719 69.312 -5.523 1 83.94 69 GLY B N 1
ATOM 3501 C CA . GLY B 1 69 ? 38.344 68.875 -5.305 1 83.94 69 GLY B CA 1
ATOM 3502 C C . GLY B 1 69 ? 37.969 67.688 -6.172 1 83.94 69 GLY B C 1
ATOM 3503 O O . GLY B 1 69 ? 37.25 66.812 -5.711 1 83.94 69 GLY B O 1
ATOM 3504 N N . ARG B 1 70 ? 38.375 67.625 -7.41 1 81 70 ARG B N 1
ATOM 3505 C CA . ARG B 1 70 ? 38.062 66.562 -8.336 1 81 70 ARG B CA 1
ATOM 3506 C C . ARG B 1 70 ? 38.719 65.25 -7.887 1 81 70 ARG B C 1
ATOM 3508 O O . ARG B 1 70 ? 38.094 64.188 -7.961 1 81 70 ARG B O 1
ATOM 3515 N N . VAL B 1 71 ? 40 65.312 -7.402 1 82.69 71 VAL B N 1
ATOM 3516 C CA . VAL B 1 71 ? 40.719 64.125 -6.902 1 82.69 71 VAL B CA 1
ATOM 3517 C C . VAL B 1 71 ? 40 63.625 -5.645 1 82.69 71 VAL B C 1
ATOM 3519 O O . VAL B 1 71 ? 39.844 62.406 -5.477 1 82.69 71 VAL B O 1
ATOM 3522 N N . PHE B 1 72 ? 39.562 64.562 -4.746 1 86.88 72 PHE B N 1
ATOM 3523 C CA . PHE B 1 72 ? 38.812 64.25 -3.537 1 86.88 72 PHE B CA 1
ATOM 3524 C C . PHE B 1 72 ? 37.5 63.562 -3.887 1 86.88 72 PHE B C 1
ATOM 3526 O O . PHE B 1 72 ? 37.125 62.562 -3.273 1 86.88 72 PHE B O 1
ATOM 3533 N N . THR B 1 73 ? 36.875 64.125 -4.93 1 82.44 73 THR B N 1
ATOM 3534 C CA . THR B 1 73 ? 35.594 63.531 -5.375 1 82.44 73 THR B CA 1
ATOM 3535 C C . THR B 1 73 ? 35.781 62.125 -5.895 1 82.44 73 THR B C 1
ATOM 3537 O O . THR B 1 73 ? 34.969 61.219 -5.609 1 82.44 73 THR B O 1
ATOM 3540 N N . MET B 1 74 ? 36.906 61.844 -6.645 1 79.62 74 MET B N 1
ATOM 3541 C CA . MET B 1 74 ? 37.188 60.5 -7.141 1 79.62 74 MET B CA 1
ATOM 3542 C C . MET B 1 74 ? 37.406 59.531 -5.988 1 79.62 74 MET B C 1
ATOM 3544 O O . MET B 1 74 ? 36.906 58.375 -6.027 1 79.62 74 MET B O 1
ATOM 3548 N N . GLY B 1 75 ? 38.156 59.969 -4.938 1 84 75 GLY B N 1
ATOM 3549 C CA . GLY B 1 75 ? 38.375 59.156 -3.766 1 84 75 GLY B CA 1
ATOM 3550 C C . GLY B 1 75 ? 37.094 58.812 -3.02 1 84 75 GLY B C 1
ATOM 3551 O O . GLY B 1 75 ? 36.844 57.656 -2.672 1 84 75 GLY B O 1
ATOM 3552 N N . ILE B 1 76 ? 36.219 59.844 -2.783 1 84.88 76 ILE B N 1
ATOM 3553 C CA . ILE B 1 76 ? 34.938 59.688 -2.096 1 84.88 76 ILE B CA 1
ATOM 3554 C C . ILE B 1 76 ? 34.062 58.75 -2.908 1 84.88 76 ILE B C 1
ATOM 3556 O O . ILE B 1 76 ? 33.344 57.906 -2.344 1 84.88 76 ILE B O 1
ATOM 3560 N N . PHE B 1 77 ? 34.094 58.812 -4.207 1 79.38 77 PHE B N 1
ATOM 3561 C CA 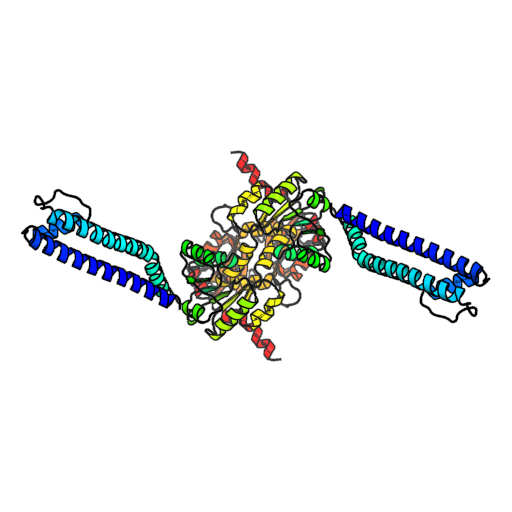. PHE B 1 77 ? 33.281 57.969 -5.094 1 79.38 77 PHE B CA 1
ATOM 3562 C C . PHE B 1 77 ? 33.688 56.5 -4.949 1 79.38 77 PHE B C 1
ATOM 3564 O O . PHE B 1 77 ? 32.812 55.656 -4.758 1 79.38 77 PHE B O 1
ATOM 3571 N N . VAL B 1 78 ? 35 56.188 -5.02 1 79.88 78 VAL B N 1
ATOM 3572 C CA . VAL B 1 78 ? 35.5 54.812 -4.957 1 79.88 78 VAL B CA 1
ATOM 3573 C C . VAL B 1 78 ? 35.156 54.188 -3.59 1 79.88 78 VAL B C 1
ATOM 3575 O O . VAL B 1 78 ? 34.688 53.062 -3.496 1 79.88 78 VAL B O 1
ATOM 3578 N N . MET B 1 79 ? 35.312 55 -2.531 1 81.38 79 MET B N 1
ATOM 3579 C CA . MET B 1 79 ? 35.062 54.531 -1.179 1 81.38 79 MET B CA 1
ATOM 3580 C C . MET B 1 79 ? 33.562 54.406 -0.93 1 81.38 79 MET B C 1
ATOM 3582 O O . MET B 1 79 ? 33.094 53.438 -0.331 1 81.38 79 MET B O 1
ATOM 3586 N N . GLY B 1 80 ? 32.844 55.375 -1.433 1 80.44 80 GLY B N 1
ATOM 3587 C CA . GLY B 1 80 ? 31.391 55.406 -1.23 1 80.44 80 GLY B CA 1
ATOM 3588 C C . GLY B 1 80 ? 30.656 54.281 -1.97 1 80.44 80 GLY B C 1
ATOM 3589 O O . GLY B 1 80 ? 29.844 53.562 -1.383 1 80.44 80 GLY B O 1
ATOM 3590 N N . ILE B 1 81 ? 31 54.062 -3.242 1 77.19 81 ILE B N 1
ATOM 3591 C CA . ILE B 1 81 ? 30.328 53.031 -4.039 1 77.19 81 ILE B CA 1
ATOM 3592 C C . ILE B 1 81 ? 30.672 51.656 -3.496 1 77.19 81 ILE B C 1
ATOM 3594 O O . ILE B 1 81 ? 29.828 50.75 -3.492 1 77.19 81 ILE B O 1
ATOM 3598 N N . GLY B 1 82 ? 31.875 51.438 -3.084 1 79.19 82 GLY B N 1
ATOM 3599 C CA . GLY B 1 82 ? 32.25 50.156 -2.465 1 79.19 82 GLY B CA 1
ATOM 3600 C C . GLY B 1 82 ? 31.422 49.812 -1.25 1 79.19 82 GLY B C 1
ATOM 3601 O O . GLY B 1 82 ? 30.938 48.688 -1.126 1 79.19 82 GLY B O 1
ATOM 3602 N N . VAL B 1 83 ? 31.172 50.812 -0.376 1 80.25 83 VAL B N 1
ATOM 3603 C CA . VAL B 1 83 ? 30.422 50.562 0.857 1 80.25 83 VAL B CA 1
ATOM 3604 C C . VAL B 1 83 ? 28.938 50.406 0.541 1 80.25 83 VAL B C 1
ATOM 3606 O O . VAL B 1 83 ? 28.281 49.5 1.091 1 80.25 83 VAL B O 1
ATOM 3609 N N . ILE B 1 84 ? 28.391 51.125 -0.413 1 76.81 84 ILE B N 1
ATOM 3610 C CA . ILE B 1 84 ? 26.984 51 -0.782 1 76.81 84 ILE B CA 1
ATOM 3611 C C . ILE B 1 84 ? 26.75 49.656 -1.464 1 76.81 84 ILE B C 1
ATOM 3613 O O . ILE B 1 84 ? 25.75 48.969 -1.194 1 76.81 84 ILE B O 1
ATOM 3617 N N . SER B 1 85 ? 27.703 49.25 -2.322 1 76.62 85 SER B N 1
ATOM 3618 C CA . SER B 1 85 ? 27.609 47.969 -2.975 1 76.62 85 SER B CA 1
ATOM 3619 C C . SER B 1 85 ? 27.672 46.812 -1.958 1 76.62 85 SER B C 1
ATOM 3621 O O . SER B 1 85 ? 26.953 45.844 -2.078 1 76.62 85 SER B O 1
ATOM 3623 N N . TYR B 1 86 ? 28.5 46.969 -0.993 1 76.81 86 TYR B N 1
ATOM 3624 C CA . TYR B 1 86 ? 28.625 45.969 0.079 1 76.81 86 TYR B CA 1
ATOM 3625 C C . TYR B 1 86 ? 27.328 45.875 0.891 1 76.81 86 TYR B C 1
ATOM 3627 O O . TYR B 1 86 ? 26.844 44.781 1.182 1 76.81 86 TYR B O 1
ATOM 3635 N N . ILE B 1 87 ? 26.766 46.969 1.222 1 74.25 87 ILE B N 1
ATOM 3636 C CA . ILE B 1 87 ? 25.5 47.031 1.951 1 74.25 87 ILE B CA 1
ATOM 3637 C C . ILE B 1 87 ? 24.406 46.375 1.11 1 74.25 87 ILE B C 1
ATOM 3639 O O . ILE B 1 87 ? 23.625 45.562 1.613 1 74.25 87 ILE B O 1
ATOM 3643 N N . ALA B 1 88 ? 24.391 46.656 -0.206 1 68.25 88 ALA B N 1
ATOM 3644 C CA . ALA B 1 88 ? 23.406 46.062 -1.122 1 68.25 88 ALA B CA 1
ATOM 3645 C C . ALA B 1 88 ? 23.578 44.562 -1.215 1 68.25 88 ALA B C 1
ATOM 3647 O O . ALA B 1 88 ? 22.578 43.812 -1.193 1 68.25 88 ALA B O 1
ATOM 3648 N N . SER B 1 89 ? 24.719 44.188 -1.274 1 66.44 89 SER B N 1
ATOM 3649 C CA . SER B 1 89 ? 25.016 42.75 -1.357 1 66.44 89 SER B CA 1
ATOM 3650 C C . SER B 1 89 ? 24.609 42.031 -0.078 1 66.44 89 SER B C 1
ATOM 3652 O O . SER B 1 89 ? 24.016 40.969 -0.129 1 66.44 89 SER B O 1
ATOM 3654 N N . GLN B 1 90 ? 24.938 42.688 0.99 1 64.5 90 GLN B N 1
ATOM 3655 C CA . GLN B 1 90 ? 24.609 42.094 2.277 1 64.5 90 GLN B CA 1
ATOM 3656 C C . GLN B 1 90 ? 23.109 42.125 2.543 1 64.5 90 GLN B C 1
ATOM 3658 O O . GLN B 1 90 ? 22.547 41.188 3.125 1 64.5 90 GLN B O 1
ATOM 3663 N N . THR B 1 91 ? 22.469 43.281 2.078 1 62 91 THR B N 1
ATOM 3664 C CA . THR B 1 91 ? 21.016 43.375 2.252 1 62 91 THR B CA 1
ATOM 3665 C C . THR B 1 91 ? 20.281 42.375 1.398 1 62 91 THR B C 1
ATOM 3667 O O . THR B 1 91 ? 19.297 41.781 1.846 1 62 91 THR B O 1
ATOM 3670 N N . THR B 1 92 ? 20.734 42.219 0.149 1 59.34 92 THR B N 1
ATOM 3671 C CA . THR B 1 92 ? 20.125 41.188 -0.686 1 59.34 92 THR B CA 1
ATOM 3672 C C . THR B 1 92 ? 20.188 39.812 -0.006 1 59.34 92 THR B C 1
ATOM 3674 O O . THR B 1 92 ? 19.234 39.062 -0.059 1 59.34 92 THR B O 1
ATOM 3677 N N . GLN B 1 93 ? 21.312 39.688 0.591 1 53.47 93 GLN B N 1
ATOM 3678 C CA . GLN B 1 93 ? 21.453 38.438 1.342 1 53.47 93 GLN B CA 1
ATOM 3679 C C . GLN B 1 93 ? 20.469 38.406 2.51 1 53.47 93 GLN B C 1
ATOM 3681 O O . GLN B 1 93 ? 19.953 37.312 2.844 1 53.47 93 GLN B O 1
ATOM 3686 N N . LEU B 1 94 ? 20.359 39.625 3.094 1 51.38 94 LEU B N 1
ATOM 3687 C CA . LEU B 1 94 ? 19.391 39.719 4.184 1 51.38 94 LEU B CA 1
ATOM 3688 C C . LEU B 1 94 ? 17.969 39.469 3.67 1 51.38 94 LEU B C 1
ATOM 3690 O O . LEU B 1 94 ? 17.141 38.875 4.367 1 51.38 94 LEU B O 1
ATOM 3694 N N . ILE B 1 95 ? 17.781 40.156 2.518 1 47.91 95 ILE B N 1
ATOM 3695 C CA . ILE B 1 95 ? 16.469 39.906 1.936 1 47.91 95 ILE B CA 1
ATOM 3696 C C . ILE B 1 95 ? 16.266 38.406 1.713 1 47.91 95 ILE B C 1
ATOM 3698 O O . ILE B 1 95 ? 15.164 37.906 1.884 1 47.91 95 ILE B O 1
ATOM 3702 N N . PHE B 1 96 ? 17.281 37.844 1.203 1 48.84 96 PHE B N 1
ATOM 3703 C CA . PHE B 1 96 ? 17.203 36.375 1.26 1 48.84 96 PHE B CA 1
ATOM 3704 C C . PHE B 1 96 ? 17.016 35.906 2.695 1 48.84 96 PHE B C 1
ATOM 3706 O O . PHE B 1 96 ? 16.875 34.719 2.943 1 48.84 96 PHE B O 1
ATOM 3713 N N . GLU B 1 97 ? 17.203 36.875 3.68 1 51.81 97 GLU B N 1
ATOM 3714 C CA . GLU B 1 97 ? 16.781 36.938 5.074 1 51.81 97 GLU B CA 1
ATOM 3715 C C . GLU B 1 97 ? 15.336 36.5 5.238 1 51.81 97 GLU B C 1
ATOM 3717 O O . GLU B 1 97 ? 14.961 35.938 6.273 1 51.81 97 GLU B O 1
ATOM 3722 N N . SER B 1 98 ? 14.672 36.719 4.176 1 56.59 98 SER B N 1
ATOM 3723 C CA . SER B 1 98 ? 13.297 36.219 4.16 1 56.59 98 SER B CA 1
ATOM 3724 C C . SER B 1 98 ? 13.227 34.781 4.625 1 56.59 98 SER B C 1
ATOM 3726 O O . SER B 1 98 ? 12.312 34.406 5.352 1 56.59 98 SER B O 1
ATOM 3728 N N . GLU B 1 99 ? 14.344 34.219 4.379 1 60.88 99 GLU B N 1
ATOM 3729 C CA . GLU B 1 99 ? 14.391 32.812 4.824 1 60.88 99 GLU B CA 1
ATOM 3730 C C . GLU B 1 99 ? 14.555 32.719 6.336 1 60.88 99 GLU B C 1
ATOM 3732 O O . GLU B 1 99 ? 13.969 31.859 6.98 1 60.88 99 GLU B O 1
ATOM 3737 N N . LEU B 1 100 ? 15.344 33.75 6.949 1 63.5 100 LEU B N 1
ATOM 3738 C CA . LEU B 1 100 ? 15.57 33.75 8.391 1 63.5 100 LEU B CA 1
ATOM 3739 C C . LEU B 1 100 ? 14.281 34.094 9.141 1 63.5 100 LEU B C 1
ATOM 3741 O O . LEU B 1 100 ? 13.992 33.5 10.188 1 63.5 100 LEU B O 1
ATOM 3745 N N . PHE B 1 101 ? 13.656 35.094 8.609 1 67.69 101 PHE B N 1
ATOM 3746 C CA . PHE B 1 101 ? 12.375 35.438 9.219 1 67.69 101 PHE B CA 1
ATOM 3747 C C . PHE B 1 101 ? 11.398 34.25 9.148 1 67.69 101 PHE B C 1
ATOM 3749 O O . PHE B 1 101 ? 10.68 34 10.109 1 67.69 101 PHE B O 1
ATOM 3756 N N . ARG B 1 102 ? 11.508 33.688 7.988 1 74.44 102 ARG B N 1
ATOM 3757 C CA . ARG B 1 102 ? 10.641 32.531 7.82 1 74.44 102 ARG B CA 1
ATOM 3758 C C . ARG B 1 102 ? 11.008 31.422 8.812 1 74.44 102 ARG B C 1
ATOM 3760 O O . ARG B 1 102 ? 10.125 30.797 9.391 1 74.44 102 ARG B O 1
ATOM 3767 N N . LEU B 1 103 ? 12.227 31.281 8.984 1 75.69 103 LEU B N 1
ATOM 3768 C CA . LEU B 1 103 ? 12.695 30.234 9.898 1 75.69 103 LEU B CA 1
ATOM 3769 C C . LEU B 1 103 ? 12.32 30.562 11.336 1 75.69 103 LEU B C 1
ATOM 3771 O O . LEU B 1 103 ? 11.93 29.688 12.102 1 75.69 103 LEU B O 1
ATOM 3775 N N . ARG B 1 104 ? 12.5 31.891 11.719 1 76.94 104 ARG B N 1
ATOM 3776 C CA . ARG B 1 104 ? 12.117 32.312 13.07 1 76.94 104 ARG B CA 1
ATOM 3777 C C . ARG B 1 104 ? 10.617 32.156 13.289 1 76.94 104 ARG B C 1
ATOM 3779 O O . ARG B 1 104 ? 10.188 31.703 14.344 1 76.94 104 ARG B O 1
ATOM 3786 N N . ALA B 1 105 ? 9.961 32.531 12.312 1 79.25 105 ALA B N 1
ATOM 3787 C CA . ALA B 1 105 ? 8.508 32.375 12.391 1 79.25 105 ALA B CA 1
ATOM 3788 C C . ALA B 1 105 ? 8.117 30.922 12.539 1 79.25 105 ALA B C 1
ATOM 3790 O O . ALA B 1 105 ? 7.223 30.594 13.32 1 79.25 105 ALA B O 1
ATOM 3791 N N . MET B 1 106 ? 8.766 30.094 11.789 1 83.56 106 MET B N 1
ATOM 3792 C CA . MET B 1 106 ? 8.508 28.672 11.844 1 83.56 106 MET B CA 1
ATOM 3793 C C . MET B 1 106 ? 8.828 28.109 13.227 1 83.56 106 MET B C 1
ATOM 3795 O O . MET B 1 106 ? 8.062 27.328 13.781 1 83.56 106 MET B O 1
ATOM 3799 N N . LYS B 1 107 ? 9.938 28.562 13.758 1 84.5 107 LYS B N 1
ATOM 3800 C CA . LYS B 1 107 ? 10.344 28.094 15.078 1 84.5 107 LYS B CA 1
ATOM 3801 C C . LYS B 1 107 ? 9.344 28.516 16.156 1 84.5 107 LYS B C 1
ATOM 3803 O O . LYS B 1 107 ? 9.055 27.766 17.078 1 84.5 107 LYS B O 1
ATOM 3808 N N . LYS B 1 108 ? 8.859 29.703 16.016 1 85.44 108 LYS B N 1
ATOM 3809 C CA . LYS B 1 108 ? 7.844 30.172 16.953 1 85.44 108 LYS B CA 1
ATOM 3810 C C . LYS B 1 108 ? 6.574 29.344 16.859 1 85.44 108 LYS B C 1
ATOM 3812 O O . LYS B 1 108 ? 5.984 28.984 17.875 1 85.44 108 LYS B O 1
ATOM 3817 N N . GLN B 1 109 ? 6.207 29.062 15.672 1 88.62 109 GLN B N 1
ATOM 3818 C CA . GLN B 1 109 ? 5.023 28.234 15.469 1 88.62 109 GLN B CA 1
ATOM 3819 C C . GLN B 1 109 ? 5.219 26.844 16.047 1 88.62 109 GLN B C 1
ATOM 3821 O O . GLN B 1 109 ? 4.309 26.281 16.656 1 88.62 109 GLN B O 1
ATOM 3826 N N . LEU B 1 110 ? 6.359 26.359 15.844 1 90.06 110 LEU B N 1
ATOM 3827 C CA . LEU B 1 110 ? 6.695 25.031 16.328 1 90.06 110 LEU B CA 1
ATOM 3828 C C . LEU B 1 110 ? 6.621 24.953 17.844 1 90.06 110 LEU B C 1
ATOM 3830 O O . LEU B 1 110 ? 6.156 23.969 18.406 1 90.06 110 LEU B O 1
ATOM 3834 N N . ARG B 1 111 ? 7.098 26.031 18.469 1 88.81 111 ARG B N 1
ATOM 3835 C CA . ARG B 1 111 ? 7.141 26.062 19.938 1 88.81 111 ARG B CA 1
ATOM 3836 C C . ARG B 1 111 ? 5.734 26.094 20.516 1 88.81 111 ARG B C 1
ATOM 3838 O O . ARG B 1 111 ? 5.512 25.625 21.641 1 88.81 111 ARG B O 1
ATOM 3845 N N . LYS B 1 112 ? 4.793 26.469 19.766 1 90.19 112 LYS B N 1
ATOM 3846 C CA . LYS B 1 112 ? 3.424 26.594 20.25 1 90.19 112 LYS B CA 1
ATOM 3847 C C . LYS B 1 112 ? 2.586 25.375 19.875 1 90.19 112 LYS B C 1
ATOM 3849 O O . LYS B 1 112 ? 1.474 25.203 20.375 1 90.19 112 LYS B O 1
ATOM 3854 N N . MET B 1 113 ? 3.121 24.562 19.109 1 91.69 113 MET B N 1
ATOM 3855 C CA . MET B 1 113 ? 2.336 23.438 18.594 1 91.69 113 MET B CA 1
ATOM 3856 C C . MET B 1 113 ? 2.104 22.391 19.672 1 91.69 113 MET B C 1
ATOM 3858 O O . MET B 1 113 ? 3.012 22.078 20.438 1 91.69 113 MET B O 1
ATOM 3862 N N . GLU B 1 114 ? 0.848 21.984 19.812 1 91.88 114 GLU B N 1
ATOM 3863 C CA . GLU B 1 114 ? 0.454 20.891 20.688 1 91.88 114 GLU B CA 1
ATOM 3864 C C . GLU B 1 114 ? -0.436 19.875 19.969 1 91.88 114 GLU B C 1
ATOM 3866 O O . GLU B 1 114 ? -1.097 20.219 18.984 1 91.88 114 GLU B O 1
ATOM 3871 N N . ASP B 1 115 ? -0.368 18.609 20.375 1 91.25 115 ASP B N 1
ATOM 3872 C CA . ASP B 1 115 ? -1.202 17.547 19.828 1 91.25 115 ASP B CA 1
ATOM 3873 C C . ASP B 1 115 ? -0.981 17.375 18.328 1 91.25 115 ASP B C 1
ATOM 3875 O O . ASP B 1 115 ? -1.931 17.141 17.578 1 91.25 115 ASP B O 1
ATOM 3879 N N . HIS B 1 116 ? 0.248 17.719 17.938 1 94.12 116 HIS B N 1
ATOM 3880 C CA . HIS B 1 116 ? 0.607 17.594 16.531 1 94.12 116 HIS B CA 1
ATOM 3881 C C . HIS B 1 116 ? 1.289 16.25 16.266 1 94.12 116 HIS B C 1
ATOM 3883 O O . HIS B 1 116 ? 1.54 15.477 17.188 1 94.12 116 HIS B O 1
ATOM 3889 N N . TYR B 1 117 ? 1.455 16.016 15.023 1 96.12 117 TYR B N 1
ATOM 3890 C CA . TYR B 1 117 ? 2.168 14.805 14.625 1 96.12 117 TYR B CA 1
ATOM 3891 C C . TYR B 1 117 ? 3.535 15.148 14.039 1 96.12 117 TYR B C 1
ATOM 3893 O O . TYR B 1 117 ? 3.689 16.156 13.359 1 96.12 117 TYR B O 1
ATOM 3901 N N . ILE B 1 118 ? 4.504 14.297 14.367 1 98.19 118 ILE B N 1
ATOM 3902 C CA . ILE B 1 118 ? 5.848 14.438 13.82 1 98.19 118 ILE B CA 1
ATOM 3903 C C . ILE B 1 118 ? 6.098 13.352 12.773 1 98.19 118 ILE B C 1
ATOM 3905 O O . ILE B 1 118 ? 5.883 12.172 13.039 1 98.19 118 ILE B O 1
ATOM 3909 N N . VAL B 1 119 ? 6.453 13.734 11.617 1 98.44 119 VAL B N 1
ATOM 3910 C CA . VAL B 1 119 ? 6.832 12.789 10.57 1 98.44 119 VAL B CA 1
ATOM 3911 C C . VAL B 1 119 ? 8.352 12.773 10.422 1 98.44 119 VAL B C 1
ATOM 3913 O O . VAL B 1 119 ? 8.945 13.75 9.969 1 98.44 119 VAL B O 1
ATOM 3916 N N . ALA B 1 120 ? 8.961 11.656 10.789 1 98.44 120 ALA B N 1
ATOM 3917 C CA . ALA B 1 120 ? 10.406 11.516 10.648 1 98.44 120 ALA B CA 1
ATOM 3918 C C . ALA B 1 120 ? 10.766 10.914 9.289 1 98.44 120 ALA B C 1
ATOM 3920 O O . ALA B 1 120 ? 10.547 9.727 9.047 1 98.44 120 ALA B O 1
ATOM 3921 N N . GLY B 1 121 ? 11.391 11.695 8.5 1 97.12 121 GLY B N 1
ATOM 3922 C CA . GLY B 1 121 ? 11.711 11.281 7.145 1 97.12 121 GLY B CA 1
ATOM 3923 C C . GLY B 1 121 ? 10.742 11.82 6.113 1 97.12 121 GLY B C 1
ATOM 3924 O O . GLY B 1 121 ? 9.523 11.766 6.309 1 97.12 121 GLY B O 1
ATOM 3925 N N . TYR B 1 122 ? 11.25 12.32 5.043 1 96.44 122 TYR B N 1
ATOM 3926 C CA . TYR B 1 122 ? 10.422 12.914 4.004 1 96.44 122 TYR B CA 1
ATOM 3927 C C . TYR B 1 122 ? 10.781 12.367 2.631 1 96.44 122 TYR B C 1
ATOM 3929 O O . TYR B 1 122 ? 10.992 13.125 1.686 1 96.44 122 TYR B O 1
ATOM 3937 N N . GLY B 1 123 ? 10.938 11.094 2.619 1 92.56 123 GLY B N 1
ATOM 3938 C CA . GLY B 1 123 ? 11.055 10.406 1.346 1 92.56 123 GLY B CA 1
ATOM 3939 C C . GLY B 1 123 ? 9.719 10.188 0.657 1 92.56 123 GLY B C 1
ATOM 3940 O O . GLY B 1 123 ? 8.805 11.008 0.799 1 92.56 123 GLY B O 1
ATOM 3941 N N . ARG B 1 124 ? 9.578 9.156 -0.088 1 88.81 124 ARG B N 1
ATOM 3942 C CA . ARG B 1 124 ? 8.352 8.891 -0.837 1 88.81 124 ARG B CA 1
ATOM 3943 C C . ARG B 1 124 ? 7.18 8.641 0.102 1 88.81 124 ARG B C 1
ATOM 3945 O O . ARG B 1 124 ? 6.102 9.203 -0.081 1 88.81 124 ARG B O 1
ATOM 3952 N N . ILE B 1 125 ? 7.449 7.84 1.116 1 92.56 125 ILE B N 1
ATOM 3953 C CA . ILE B 1 125 ? 6.391 7.473 2.051 1 92.56 125 ILE B CA 1
ATOM 3954 C C . ILE B 1 125 ? 6.051 8.672 2.939 1 92.56 125 ILE B C 1
ATOM 3956 O O . ILE B 1 125 ? 4.883 9.047 3.064 1 92.56 125 ILE B O 1
ATOM 3960 N N . GLY B 1 126 ? 7.07 9.297 3.537 1 95.81 126 GLY B N 1
ATOM 3961 C CA . GLY B 1 126 ? 6.863 10.445 4.41 1 95.81 126 GLY B CA 1
ATOM 3962 C C . GLY B 1 126 ? 6.168 11.602 3.721 1 95.81 126 GLY B C 1
ATOM 3963 O O . GLY B 1 126 ? 5.309 12.258 4.312 1 95.81 126 GLY B O 1
ATOM 3964 N N . HIS B 1 127 ? 6.527 11.82 2.518 1 94.38 127 HIS B N 1
ATOM 3965 C CA . HIS B 1 127 ? 5.926 12.891 1.737 1 94.38 127 HIS B CA 1
ATOM 3966 C C . HIS B 1 127 ? 4.43 12.672 1.547 1 94.38 127 HIS B C 1
ATOM 3968 O O . HIS B 1 127 ? 3.631 13.578 1.771 1 94.38 127 HIS B O 1
ATOM 3974 N N . ARG B 1 128 ? 4.082 11.492 1.108 1 91.88 128 ARG B N 1
ATOM 3975 C CA . ARG B 1 128 ? 2.678 11.188 0.869 1 91.88 128 ARG B CA 1
ATOM 3976 C C . ARG B 1 128 ? 1.874 11.25 2.164 1 91.88 128 ARG B C 1
ATOM 3978 O O . ARG B 1 128 ? 0.766 11.789 2.188 1 91.88 128 ARG B O 1
ATOM 3985 N N . ILE B 1 129 ? 2.41 10.789 3.246 1 94.31 129 ILE B N 1
ATOM 3986 C CA . ILE B 1 129 ? 1.735 10.844 4.539 1 94.31 129 ILE B CA 1
ATOM 3987 C C . ILE B 1 129 ? 1.487 12.297 4.934 1 94.31 129 ILE B C 1
ATOM 3989 O O . ILE B 1 129 ? 0.379 12.656 5.336 1 94.31 129 ILE B O 1
ATOM 3993 N N . ALA B 1 130 ? 2.531 13.07 4.793 1 95.44 130 ALA B N 1
ATOM 3994 C CA . ALA B 1 130 ? 2.418 14.484 5.137 1 95.44 130 ALA B CA 1
ATOM 3995 C C . ALA B 1 130 ? 1.354 15.172 4.285 1 95.44 130 ALA B C 1
ATOM 3997 O O . ALA B 1 130 ? 0.581 15.992 4.793 1 95.44 130 ALA B O 1
ATOM 3998 N N . GLU B 1 131 ? 1.359 14.836 3.037 1 91.81 131 GLU B N 1
ATOM 3999 C CA . GLU B 1 131 ? 0.37 15.398 2.125 1 91.81 131 GLU B CA 1
ATOM 4000 C C . GLU B 1 131 ? -1.05 15.062 2.574 1 91.81 131 GLU B C 1
ATOM 4002 O O . GLU B 1 131 ? -1.907 15.945 2.645 1 91.81 131 GLU B O 1
ATOM 4007 N N . VAL B 1 132 ? -1.316 13.82 2.92 1 86.88 132 VAL B N 1
ATOM 4008 C CA . VAL B 1 132 ? -2.639 13.359 3.324 1 86.88 132 VAL B CA 1
ATOM 4009 C C . VAL B 1 132 ? -3.041 14.023 4.641 1 86.88 132 VAL B C 1
ATOM 4011 O O . VAL B 1 132 ? -4.172 14.492 4.785 1 86.88 132 VAL B O 1
ATOM 4014 N N . LEU B 1 133 ? -2.154 14.125 5.562 1 90.5 133 LEU B N 1
ATOM 4015 C CA . LEU B 1 133 ? -2.453 14.734 6.859 1 90.5 133 LEU B CA 1
ATOM 4016 C C . LEU B 1 133 ? -2.697 16.234 6.715 1 90.5 133 LEU B C 1
ATOM 4018 O O . LEU B 1 133 ? -3.582 16.781 7.371 1 90.5 133 LEU B O 1
ATOM 4022 N N . GLN B 1 134 ? -1.868 16.828 5.875 1 90.06 134 GLN B N 1
ATOM 4023 C CA . GLN B 1 134 ? -2.047 18.266 5.629 1 90.06 134 GLN B CA 1
ATOM 4024 C C . GLN B 1 134 ? -3.416 18.547 5.02 1 90.06 134 GLN B C 1
ATOM 4026 O O . GLN B 1 134 ? -4.09 19.5 5.406 1 90.06 134 GLN B O 1
ATOM 4031 N N . GLU B 1 135 ? -3.801 17.719 4.055 1 81.81 135 GLU B N 1
ATOM 4032 C CA . GLU B 1 135 ? -5.105 17.859 3.412 1 81.81 135 GLU B CA 1
ATOM 4033 C C . GLU B 1 135 ? -6.238 17.703 4.422 1 81.81 135 GLU B C 1
ATOM 4035 O O . GLU B 1 135 ? -7.305 18.312 4.266 1 81.81 135 GLU B O 1
ATOM 4040 N N . ALA B 1 136 ? -6.004 16.969 5.477 1 79.44 136 ALA B N 1
ATOM 4041 C CA . ALA B 1 136 ? -7.004 16.734 6.516 1 79.44 136 ALA B CA 1
ATOM 4042 C C . ALA B 1 136 ? -6.887 17.766 7.633 1 79.44 136 ALA B C 1
ATOM 4044 O O . ALA B 1 136 ? -7.551 17.641 8.664 1 79.44 136 ALA B O 1
ATOM 4045 N N . ASP B 1 137 ? -5.973 18.703 7.484 1 86 137 ASP B N 1
ATOM 4046 C CA . ASP B 1 137 ? -5.75 19.812 8.414 1 86 137 ASP B CA 1
ATOM 4047 C C . ASP B 1 137 ? -5.262 19.297 9.766 1 86 137 ASP B C 1
ATOM 4049 O O . ASP B 1 137 ? -5.684 19.797 10.812 1 86 137 ASP B O 1
ATOM 4053 N N . ILE B 1 138 ? -4.52 18.219 9.711 1 87.38 138 ILE B N 1
ATOM 4054 C CA . ILE B 1 138 ? -3.865 17.703 10.914 1 87.38 138 ILE B CA 1
ATOM 4055 C C . ILE B 1 138 ? -2.529 18.422 11.109 1 87.38 138 ILE B C 1
ATOM 4057 O O . ILE B 1 138 ? -1.678 18.422 10.219 1 87.38 138 ILE B O 1
ATOM 4061 N N . PRO B 1 139 ? -2.336 19.016 12.258 1 91.88 139 PRO B N 1
ATOM 4062 C CA . PRO B 1 139 ? -1.061 19.688 12.484 1 91.88 139 PRO B CA 1
ATOM 4063 C C . PRO B 1 139 ? 0.13 18.734 12.477 1 91.88 139 PRO B C 1
ATOM 4065 O O . PRO B 1 139 ? 0.105 17.719 13.164 1 91.88 139 PRO B O 1
ATOM 4068 N N . LEU B 1 140 ? 1.106 19.094 11.656 1 94.75 140 LEU B N 1
ATOM 4069 C CA . LEU B 1 140 ? 2.244 18.188 11.594 1 94.75 140 LEU B CA 1
ATOM 4070 C C . LEU B 1 140 ? 3.547 18.953 11.406 1 94.75 140 LEU B C 1
ATOM 4072 O O . LEU B 1 140 ? 3.539 20.094 10.922 1 94.75 140 LEU B O 1
ATOM 4076 N N . VAL B 1 141 ? 4.645 18.328 11.875 1 97.19 141 VAL B N 1
ATOM 4077 C CA . VAL B 1 141 ? 6.016 18.781 11.703 1 97.19 141 VAL B CA 1
ATOM 4078 C C . VAL B 1 141 ? 6.867 17.672 11.102 1 97.19 141 VAL B C 1
ATOM 4080 O O . VAL B 1 141 ? 6.754 16.516 11.492 1 97.19 141 VAL B O 1
ATOM 4083 N N . VAL B 1 142 ? 7.691 18.062 10.094 1 97.94 142 VAL B N 1
ATOM 4084 C CA . VAL B 1 142 ? 8.523 17.062 9.43 1 97.94 142 VAL B CA 1
ATOM 4085 C C . VAL B 1 142 ? 9.969 17.203 9.906 1 97.94 142 VAL B C 1
ATOM 4087 O O . VAL B 1 142 ? 10.484 18.312 10.023 1 97.94 142 VAL B O 1
ATOM 4090 N N . VAL B 1 143 ? 10.609 16.094 10.258 1 97.88 143 VAL B N 1
ATOM 4091 C CA . VAL B 1 143 ? 12.039 16.062 10.562 1 97.88 143 VAL B CA 1
ATOM 4092 C C . VAL B 1 143 ? 12.797 15.43 9.398 1 97.88 143 VAL B C 1
ATOM 4094 O O . VAL B 1 143 ? 12.508 14.297 9.008 1 97.88 143 VAL B O 1
ATOM 4097 N N . GLU B 1 144 ? 13.688 16.109 8.875 1 96.56 144 GLU B N 1
ATOM 4098 C CA . GLU B 1 144 ? 14.43 15.648 7.707 1 96.56 144 GLU B CA 1
ATOM 4099 C C . GLU B 1 144 ? 15.844 16.219 7.684 1 96.56 144 GLU B C 1
ATOM 4101 O O . GLU B 1 144 ? 16.062 17.344 8.133 1 96.56 144 GLU B O 1
ATOM 4106 N N . ASN B 1 145 ? 16.797 15.375 7.18 1 94 145 ASN B N 1
ATOM 4107 C CA . ASN B 1 145 ? 18.188 15.828 7.219 1 94 145 ASN B CA 1
ATOM 4108 C C . ASN B 1 145 ? 18.781 15.945 5.816 1 94 145 ASN B C 1
ATOM 4110 O O . ASN B 1 145 ? 19.906 16.391 5.656 1 94 145 ASN B O 1
ATOM 4114 N N . GLN B 1 146 ? 18.094 15.523 4.805 1 92.44 146 GLN B N 1
ATOM 4115 C CA . GLN B 1 146 ? 18.562 15.656 3.434 1 92.44 146 GLN B CA 1
ATOM 4116 C C . GLN B 1 146 ? 18.141 16.984 2.828 1 92.44 146 GLN B C 1
ATOM 4118 O O . GLN B 1 146 ? 16.938 17.281 2.758 1 92.44 146 GLN B O 1
ATOM 4123 N N . GLU B 1 147 ? 19.047 17.688 2.266 1 88.06 147 GLU B N 1
ATOM 4124 C CA . GLU B 1 147 ? 18.797 19.047 1.763 1 88.06 147 GLU B CA 1
ATOM 4125 C C . GLU B 1 147 ? 17.781 19.031 0.628 1 88.06 147 GLU B C 1
ATOM 4127 O O . GLU B 1 147 ? 16.906 19.906 0.562 1 88.06 147 GLU B O 1
ATOM 4132 N N . SER B 1 148 ? 17.938 18.078 -0.221 1 89 148 SER B N 1
ATOM 4133 C CA . SER B 1 148 ? 17.016 18 -1.347 1 89 148 SER B CA 1
ATOM 4134 C C . SER B 1 148 ? 15.57 17.828 -0.868 1 89 148 SER B C 1
ATOM 4136 O O . SER B 1 148 ? 14.656 18.438 -1.421 1 89 148 SER B O 1
ATOM 4138 N N . SER B 1 149 ? 15.414 17.094 0.164 1 92.19 149 SER B N 1
ATOM 4139 C CA . SER B 1 149 ? 14.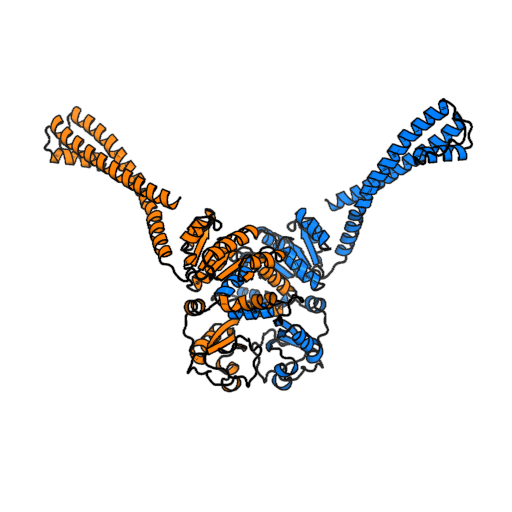086 16.859 0.722 1 92.19 149 SER B CA 1
ATOM 4140 C C . SER B 1 149 ? 13.578 18.094 1.463 1 92.19 149 SER B C 1
ATOM 4142 O O . SER B 1 149 ? 12.383 18.391 1.438 1 92.19 149 SER B O 1
ATOM 4144 N N . ILE B 1 150 ? 14.461 18.828 2.068 1 91.25 150 ILE B N 1
ATOM 4145 C CA . ILE B 1 150 ? 14.086 20.031 2.816 1 91.25 150 ILE B CA 1
ATOM 4146 C C . ILE B 1 150 ? 13.523 21.078 1.86 1 91.25 150 ILE B C 1
ATOM 4148 O O . ILE B 1 150 ? 12.547 21.766 2.178 1 91.25 150 ILE B O 1
ATOM 4152 N N . GLU B 1 151 ? 14.094 21.188 0.72 1 89 151 GLU B N 1
ATOM 4153 C CA . GLU B 1 151 ? 13.578 22.109 -0.289 1 89 151 GLU B CA 1
ATOM 4154 C C . GLU B 1 151 ? 12.156 21.75 -0.695 1 89 151 GLU B C 1
ATOM 4156 O O . GLU B 1 151 ? 11.312 22.625 -0.884 1 89 151 GLU B O 1
ATOM 4161 N N . ARG B 1 152 ? 11.969 20.469 -0.795 1 90.94 152 ARG B N 1
ATOM 4162 C CA . ARG B 1 152 ? 10.633 20 -1.142 1 90.94 152 ARG B CA 1
ATOM 4163 C C . ARG B 1 152 ? 9.633 20.312 -0.033 1 90.94 152 ARG B C 1
ATOM 4165 O O . ARG B 1 152 ? 8.5 20.703 -0.307 1 90.94 152 ARG B O 1
ATOM 4172 N N . ILE B 1 153 ? 10.062 20.203 1.184 1 93.06 153 ILE B N 1
ATOM 4173 C CA . ILE B 1 153 ? 9.219 20.484 2.34 1 93.06 153 ILE B CA 1
ATOM 4174 C C . ILE B 1 153 ? 8.82 21.953 2.338 1 93.06 153 ILE B C 1
ATOM 4176 O O . ILE B 1 153 ? 7.66 22.297 2.592 1 93.06 153 ILE B O 1
ATOM 4180 N N . ARG B 1 154 ? 9.75 22.781 2.014 1 87 154 ARG B N 1
ATOM 4181 C CA . ARG B 1 154 ? 9.5 24.219 1.94 1 87 154 ARG B CA 1
ATOM 4182 C C . ARG B 1 154 ? 8.477 24.547 0.856 1 87 154 ARG B C 1
ATOM 4184 O O . ARG B 1 154 ? 7.578 25.359 1.069 1 87 154 ARG B O 1
ATOM 4191 N N . SER B 1 155 ? 8.688 23.891 -0.221 1 89.31 155 SER B N 1
ATOM 4192 C CA . SER B 1 155 ? 7.766 24.078 -1.334 1 89.31 155 SER B CA 1
ATOM 4193 C C . SER B 1 155 ? 6.355 23.625 -0.967 1 89.31 155 SER B C 1
ATOM 4195 O O . SER B 1 155 ? 5.371 24.219 -1.421 1 89.31 155 SER B O 1
ATOM 4197 N N . ASP B 1 156 ? 6.305 22.609 -0.117 1 90.88 156 ASP B N 1
ATOM 4198 C CA . ASP B 1 156 ? 5.012 22.078 0.292 1 90.88 156 ASP B CA 1
ATOM 4199 C C . ASP B 1 156 ? 4.418 22.875 1.449 1 90.88 156 ASP B C 1
ATOM 4201 O O . ASP B 1 156 ? 3.348 22.531 1.957 1 90.88 156 ASP B O 1
ATOM 4205 N N . LYS B 1 157 ? 5.125 23.906 1.943 1 89.56 157 LYS B N 1
ATOM 4206 C CA . LYS B 1 157 ? 4.684 24.828 2.982 1 89.56 157 LYS B CA 1
ATOM 4207 C C . LYS B 1 157 ? 4.398 24.094 4.289 1 89.56 157 LYS B C 1
ATOM 4209 O O . LYS B 1 157 ? 3.395 24.359 4.949 1 89.56 157 LYS B O 1
ATOM 4214 N N . LEU B 1 158 ? 5.293 23.156 4.57 1 93.31 158 LEU B N 1
ATOM 4215 C CA . LEU B 1 158 ? 5.176 22.406 5.82 1 93.31 158 LEU B CA 1
ATOM 4216 C C . LEU B 1 158 ? 6.199 22.906 6.84 1 93.31 158 LEU B C 1
ATOM 4218 O O . LEU B 1 158 ? 7.285 23.359 6.473 1 93.31 158 LEU B O 1
ATOM 4222 N N . LEU B 1 159 ? 5.82 22.844 8.094 1 94.25 159 LEU B N 1
ATOM 4223 C CA . LEU B 1 159 ? 6.789 23.078 9.164 1 94.25 159 LEU B CA 1
ATOM 4224 C C . LEU B 1 159 ? 7.781 21.922 9.25 1 94.25 159 LEU B C 1
ATOM 4226 O O . LEU B 1 159 ? 7.41 20.766 9.078 1 94.25 159 LEU B O 1
ATOM 4230 N N . TYR B 1 160 ? 9 22.266 9.43 1 95.19 160 TYR B N 1
ATOM 4231 C CA . TYR B 1 160 ? 9.992 21.203 9.477 1 95.19 160 TYR B CA 1
ATOM 4232 C C . TYR B 1 160 ? 11.141 21.562 10.414 1 95.19 160 TYR B C 1
ATOM 4234 O O . TYR B 1 160 ? 11.32 22.734 10.766 1 95.19 160 TYR B O 1
ATOM 4242 N N . VAL B 1 161 ? 11.812 20.609 10.945 1 95.19 161 VAL B N 1
ATOM 4243 C CA . VAL B 1 161 ? 13.094 20.719 11.641 1 95.19 161 VAL B CA 1
ATOM 4244 C C . VAL B 1 161 ? 14.172 20 10.844 1 95.19 161 VAL B C 1
ATOM 4246 O O . VAL B 1 161 ? 14.039 18.812 10.539 1 95.19 161 VAL B O 1
ATOM 4249 N N . ALA B 1 162 ? 15.164 20.781 10.484 1 94.19 162 ALA B N 1
ATOM 4250 C CA . ALA B 1 162 ? 16.281 20.172 9.758 1 94.19 162 ALA B CA 1
ATOM 4251 C C . ALA B 1 162 ? 17.219 19.453 10.711 1 94.19 162 ALA B C 1
ATOM 4253 O O . ALA B 1 162 ? 17.812 20.062 11.594 1 94.19 162 ALA B O 1
ATOM 4254 N N . GLY B 1 163 ? 17.234 18.125 10.625 1 95.44 163 GLY B N 1
ATOM 4255 C CA . GLY B 1 163 ? 18.094 17.344 11.492 1 95.44 163 GLY B CA 1
ATOM 4256 C C . GLY B 1 163 ? 17.844 15.852 11.414 1 95.44 163 GLY B C 1
ATOM 4257 O O . GLY B 1 163 ? 16.984 15.398 10.648 1 95.44 163 GLY B O 1
ATOM 4258 N N . ASP B 1 164 ? 18.656 15.133 12.109 1 95.81 164 ASP B N 1
ATOM 4259 C CA . ASP B 1 164 ? 18.531 13.688 12.195 1 95.81 164 ASP B CA 1
ATOM 4260 C C . ASP B 1 164 ? 17.531 13.281 13.281 1 95.81 164 ASP B C 1
ATOM 4262 O O . ASP B 1 164 ? 17.703 13.633 14.453 1 95.81 164 ASP B O 1
ATOM 4266 N N . ALA B 1 165 ? 16.578 12.547 12.875 1 96.38 165 ALA B N 1
ATOM 4267 C CA . ALA B 1 165 ? 15.523 12.141 13.812 1 96.38 165 ALA B CA 1
ATOM 4268 C C . ALA B 1 165 ? 16.094 11.242 14.906 1 96.38 165 ALA B C 1
ATOM 4270 O O . ALA B 1 165 ? 15.445 11.023 15.938 1 96.38 165 ALA B O 1
ATOM 4271 N N . GLN B 1 166 ? 17.266 10.727 14.672 1 96.25 166 GLN B N 1
ATOM 4272 C CA . GLN B 1 166 ? 17.891 9.875 15.68 1 96.25 166 GLN B CA 1
ATOM 4273 C C . GLN B 1 166 ? 18.531 10.711 16.797 1 96.25 166 GLN B C 1
ATOM 4275 O O . GLN B 1 166 ? 18.984 10.172 17.797 1 96.25 166 GLN B O 1
ATOM 4280 N N . ASP B 1 167 ? 18.562 11.992 16.625 1 95.94 167 ASP B N 1
ATOM 4281 C CA . ASP B 1 167 ? 19.062 12.922 17.625 1 95.94 167 ASP B CA 1
ATOM 4282 C C . ASP B 1 167 ? 17.938 13.398 18.547 1 95.94 167 ASP B C 1
ATOM 4284 O O . ASP B 1 167 ? 16.969 14.016 18.078 1 95.94 167 ASP B O 1
ATOM 4288 N N . GLU B 1 168 ? 18.188 13.203 19.781 1 96.31 168 GLU B N 1
ATOM 4289 C CA . GLU B 1 168 ? 17.188 13.578 20.766 1 96.31 168 GLU B CA 1
ATOM 4290 C C . GLU B 1 168 ? 16.859 15.062 20.688 1 96.31 168 GLU B C 1
ATOM 4292 O O . GLU B 1 168 ? 15.688 15.453 20.812 1 96.31 168 GLU B O 1
ATOM 4297 N N . GLU B 1 169 ? 17.812 15.859 20.5 1 95.62 169 GLU B N 1
ATOM 4298 C CA . GLU B 1 169 ? 17.625 17.312 20.469 1 95.62 169 GLU B CA 1
ATOM 4299 C C . GLU B 1 169 ? 16.734 17.719 19.297 1 95.62 169 GLU B C 1
ATOM 4301 O O . GLU B 1 169 ? 15.945 18.656 19.422 1 95.62 169 GLU B O 1
ATOM 4306 N N . VAL B 1 170 ? 16.891 17.031 18.25 1 96.69 170 VAL B N 1
ATOM 4307 C CA . VAL B 1 170 ? 16.109 17.328 17.062 1 96.69 170 VAL B CA 1
ATOM 4308 C C . VAL B 1 170 ? 14.641 17.016 17.312 1 96.69 170 VAL B C 1
ATOM 4310 O O . VAL B 1 170 ? 13.758 17.812 16.969 1 96.69 170 VAL B O 1
ATOM 4313 N N . LEU B 1 171 ? 14.359 15.883 17.922 1 97.25 171 LEU B N 1
ATOM 4314 C CA . LEU B 1 171 ? 12.984 15.508 18.25 1 97.25 171 LEU B CA 1
ATOM 4315 C C . LEU B 1 171 ? 12.383 16.469 19.266 1 97.25 171 LEU B C 1
ATOM 4317 O O . LEU B 1 171 ? 11.195 16.797 19.188 1 97.25 171 LEU B O 1
ATOM 4321 N N . GLN B 1 172 ? 13.219 16.938 20.156 1 96.44 172 GLN B N 1
ATOM 4322 C CA . GLN B 1 172 ? 12.758 17.922 21.125 1 96.44 172 GLN B CA 1
ATOM 4323 C C . GLN B 1 172 ? 12.398 19.234 20.453 1 96.44 172 GLN B C 1
ATOM 4325 O O . GLN B 1 172 ? 11.391 19.859 20.781 1 96.44 172 GLN B O 1
ATOM 4330 N N . GLU B 1 173 ? 13.266 19.609 19.562 1 94.75 173 GLU B N 1
ATOM 4331 C CA . GLU B 1 173 ? 12.992 20.812 18.797 1 94.75 173 GLU B CA 1
ATOM 4332 C C . GLU B 1 173 ? 11.68 20.688 18.031 1 94.75 173 GLU B C 1
ATOM 4334 O O . GLU B 1 173 ? 10.977 21.688 17.828 1 94.75 173 GLU B O 1
ATOM 4339 N N . ALA B 1 174 ? 11.312 19.516 17.656 1 96.56 174 ALA B N 1
ATOM 4340 C CA . ALA B 1 174 ? 10.086 19.25 16.891 1 96.56 174 ALA B CA 1
ATOM 4341 C C . ALA B 1 174 ? 8.875 19.203 17.828 1 96.56 174 ALA B C 1
ATOM 4343 O O . ALA B 1 174 ? 7.738 19.078 17.359 1 96.56 174 ALA B O 1
ATOM 4344 N N . GLY B 1 175 ? 9.094 19.25 19.109 1 96.56 175 GLY B N 1
ATOM 4345 C CA . GLY B 1 175 ? 8.016 19.297 20.094 1 96.56 175 GLY B CA 1
ATOM 4346 C C . GLY B 1 175 ? 7.477 17.922 20.438 1 96.56 175 GLY B C 1
ATOM 4347 O O . GLY B 1 175 ? 6.273 17.766 20.656 1 96.56 175 GLY B O 1
ATOM 4348 N N . ILE B 1 176 ? 8.359 16.906 20.531 1 97.12 176 ILE B N 1
ATOM 4349 C CA . ILE B 1 176 ? 7.914 15.539 20.719 1 97.12 176 ILE B CA 1
ATOM 4350 C C . ILE B 1 176 ? 7.238 15.398 22.078 1 97.12 176 ILE B C 1
ATOM 4352 O O . ILE B 1 176 ? 6.355 14.555 22.266 1 97.12 176 ILE B O 1
ATOM 4356 N N . GLU B 1 177 ? 7.602 16.203 23.031 1 96.56 177 GLU B N 1
ATOM 4357 C CA . GLU B 1 177 ? 7.016 16.141 24.375 1 96.56 177 GLU B CA 1
ATOM 4358 C C . GLU B 1 177 ? 5.531 16.5 24.344 1 96.56 177 GLU B C 1
ATOM 4360 O O . GLU B 1 177 ? 4.758 16.016 25.172 1 96.56 177 GLU B O 1
ATOM 4365 N N . ARG B 1 178 ? 5.16 17.312 23.406 1 95.38 178 ARG B N 1
ATOM 4366 C CA . ARG B 1 178 ? 3.791 17.797 23.312 1 95.38 178 ARG B CA 1
ATOM 4367 C C . ARG B 1 178 ? 3.061 17.156 22.141 1 95.38 178 ARG B C 1
ATOM 4369 O O . ARG B 1 178 ? 1.883 17.438 21.906 1 95.38 178 ARG B O 1
ATOM 4376 N N . ALA B 1 179 ? 3.713 16.297 21.438 1 95.25 179 ALA B N 1
ATOM 4377 C CA . ALA B 1 179 ? 3.152 15.719 20.219 1 95.25 179 ALA B CA 1
ATOM 4378 C C . ALA B 1 179 ? 2.178 14.594 20.531 1 95.25 179 ALA B C 1
ATOM 4380 O O . ALA B 1 179 ? 2.34 13.891 21.547 1 95.25 179 ALA B O 1
ATOM 4381 N N . LYS B 1 180 ? 1.232 14.453 19.734 1 92.75 180 LYS B N 1
ATOM 4382 C CA . LYS B 1 180 ? 0.255 13.383 19.859 1 92.75 180 LYS B CA 1
ATOM 4383 C C . LYS B 1 180 ? 0.792 12.078 19.266 1 92.75 180 LYS B C 1
ATOM 4385 O O . LYS B 1 180 ? 0.469 10.992 19.75 1 92.75 180 LYS B O 1
ATOM 4390 N N . GLY B 1 181 ? 1.557 12.25 18.234 1 95.12 181 GLY B N 1
ATOM 4391 C CA . GLY B 1 181 ? 2.053 11.047 17.594 1 95.12 181 GLY B CA 1
ATOM 4392 C C . GLY B 1 181 ? 3.334 11.281 16.812 1 95.12 181 GLY B C 1
ATOM 4393 O O . GLY B 1 181 ? 3.656 12.414 16.453 1 95.12 181 GLY B O 1
ATOM 4394 N N . LEU B 1 182 ? 4.055 10.188 16.656 1 97.81 182 LEU B N 1
ATOM 4395 C CA . LEU B 1 182 ? 5.27 10.141 15.844 1 97.81 182 LEU B CA 1
ATOM 4396 C C . LEU B 1 182 ? 5.148 9.086 14.75 1 97.81 182 LEU B C 1
ATOM 4398 O O . LEU B 1 182 ? 4.758 7.945 15.016 1 97.81 182 LEU B O 1
ATOM 4402 N N . ILE B 1 183 ? 5.391 9.5 13.547 1 98.06 183 ILE B N 1
ATOM 4403 C CA . ILE B 1 183 ? 5.395 8.594 12.406 1 98.06 183 ILE B CA 1
ATOM 4404 C C . ILE B 1 183 ? 6.824 8.422 11.883 1 98.06 183 ILE B C 1
ATOM 4406 O O . ILE B 1 183 ? 7.402 9.352 11.328 1 98.06 183 ILE B O 1
ATOM 4410 N N . CYS B 1 184 ? 7.367 7.227 12.016 1 98.31 184 CYS B N 1
ATOM 4411 C CA . CYS B 1 184 ? 8.734 6.941 11.594 1 98.31 184 CYS B CA 1
ATOM 4412 C C . CYS B 1 184 ? 8.758 6.336 10.195 1 98.31 184 CYS B C 1
ATOM 4414 O O . CYS B 1 184 ? 8.367 5.184 10.008 1 98.31 184 CYS B O 1
ATOM 4416 N N . THR B 1 185 ? 9.289 7.113 9.242 1 97.62 185 THR B N 1
ATOM 4417 C CA . THR B 1 185 ? 9.297 6.648 7.859 1 97.62 185 THR B CA 1
ATOM 4418 C C . THR B 1 185 ? 10.719 6.664 7.297 1 97.62 185 THR B C 1
ATOM 4420 O O . THR B 1 185 ? 10.922 6.984 6.125 1 97.62 185 THR B O 1
ATOM 4423 N N . LEU B 1 186 ? 11.695 6.41 8.133 1 96.44 186 LEU B N 1
ATOM 4424 C CA . LEU B 1 186 ? 13.078 6.379 7.68 1 96.44 186 LEU B CA 1
ATOM 4425 C C . LEU B 1 186 ? 13.344 5.137 6.836 1 96.44 186 LEU B C 1
ATOM 4427 O O . LEU B 1 186 ? 12.602 4.16 6.91 1 96.44 186 LEU B O 1
ATOM 4431 N N . SER B 1 187 ? 14.438 5.148 6.043 1 92.12 187 SER B N 1
ATOM 4432 C CA . SER B 1 187 ? 14.695 4.129 5.035 1 92.12 187 SER B CA 1
ATOM 4433 C C . SER B 1 187 ? 15.172 2.828 5.672 1 92.12 187 SER B C 1
ATOM 4435 O O . SER B 1 187 ? 14.961 1.746 5.121 1 92.12 187 SER B O 1
ATOM 4437 N N . ARG B 1 188 ? 15.766 2.918 6.867 1 94.06 188 ARG B N 1
ATOM 4438 C CA . ARG B 1 188 ? 16.281 1.718 7.512 1 94.06 188 ARG B CA 1
ATOM 4439 C C . ARG B 1 188 ? 15.508 1.391 8.781 1 94.06 188 ARG B C 1
ATOM 4441 O O . ARG B 1 188 ? 15.281 2.266 9.617 1 94.06 188 ARG B O 1
ATOM 4448 N N . ASP B 1 189 ? 15.18 0.114 8.883 1 95.38 189 ASP B N 1
ATOM 4449 C CA . ASP B 1 189 ? 14.422 -0.325 10.047 1 95.38 189 ASP B CA 1
ATOM 4450 C C . ASP B 1 189 ? 15.188 -0.056 11.336 1 95.38 189 ASP B C 1
ATOM 4452 O O . ASP B 1 189 ? 14.594 0.322 12.352 1 95.38 189 ASP B O 1
ATOM 4456 N N . GLN B 1 190 ? 16.5 -0.195 11.281 1 95.56 190 GLN B N 1
ATOM 4457 C CA . GLN B 1 190 ? 17.328 0.035 12.469 1 95.56 190 GLN B CA 1
ATOM 4458 C C . GLN B 1 190 ? 17.203 1.476 12.953 1 95.56 190 GLN B C 1
ATOM 4460 O O . GLN B 1 190 ? 17.141 1.724 14.164 1 95.56 190 GLN B O 1
ATOM 4465 N N . ASP B 1 191 ? 17.172 2.352 12.055 1 96.62 191 ASP B N 1
ATOM 4466 C CA . ASP B 1 191 ? 17.016 3.76 12.406 1 96.62 191 ASP B CA 1
ATOM 4467 C C . ASP B 1 191 ? 15.641 4.02 13.016 1 96.62 191 ASP B C 1
ATOM 4469 O O . ASP B 1 191 ? 15.516 4.781 13.977 1 96.62 191 ASP B O 1
ATOM 4473 N N . ASN B 1 192 ? 14.633 3.406 12.461 1 97.25 192 ASN B N 1
ATOM 4474 C CA . ASN B 1 192 ? 13.289 3.559 13 1 97.25 192 ASN B CA 1
ATOM 4475 C C . ASN B 1 192 ? 13.18 3.021 14.422 1 97.25 192 ASN B C 1
ATOM 4477 O O . ASN B 1 192 ? 12.484 3.598 15.258 1 97.25 192 ASN B O 1
ATOM 4481 N N . VAL B 1 193 ? 13.891 1.918 14.641 1 96.81 193 VAL B N 1
ATOM 4482 C CA . VAL B 1 193 ? 13.922 1.348 15.984 1 96.81 193 VAL B CA 1
ATOM 4483 C C . VAL B 1 193 ? 14.539 2.346 16.953 1 96.81 193 VAL B C 1
ATOM 4485 O O . VAL B 1 193 ? 14 2.59 18.031 1 96.81 193 VAL B O 1
ATOM 4488 N N . PHE B 1 194 ? 15.609 2.906 16.562 1 96.75 194 PHE B N 1
ATOM 4489 C CA . PHE B 1 194 ? 16.328 3.84 17.406 1 96.75 194 PHE B CA 1
ATOM 4490 C C . PHE B 1 194 ? 15.484 5.07 17.703 1 96.75 194 PHE B C 1
ATOM 4492 O O . PHE B 1 194 ? 15.398 5.508 18.859 1 96.75 194 PHE B O 1
ATOM 4499 N N . VAL B 1 195 ? 14.883 5.609 16.75 1 98 195 VAL B N 1
ATOM 4500 C CA . VAL B 1 195 ? 14.023 6.777 16.906 1 98 195 VAL B CA 1
ATOM 4501 C C . VAL B 1 195 ? 12.859 6.434 17.844 1 98 195 VAL B C 1
ATOM 4503 O O . VAL B 1 195 ? 12.477 7.242 18.688 1 98 195 VAL B O 1
ATOM 4506 N N . THR B 1 196 ? 12.305 5.266 17.625 1 97.81 196 THR B N 1
ATOM 4507 C CA . THR B 1 196 ? 11.195 4.793 18.453 1 97.81 196 THR B CA 1
ATOM 4508 C C . THR B 1 196 ? 11.602 4.73 19.922 1 97.81 196 THR B C 1
ATOM 4510 O O . THR B 1 196 ? 10.859 5.188 20.797 1 97.81 196 THR B O 1
ATOM 4513 N N . LEU B 1 197 ? 12.758 4.238 20.156 1 97 197 LEU B N 1
ATOM 4514 C CA . LEU B 1 197 ? 13.266 4.129 21.516 1 97 197 LEU B CA 1
ATOM 4515 C C . LEU B 1 197 ? 13.398 5.504 22.156 1 97 197 LEU B C 1
ATOM 4517 O O . LEU B 1 197 ? 12.969 5.711 23.297 1 97 197 LEU B O 1
ATOM 4521 N N . ILE B 1 198 ? 13.961 6.398 21.469 1 97.38 198 ILE B N 1
ATOM 4522 C CA . ILE B 1 198 ? 14.18 7.75 21.969 1 97.38 198 ILE B CA 1
ATOM 4523 C C . ILE B 1 198 ? 12.836 8.43 22.234 1 97.38 198 ILE B C 1
ATOM 4525 O O . ILE B 1 198 ? 12.641 9.047 23.281 1 97.38 198 ILE B O 1
ATOM 4529 N N . ALA B 1 199 ? 11.969 8.297 21.297 1 97.56 199 ALA B N 1
ATOM 4530 C CA . ALA B 1 199 ? 10.656 8.93 21.406 1 97.56 199 ALA B CA 1
ATOM 4531 C C . ALA B 1 199 ? 9.906 8.438 22.641 1 97.56 199 ALA B C 1
ATOM 4533 O O . ALA B 1 199 ? 9.328 9.227 23.391 1 97.56 199 ALA B O 1
ATOM 4534 N N . ARG B 1 200 ? 9.914 7.129 22.75 1 96.25 200 ARG B N 1
ATOM 4535 C CA . ARG B 1 200 ? 9.219 6.52 23.891 1 96.25 200 ARG B CA 1
ATOM 4536 C C . ARG B 1 200 ? 9.828 6.973 25.203 1 96.25 200 ARG B C 1
ATOM 4538 O O . ARG B 1 200 ? 9.109 7.184 26.188 1 96.25 200 ARG B O 1
ATOM 4545 N N . GLU B 1 201 ? 11.07 7.16 25.234 1 95.69 201 GLU B N 1
ATOM 4546 C CA . GLU B 1 201 ? 11.75 7.629 26.438 1 95.69 201 GLU B CA 1
ATOM 4547 C C . GLU B 1 201 ? 11.367 9.07 26.766 1 95.69 201 GLU B C 1
ATOM 4549 O O . GLU B 1 201 ? 11.148 9.414 27.938 1 95.69 201 GLU B O 1
ATOM 4554 N N . ILE B 1 202 ? 11.242 9.875 25.844 1 96.31 202 ILE B N 1
ATOM 4555 C CA . ILE B 1 202 ? 10.969 11.297 26.031 1 96.31 202 ILE B CA 1
ATOM 4556 C C . ILE B 1 202 ? 9.492 11.508 26.344 1 96.31 202 ILE B C 1
ATOM 4558 O O . ILE B 1 202 ? 9.141 12.305 27.219 1 96.31 202 ILE B O 1
ATOM 4562 N N . ASN B 1 203 ? 8.648 10.852 25.609 1 96 203 ASN B N 1
ATOM 4563 C CA . ASN B 1 203 ? 7.199 10.93 25.734 1 96 203 ASN B CA 1
ATOM 4564 C C . ASN B 1 203 ? 6.57 9.547 25.812 1 96 203 ASN B C 1
ATOM 4566 O O . ASN B 1 203 ? 6.273 8.93 24.797 1 96 203 ASN B O 1
ATOM 4570 N N . ARG B 1 204 ? 6.23 9.086 26.922 1 93.25 204 ARG B N 1
ATOM 4571 C CA . ARG B 1 204 ? 5.789 7.723 27.203 1 93.25 204 ARG B CA 1
ATOM 4572 C C . ARG B 1 204 ? 4.422 7.453 26.578 1 93.25 204 ARG B C 1
ATOM 4574 O O . ARG B 1 204 ? 4.105 6.312 26.234 1 93.25 204 ARG B O 1
ATOM 4581 N N . ASN B 1 205 ? 3.691 8.469 26.375 1 91.06 205 ASN B N 1
ATOM 4582 C CA . ASN B 1 205 ? 2.307 8.266 25.969 1 91.06 205 ASN B CA 1
ATOM 4583 C C . ASN B 1 205 ? 2.111 8.57 24.484 1 91.06 205 ASN B C 1
ATOM 4585 O O . ASN B 1 205 ? 1.004 8.445 23.953 1 91.06 205 ASN B O 1
ATOM 4589 N N . ILE B 1 206 ? 3.152 8.93 23.828 1 93.44 206 ILE B N 1
ATOM 4590 C CA . ILE B 1 206 ? 3.035 9.305 22.422 1 93.44 206 ILE B CA 1
ATOM 4591 C C . ILE B 1 206 ? 2.656 8.086 21.594 1 93.44 206 ILE B C 1
ATOM 4593 O O . ILE B 1 206 ? 3.113 6.973 21.859 1 93.44 206 ILE B O 1
ATOM 4597 N N . PHE B 1 207 ? 1.767 8.281 20.609 1 93.12 207 PHE B N 1
ATOM 4598 C CA . PHE B 1 207 ? 1.482 7.23 19.641 1 93.12 207 PHE B CA 1
ATOM 4599 C C . PHE B 1 207 ? 2.602 7.129 18.609 1 93.12 207 PHE B C 1
ATOM 4601 O O . PHE B 1 207 ? 2.939 8.117 17.953 1 93.12 207 PHE B O 1
ATOM 4608 N N . ILE B 1 208 ? 3.148 5.926 18.469 1 96.5 208 ILE B N 1
ATOM 4609 C CA . ILE B 1 208 ? 4.273 5.773 17.562 1 96.5 208 ILE B CA 1
ATOM 4610 C C . ILE B 1 208 ? 3.902 4.801 16.438 1 96.5 208 ILE B C 1
ATOM 4612 O O . ILE B 1 208 ? 3.656 3.619 16.703 1 96.5 208 ILE B O 1
ATOM 4616 N N . LEU B 1 209 ? 3.83 5.328 15.203 1 95.69 209 LEU B N 1
ATOM 4617 C CA . LEU B 1 209 ? 3.6 4.559 13.992 1 95.69 209 LEU B CA 1
ATOM 4618 C C . LEU B 1 209 ? 4.891 4.402 13.195 1 95.69 209 LEU B C 1
ATOM 4620 O O . LEU B 1 209 ? 5.52 5.395 12.82 1 95.69 209 LEU B O 1
ATOM 4624 N N . VAL B 1 210 ? 5.25 3.111 12.867 1 97.44 210 VAL B N 1
ATOM 4625 C CA . VAL B 1 210 ? 6.566 2.893 12.273 1 97.44 210 VAL B CA 1
ATOM 4626 C C . VAL B 1 210 ? 6.418 2.115 10.961 1 97.44 210 VAL B C 1
ATOM 4628 O O . VAL B 1 210 ? 5.652 1.151 10.891 1 97.44 210 VAL B O 1
ATOM 4631 N N . ARG B 1 211 ? 7.137 2.607 9.969 1 95.62 211 ARG B N 1
ATOM 4632 C CA . ARG B 1 211 ? 7.27 1.836 8.734 1 95.62 211 ARG B CA 1
ATOM 4633 C C . ARG B 1 211 ? 8.352 0.768 8.875 1 95.62 211 ARG B C 1
ATOM 4635 O O . ARG B 1 211 ? 9.383 1.001 9.5 1 95.62 211 ARG B O 1
ATOM 4642 N N . THR B 1 212 ? 8.094 -0.422 8.305 1 94.56 212 THR B N 1
ATOM 4643 C CA . THR B 1 212 ? 9.148 -1.422 8.203 1 94.56 212 THR B CA 1
ATOM 4644 C C . THR B 1 212 ? 9.336 -1.862 6.758 1 94.56 212 THR B C 1
ATOM 4646 O O . THR B 1 212 ? 8.383 -1.892 5.98 1 94.56 212 THR B O 1
ATOM 4649 N N . ASN B 1 213 ? 10.57 -2.139 6.434 1 89.12 213 ASN B N 1
ATOM 4650 C CA . ASN B 1 213 ? 10.898 -2.658 5.109 1 89.12 213 ASN B CA 1
ATOM 4651 C C . ASN B 1 213 ? 10.82 -4.18 5.07 1 89.12 213 ASN B C 1
ATOM 4653 O O . ASN B 1 213 ? 10.695 -4.773 3.996 1 89.12 213 ASN B O 1
ATOM 4657 N N . GLN B 1 214 ? 11.016 -4.746 6.203 1 86 214 GLN B N 1
ATOM 4658 C CA . GLN B 1 214 ? 10.992 -6.199 6.324 1 86 214 GLN B CA 1
ATOM 4659 C C . GLN B 1 214 ? 10 -6.648 7.395 1 86 214 GLN B C 1
ATOM 4661 O O . GLN B 1 214 ? 10.172 -6.34 8.578 1 86 214 GLN B O 1
ATOM 4666 N N . HIS B 1 215 ? 9.086 -7.5 6.984 1 83.12 215 HIS B N 1
ATOM 4667 C CA . HIS B 1 215 ? 8.039 -7.969 7.883 1 83.12 215 HIS B CA 1
ATOM 4668 C C . HIS B 1 215 ? 8.625 -8.648 9.117 1 83.12 215 HIS B C 1
ATOM 4670 O O . HIS B 1 215 ? 8.07 -8.547 10.211 1 83.12 215 HIS B O 1
ATOM 4676 N N . GLN B 1 216 ? 9.766 -9.227 8.961 1 86.75 216 GLN B N 1
ATOM 4677 C CA . GLN B 1 216 ? 10.391 -9.984 10.039 1 86.75 216 GLN B CA 1
ATOM 4678 C C . GLN B 1 216 ? 10.812 -9.062 11.18 1 86.75 216 GLN B C 1
ATOM 4680 O O . GLN B 1 216 ? 11.016 -9.516 12.312 1 86.75 216 GLN B O 1
ATOM 4685 N N . ASN B 1 217 ? 10.922 -7.789 10.914 1 91.75 217 ASN B N 1
ATOM 4686 C CA . ASN B 1 217 ? 11.383 -6.84 11.922 1 91.75 217 ASN B CA 1
ATOM 4687 C C . ASN B 1 217 ? 10.227 -6.262 12.719 1 91.75 217 ASN B C 1
ATOM 4689 O O . ASN B 1 217 ? 10.438 -5.496 13.664 1 91.75 217 ASN B O 1
ATOM 4693 N N . THR B 1 218 ? 9.023 -6.637 12.398 1 91.19 218 THR B N 1
ATOM 4694 C CA . THR B 1 218 ? 7.828 -6.066 13.008 1 91.19 218 THR B CA 1
ATOM 4695 C C . THR B 1 218 ? 7.848 -6.262 14.523 1 91.19 218 THR B C 1
ATOM 4697 O O . THR B 1 218 ? 7.664 -5.309 15.281 1 91.19 218 THR B O 1
ATOM 4700 N N . LYS B 1 219 ? 8.141 -7.477 14.945 1 90.31 219 LYS B N 1
ATOM 4701 C CA . LYS B 1 219 ? 8.125 -7.789 16.375 1 90.31 219 LYS B CA 1
ATOM 4702 C C . LYS B 1 219 ? 9.18 -6.984 17.125 1 90.31 219 LYS B C 1
ATOM 4704 O O . LYS B 1 219 ? 8.922 -6.48 18.219 1 90.31 219 LYS B O 1
ATOM 4709 N N . LYS B 1 220 ? 10.344 -6.906 16.516 1 93.31 220 LYS B N 1
ATOM 4710 C CA . LYS B 1 220 ? 11.438 -6.156 17.125 1 93.31 220 LYS B CA 1
ATOM 4711 C C . LYS B 1 220 ? 11.07 -4.684 17.281 1 93.31 220 LYS B C 1
ATOM 4713 O O . LYS B 1 220 ? 11.367 -4.07 18.312 1 93.31 220 LYS B O 1
ATOM 4718 N N . ILE B 1 221 ? 10.398 -4.137 16.359 1 94.75 221 ILE B N 1
ATOM 4719 C CA . ILE B 1 221 ? 10.039 -2.723 16.359 1 94.75 221 ILE B CA 1
ATOM 4720 C C . ILE B 1 221 ? 8.953 -2.473 17.406 1 94.75 221 ILE B C 1
ATOM 4722 O O . ILE B 1 221 ? 8.984 -1.467 18.109 1 94.75 221 ILE B O 1
ATOM 4726 N N . LEU B 1 222 ? 8.031 -3.387 17.531 1 92.69 222 LEU B N 1
ATOM 4727 C CA . LEU B 1 222 ? 7 -3.293 18.547 1 92.69 222 LEU B CA 1
ATOM 4728 C C . LEU B 1 222 ? 7.621 -3.338 19.953 1 92.69 222 LEU B C 1
ATOM 4730 O O . LEU B 1 222 ? 7.23 -2.568 20.828 1 92.69 222 LEU B O 1
ATOM 4734 N N . ARG B 1 223 ? 8.602 -4.164 20.047 1 93.25 223 ARG B N 1
ATOM 4735 C CA . ARG B 1 223 ? 9.281 -4.305 21.344 1 93.25 223 ARG B CA 1
ATOM 4736 C C . ARG B 1 223 ? 10.039 -3.033 21.703 1 93.25 223 ARG B C 1
ATOM 4738 O O . ARG B 1 223 ? 10.203 -2.717 22.875 1 93.25 223 ARG B O 1
ATOM 4745 N N . ALA B 1 224 ? 10.422 -2.377 20.703 1 94.81 224 ALA B N 1
ATOM 4746 C CA . ALA B 1 224 ? 11.148 -1.132 20.922 1 94.81 224 ALA B CA 1
ATOM 4747 C C . ALA B 1 224 ? 10.219 -0.033 21.422 1 94.81 224 ALA B C 1
ATOM 4749 O O . ALA B 1 224 ? 10.672 1.006 21.906 1 94.81 224 ALA B O 1
ATOM 4750 N N . GLY B 1 225 ? 8.891 -0.234 21.266 1 94.94 225 GLY B N 1
ATOM 4751 C CA . GLY B 1 225 ? 7.961 0.73 21.828 1 94.94 225 GLY B CA 1
ATOM 4752 C C . GLY B 1 225 ? 6.961 1.251 20.812 1 94.94 225 GLY B C 1
ATOM 4753 O O . GLY B 1 225 ? 6.125 2.098 21.125 1 94.94 225 GLY B O 1
ATOM 4754 N N . ALA B 1 226 ? 7.043 0.818 19.594 1 95.5 226 ALA B N 1
ATOM 4755 C CA . ALA B 1 226 ? 6.074 1.242 18.578 1 95.5 226 ALA B CA 1
ATOM 4756 C C . ALA B 1 226 ? 4.676 0.74 18.922 1 95.5 226 ALA B C 1
ATOM 4758 O O . ALA B 1 226 ? 4.512 -0.37 19.438 1 95.5 226 ALA B O 1
ATOM 4759 N N . ASP B 1 227 ? 3.711 1.58 18.656 1 90.12 227 ASP B N 1
ATOM 4760 C CA . ASP B 1 227 ? 2.324 1.169 18.859 1 90.12 227 ASP B CA 1
ATOM 4761 C C . ASP B 1 227 ? 1.8 0.393 17.656 1 90.12 227 ASP B C 1
ATOM 4763 O O . ASP B 1 227 ? 0.966 -0.503 17.812 1 90.12 227 ASP B O 1
ATOM 4767 N N . LYS B 1 228 ? 2.225 0.755 16.516 1 89.5 228 LYS B N 1
ATOM 4768 C CA . LYS B 1 228 ? 1.82 0.106 15.273 1 89.5 228 LYS B CA 1
ATOM 4769 C C . LYS B 1 228 ? 2.963 0.095 14.258 1 89.5 228 LYS B C 1
ATOM 4771 O O . LYS B 1 228 ? 3.725 1.059 14.164 1 89.5 228 LYS B O 1
ATOM 4776 N N . VAL B 1 229 ? 3.084 -1.027 13.617 1 93.38 229 VAL B N 1
ATOM 4777 C CA . VAL B 1 229 ? 4.098 -1.198 12.586 1 93.38 229 VAL B CA 1
ATOM 4778 C C . VAL B 1 229 ? 3.43 -1.607 11.273 1 93.38 229 VAL B C 1
ATOM 4780 O O . VAL B 1 229 ? 2.568 -2.49 11.258 1 93.38 229 VAL B O 1
ATOM 4783 N N . ILE B 1 230 ? 3.775 -0.903 10.18 1 90.38 230 ILE B N 1
ATOM 4784 C CA . ILE B 1 230 ? 3.188 -1.195 8.875 1 90.38 230 ILE B CA 1
ATOM 4785 C C . ILE B 1 230 ? 4.293 -1.344 7.836 1 90.38 230 ILE B C 1
ATOM 4787 O O . ILE B 1 230 ? 5.25 -0.568 7.82 1 90.38 230 ILE B O 1
ATOM 4791 N N . SER B 1 231 ? 4.219 -2.334 7.039 1 91.38 231 SER B N 1
ATOM 4792 C CA . SER B 1 231 ? 5.066 -2.459 5.859 1 91.38 231 SER B CA 1
ATOM 4793 C C . SER B 1 231 ? 4.379 -1.9 4.617 1 91.38 231 SER B C 1
ATOM 4795 O O . SER B 1 231 ? 3.65 -2.619 3.93 1 91.38 231 SER B O 1
ATOM 4797 N N . PRO B 1 232 ? 4.707 -0.66 4.305 1 90.44 232 PRO B N 1
ATOM 4798 C CA . PRO B 1 232 ? 3.994 -0.049 3.18 1 90.44 232 PRO B CA 1
ATOM 4799 C C . PRO B 1 232 ? 4.254 -0.768 1.856 1 90.44 232 PRO B C 1
ATOM 4801 O O . PRO B 1 232 ? 3.348 -0.882 1.025 1 90.44 232 PRO B O 1
ATOM 4804 N N . TYR B 1 233 ? 5.434 -1.289 1.693 1 88.38 233 TYR B N 1
ATOM 4805 C CA . TYR B 1 233 ? 5.781 -1.982 0.457 1 88.38 233 TYR B CA 1
ATOM 4806 C C . TYR B 1 233 ? 4.965 -3.26 0.302 1 88.38 233 TYR B C 1
ATOM 4808 O O . TYR B 1 233 ? 4.512 -3.586 -0.799 1 88.38 233 TYR B O 1
ATOM 4816 N N . GLU B 1 234 ? 4.758 -3.918 1.409 1 88.06 234 GLU B N 1
ATOM 4817 C CA . GLU B 1 234 ? 3.971 -5.145 1.372 1 88.06 234 GLU B CA 1
ATOM 4818 C C . GLU B 1 234 ? 2.514 -4.852 1.022 1 88.06 234 GLU B C 1
ATOM 4820 O O . GLU B 1 234 ? 1.9 -5.578 0.236 1 88.06 234 GLU B O 1
ATOM 4825 N N . ILE B 1 235 ? 2.033 -3.785 1.602 1 83.44 235 ILE B N 1
ATOM 4826 C CA . ILE B 1 235 ? 0.655 -3.395 1.326 1 83.44 235 ILE B CA 1
ATOM 4827 C C . ILE B 1 235 ? 0.498 -3.064 -0.157 1 83.44 235 ILE B C 1
ATOM 4829 O O . ILE B 1 235 ? -0.448 -3.521 -0.804 1 83.44 235 ILE B O 1
ATOM 4833 N N . GLY B 1 236 ? 1.385 -2.283 -0.655 1 86.56 236 GLY B N 1
ATOM 4834 C CA . GLY B 1 236 ? 1.354 -1.936 -2.066 1 86.56 236 GLY B CA 1
ATOM 4835 C C . GLY B 1 236 ? 1.495 -3.139 -2.98 1 86.56 236 GLY B C 1
ATOM 4836 O O . GLY B 1 236 ? 0.759 -3.27 -3.961 1 86.56 236 GLY B O 1
ATOM 4837 N N . ALA B 1 237 ? 2.441 -4.027 -2.674 1 90.5 237 ALA B N 1
ATOM 4838 C CA . ALA B 1 237 ? 2.674 -5.227 -3.475 1 90.5 237 ALA B CA 1
ATOM 4839 C C . ALA B 1 237 ? 1.464 -6.156 -3.434 1 90.5 237 ALA B C 1
ATOM 4841 O O . ALA B 1 237 ? 1.073 -6.723 -4.457 1 90.5 237 ALA B O 1
ATOM 4842 N N . ASP B 1 238 ? 0.921 -6.305 -2.205 1 82.94 238 ASP B N 1
ATOM 4843 C CA . ASP B 1 238 ? -0.269 -7.133 -2.049 1 82.94 238 ASP B CA 1
ATOM 4844 C C . ASP B 1 238 ? -1.424 -6.605 -2.895 1 82.94 238 ASP B C 1
ATOM 4846 O O . ASP B 1 238 ? -2.18 -7.383 -3.48 1 82.94 238 ASP B O 1
ATOM 4850 N N . ARG B 1 239 ? -1.506 -5.328 -2.912 1 81.12 239 ARG B N 1
ATOM 4851 C CA . ARG B 1 239 ? -2.529 -4.715 -3.754 1 81.12 239 ARG B CA 1
ATOM 4852 C C . ARG B 1 239 ? -2.32 -5.078 -5.219 1 81.12 239 ARG B C 1
ATOM 4854 O O . ARG B 1 239 ? -3.277 -5.41 -5.922 1 81.12 239 ARG B O 1
ATOM 4861 N N . MET B 1 240 ? -1.169 -5.035 -5.684 1 88.25 240 MET B N 1
ATOM 4862 C CA . MET B 1 240 ? -0.858 -5.375 -7.07 1 88.25 240 MET B CA 1
ATOM 4863 C C . MET B 1 240 ? -1.148 -6.844 -7.348 1 88.25 240 MET B C 1
ATOM 4865 O O . MET B 1 240 ? -1.723 -7.184 -8.383 1 88.25 240 MET B O 1
ATOM 4869 N N . ALA B 1 241 ? -0.748 -7.703 -6.43 1 87.5 241 ALA B N 1
ATOM 4870 C CA . ALA B 1 241 ? -1.015 -9.133 -6.582 1 87.5 241 ALA B CA 1
ATOM 4871 C C . ALA B 1 241 ? -2.514 -9.398 -6.664 1 87.5 241 ALA B C 1
ATOM 4873 O O . ALA B 1 241 ? -2.957 -10.25 -7.441 1 87.5 241 ALA B O 1
ATOM 4874 N N . ASN B 1 242 ? -3.264 -8.625 -5.906 1 77.88 242 ASN B N 1
ATOM 4875 C CA . ASN B 1 242 ? -4.703 -8.852 -5.832 1 77.88 242 ASN B CA 1
ATOM 4876 C C . ASN B 1 242 ? -5.41 -8.398 -7.105 1 77.88 242 ASN B C 1
ATOM 4878 O O . ASN B 1 242 ? -6.523 -8.828 -7.395 1 77.88 242 ASN B O 1
ATOM 4882 N N . VAL B 1 243 ? -4.793 -7.473 -7.836 1 78.19 243 VAL B N 1
ATOM 4883 C CA . VAL B 1 243 ? -5.324 -7.121 -9.148 1 78.19 243 VAL B CA 1
ATOM 4884 C C . VAL B 1 243 ? -5.406 -8.375 -10.023 1 78.19 243 VAL B C 1
ATOM 4886 O O . VAL B 1 243 ? -6.344 -8.523 -10.812 1 78.19 243 VAL B O 1
ATOM 4889 N N . ILE B 1 244 ? -4.426 -9.258 -9.844 1 81.44 244 ILE B N 1
ATOM 4890 C CA . ILE B 1 244 ? -4.336 -10.477 -10.625 1 81.44 244 ILE B CA 1
ATOM 4891 C C . ILE B 1 244 ? -5.258 -11.547 -10.031 1 81.44 244 ILE B C 1
ATOM 4893 O O . ILE B 1 244 ? -6.039 -12.172 -10.758 1 81.44 244 ILE B O 1
ATOM 4897 N N . LEU B 1 245 ? -5.273 -11.664 -8.734 1 76.5 245 LEU B N 1
ATOM 4898 C CA . LEU B 1 245 ? -5.938 -12.773 -8.062 1 76.5 245 LEU B CA 1
ATOM 4899 C C . LEU B 1 245 ? -7.441 -12.539 -7.98 1 76.5 245 LEU B C 1
ATOM 4901 O O . LEU B 1 245 ? -8.227 -13.484 -8.062 1 76.5 245 LEU B O 1
ATOM 4905 N N . ARG B 1 246 ? -7.793 -11.258 -7.734 1 72.12 246 ARG B N 1
ATOM 4906 C CA . ARG B 1 246 ? -9.188 -10.875 -7.527 1 72.12 246 ARG B CA 1
ATOM 4907 C C . ARG B 1 246 ? -9.539 -9.625 -8.336 1 72.12 246 ARG B C 1
ATOM 4909 O O . ARG B 1 246 ? -9.852 -8.578 -7.762 1 72.12 246 ARG B O 1
ATOM 4916 N N . PRO B 1 247 ? -9.57 -9.672 -9.539 1 66.44 247 PRO B N 1
ATOM 4917 C CA . PRO B 1 247 ? -9.719 -8.516 -10.422 1 66.44 247 PRO B CA 1
ATOM 4918 C C . PRO B 1 247 ? -11.016 -7.746 -10.172 1 66.44 247 PRO B C 1
ATOM 4920 O O . PRO B 1 247 ? -11.039 -6.516 -10.25 1 66.44 247 PRO B O 1
ATOM 4923 N N . HIS B 1 248 ? -12.07 -8.43 -9.781 1 60.69 248 HIS B N 1
ATOM 4924 C CA . HIS B 1 248 ? -13.336 -7.734 -9.578 1 60.69 248 HIS B CA 1
ATOM 4925 C C . HIS B 1 248 ? -13.336 -6.961 -8.266 1 60.69 248 HIS B C 1
ATOM 4927 O O . HIS B 1 248 ? -13.969 -5.91 -8.156 1 60.69 248 HIS B O 1
ATOM 4933 N N . VAL B 1 249 ? -12.688 -7.574 -7.285 1 62.25 249 VAL B N 1
ATOM 4934 C CA . VAL B 1 249 ? -12.531 -6.84 -6.031 1 62.25 249 VAL B CA 1
ATOM 4935 C C . VAL B 1 249 ? -11.734 -5.562 -6.273 1 62.25 249 VAL B C 1
ATOM 4937 O O . VAL B 1 249 ? -12.086 -4.496 -5.766 1 62.25 249 VAL B O 1
ATOM 4940 N N . ASP B 1 250 ? -10.742 -5.703 -7.066 1 62.78 250 ASP B N 1
ATOM 4941 C CA . ASP B 1 250 ? -9.922 -4.543 -7.406 1 62.78 250 ASP B CA 1
ATOM 4942 C C . ASP B 1 250 ? -10.75 -3.471 -8.109 1 62.78 250 ASP B C 1
ATOM 4944 O O . ASP B 1 250 ? -10.602 -2.281 -7.824 1 62.78 250 ASP B O 1
ATOM 4948 N N . GLN B 1 251 ? -11.484 -3.896 -8.961 1 57.56 251 GLN B N 1
ATOM 4949 C CA . GLN B 1 251 ? -12.352 -2.965 -9.672 1 57.56 251 GLN B CA 1
ATOM 4950 C C . GLN B 1 251 ? -13.297 -2.256 -8.711 1 57.56 251 GLN B C 1
ATOM 4952 O O . GLN B 1 251 ? -13.547 -1.055 -8.844 1 57.56 251 GLN B O 1
ATOM 4957 N N . PHE B 1 252 ? -13.719 -3.076 -7.793 1 58.94 252 PHE B N 1
ATOM 4958 C CA . PHE B 1 252 ? -14.602 -2.525 -6.777 1 58.94 252 PHE B CA 1
ATOM 4959 C C . PHE B 1 252 ? -13.875 -1.51 -5.906 1 58.94 252 PHE B C 1
ATOM 4961 O O . PHE B 1 252 ? -14.375 -0.407 -5.676 1 58.94 252 PHE B O 1
ATOM 4968 N N . ILE B 1 253 ? -12.695 -1.92 -5.43 1 59.94 253 ILE B N 1
ATOM 4969 C CA . ILE B 1 253 ? -11.906 -1.062 -4.551 1 59.94 253 ILE B CA 1
ATOM 4970 C C . ILE B 1 253 ? -11.523 0.219 -5.289 1 59.94 253 ILE B C 1
ATOM 4972 O O . ILE B 1 253 ? -11.5 1.302 -4.699 1 59.94 253 ILE B O 1
ATOM 4976 N N . ASN B 1 254 ? -11.07 0.07 -6.543 1 55.38 254 ASN B N 1
ATOM 4977 C CA . ASN B 1 254 ? -10.742 1.231 -7.363 1 55.38 254 ASN B CA 1
ATOM 4978 C C . ASN B 1 254 ? -11.93 2.182 -7.492 1 55.38 254 ASN B C 1
ATOM 4980 O O . ASN B 1 254 ? -11.758 3.4 -7.523 1 55.38 254 ASN B O 1
ATOM 4984 N N . ARG B 1 255 ? -12.977 1.503 -7.512 1 48.91 255 ARG B N 1
ATOM 4985 C CA . ARG B 1 255 ? -14.188 2.309 -7.609 1 48.91 255 ARG B CA 1
ATOM 4986 C C . ARG B 1 255 ? -14.484 3.018 -6.293 1 48.91 255 ARG B C 1
ATOM 4988 O O . ARG B 1 255 ? -15.062 4.105 -6.285 1 48.91 255 ARG B O 1
ATOM 4995 N N . ILE B 1 256 ? -13.938 2.305 -5.203 1 50.78 256 ILE B N 1
ATOM 4996 C CA . ILE B 1 256 ? -14.156 2.883 -3.883 1 50.78 256 ILE B CA 1
ATOM 4997 C C . ILE B 1 256 ? -13.109 3.953 -3.605 1 50.78 256 ILE B C 1
ATOM 4999 O O . ILE B 1 256 ? -13.391 4.961 -2.957 1 50.78 256 ILE B O 1
ATOM 5003 N N . GLN B 1 257 ? -11.805 3.734 -3.758 1 45.81 257 GLN B N 1
ATOM 5004 C CA . GLN B 1 257 ? -10.688 4.586 -3.363 1 45.81 257 GLN B CA 1
ATOM 5005 C C . GLN B 1 257 ? -10.594 5.82 -4.258 1 45.81 257 GLN B C 1
ATOM 5007 O O . GLN B 1 257 ? -9.914 6.789 -3.918 1 45.81 257 GLN B O 1
ATOM 5012 N N . SER B 1 258 ? -10.969 5.805 -5.465 1 39.88 258 SER B N 1
ATOM 5013 C CA . SER B 1 258 ? -10.695 6.977 -6.289 1 39.88 258 SER B CA 1
ATOM 5014 C C . SER B 1 258 ? -11.258 8.242 -5.652 1 39.88 258 SER B C 1
ATOM 5016 O O . SER B 1 258 ? -12.445 8.555 -5.824 1 39.88 258 SER B O 1
ATOM 5018 N N . GLY B 1 259 ? -11.008 8.398 -4.512 1 35.38 259 GLY B N 1
ATOM 5019 C CA . GLY B 1 259 ? -11.359 9.656 -3.873 1 35.38 259 GLY B CA 1
ATOM 5020 C C . GLY B 1 259 ? -10.953 10.867 -4.688 1 35.38 259 GLY B C 1
ATOM 5021 O O . GLY B 1 259 ? -10.969 11.992 -4.188 1 35.38 259 GLY B O 1
ATOM 5022 N N . SER B 1 260 ? -10.016 10.82 -5.41 1 36.69 260 SER B N 1
ATOM 5023 C CA . SER B 1 260 ? -9.742 12.148 -5.965 1 36.69 260 SER B CA 1
ATOM 5024 C C . SER B 1 260 ? -10.961 12.688 -6.711 1 36.69 260 SER B C 1
ATOM 5026 O O . SER B 1 260 ? -11.641 11.953 -7.422 1 36.69 260 SER B O 1
ATOM 5028 N N . PRO B 1 261 ? -11.508 13.852 -6.285 1 33.81 261 PRO B N 1
ATOM 5029 C CA . PRO B 1 261 ? -12.602 14.586 -6.93 1 33.81 261 PRO B CA 1
ATOM 5030 C C . PRO B 1 261 ? -12.617 14.406 -8.445 1 33.81 261 PRO B C 1
ATOM 5032 O O . PRO B 1 261 ? -13.664 14.57 -9.078 1 33.81 261 PRO B O 1
ATOM 5035 N N . GLN B 1 262 ? -11.586 14.469 -9.07 1 33.25 262 GLN B N 1
ATOM 5036 C CA . GLN B 1 262 ? -11.727 14.758 -10.5 1 33.25 262 GLN B CA 1
ATOM 5037 C C . GLN B 1 262 ? -12.359 13.586 -11.242 1 33.25 262 GLN B C 1
ATOM 5039 O O . GLN B 1 262 ? -12.844 13.742 -12.359 1 33.25 262 GLN B O 1
ATOM 5044 N N . GLU B 1 263 ? -11.875 12.375 -11.188 1 36.41 263 GLU B N 1
ATOM 5045 C CA . GLU B 1 263 ? -12.594 11.477 -12.094 1 36.41 263 GLU B CA 1
ATOM 5046 C C . GLU B 1 263 ? -13.836 10.898 -11.422 1 36.41 263 GLU B C 1
ATOM 5048 O O . GLU B 1 263 ? -13.82 10.586 -10.234 1 36.41 263 GLU B O 1
ATOM 5053 N N . GLN B 1 264 ? -15.078 11.172 -11.883 1 35.31 264 GLN B N 1
ATOM 5054 C CA . GLN B 1 264 ? -16.5 10.891 -11.656 1 35.31 264 GLN B CA 1
ATOM 5055 C C . GLN B 1 264 ? -16.688 9.508 -11.031 1 35.31 264 GLN B C 1
ATOM 5057 O O . GLN B 1 264 ? -17.812 9.023 -10.938 1 35.31 264 GLN B O 1
ATOM 5062 N N . ILE B 1 265 ? -15.742 8.75 -11.102 1 36.69 265 ILE B N 1
ATOM 5063 C CA . ILE B 1 265 ? -16.203 7.422 -10.719 1 36.69 265 ILE B CA 1
ATOM 5064 C C . ILE B 1 265 ? -16.5 7.391 -9.219 1 36.69 265 ILE B C 1
ATOM 5066 O O . ILE B 1 265 ? -15.695 7.875 -8.414 1 36.69 265 ILE B O 1
ATOM 5070 N N . GLN B 1 266 ? -17.734 7.273 -8.875 1 42.62 266 GLN B N 1
ATOM 5071 C CA . GLN B 1 266 ? -18.406 7.129 -7.59 1 42.62 266 GLN B CA 1
ATOM 5072 C C . GLN B 1 266 ? -17.547 6.336 -6.605 1 42.62 266 GLN B C 1
ATOM 5074 O O . GLN B 1 266 ? -17.297 5.148 -6.809 1 42.62 266 GLN B O 1
ATOM 5079 N N . ASP B 1 267 ? -16.594 6.973 -5.93 1 47.81 267 ASP B N 1
ATOM 5080 C CA . ASP B 1 267 ? -15.586 6.453 -5.012 1 47.81 267 ASP B CA 1
ATOM 5081 C C . ASP B 1 267 ? -16.234 5.906 -3.74 1 47.81 267 ASP B C 1
ATOM 5083 O O . ASP B 1 267 ? -16.953 6.621 -3.051 1 47.81 267 ASP B O 1
ATOM 5087 N N . HIS B 1 268 ? -16.453 4.629 -3.66 1 62.28 268 HIS B N 1
ATOM 5088 C CA . HIS B 1 268 ? -16.891 4.023 -2.404 1 62.28 268 HIS B CA 1
ATOM 5089 C C . HIS B 1 268 ? -15.727 3.93 -1.413 1 62.28 268 HIS B C 1
ATOM 5091 O O . HIS B 1 268 ? -14.586 3.686 -1.805 1 62.28 268 HIS B O 1
ATOM 5097 N N . VAL B 1 269 ? -15.891 4.508 -0.19 1 63.91 269 VAL B N 1
ATOM 5098 C CA . VAL B 1 269 ? -14.844 4.508 0.828 1 63.91 269 VAL B CA 1
ATOM 5099 C C . VAL B 1 269 ? -15.398 3.941 2.135 1 63.91 269 VAL B C 1
ATOM 5101 O O . VAL B 1 269 ? -16.609 3.939 2.355 1 63.91 269 VAL B O 1
ATOM 5104 N N . PHE B 1 270 ? -14.383 3.334 2.824 1 70.06 270 PHE B N 1
ATOM 5105 C CA . PHE B 1 270 ? -14.68 3.025 4.219 1 70.06 270 PHE B CA 1
ATOM 5106 C C . PHE B 1 270 ? -14.547 4.27 5.09 1 70.06 270 PHE B C 1
ATOM 5108 O O . PHE B 1 270 ? -13.617 5.062 4.906 1 70.06 270 PHE B O 1
ATOM 5115 N N . ASP B 1 271 ? -15.461 4.508 5.926 1 75.06 271 ASP B N 1
ATOM 5116 C CA . ASP B 1 271 ? -15.359 5.609 6.879 1 75.06 271 ASP B CA 1
ATOM 5117 C C . ASP B 1 271 ? -15.984 5.234 8.219 1 75.06 271 ASP B C 1
ATOM 5119 O O . ASP B 1 271 ? -16.688 4.23 8.328 1 75.06 271 ASP B O 1
ATOM 5123 N N . GLU B 1 272 ? -15.594 5.938 9.211 1 81.06 272 GLU B N 1
ATOM 5124 C CA . GLU B 1 272 ? -16.141 5.805 10.555 1 81.06 272 GLU B CA 1
ATOM 5125 C C . GLU B 1 272 ? -16.969 7.031 10.938 1 81.06 272 GLU B C 1
ATOM 5127 O O . GLU B 1 272 ? -16.516 8.164 10.766 1 81.06 272 GLU B O 1
ATOM 5132 N N . ILE B 1 273 ? -18.219 6.738 11.406 1 86.75 273 ILE B N 1
ATOM 5133 C CA . ILE B 1 273 ? -19.109 7.824 11.797 1 86.75 273 ILE B CA 1
ATOM 5134 C C . ILE B 1 273 ? -19.547 7.637 13.25 1 86.75 273 ILE B C 1
ATOM 5136 O O . ILE B 1 273 ? -19.938 6.539 13.656 1 86.75 273 ILE B O 1
ATOM 5140 N N . LYS B 1 274 ? -19.438 8.68 14.047 1 88.31 274 LYS B N 1
ATOM 5141 C CA . LYS B 1 274 ? -19.922 8.648 15.422 1 88.31 274 LYS B CA 1
ATOM 5142 C C . LYS B 1 274 ? -21.391 9.047 15.492 1 88.31 274 LYS B C 1
ATOM 5144 O O . LYS B 1 274 ? -21.828 9.977 14.797 1 88.31 274 LYS B O 1
ATOM 5149 N N . VAL B 1 275 ? -22.156 8.336 16.297 1 93.25 275 VAL B N 1
ATOM 5150 C CA . VAL B 1 275 ? -23.578 8.625 16.484 1 93.25 275 VAL B CA 1
ATOM 5151 C C . VAL B 1 275 ? -23.766 9.531 17.703 1 93.25 275 VAL B C 1
ATOM 5153 O O . VAL B 1 275 ? -23.375 9.172 18.812 1 93.25 275 VAL B O 1
ATOM 5156 N N . PHE B 1 276 ? -24.297 10.648 17.5 1 93.38 276 PHE B N 1
ATOM 5157 C CA . PHE B 1 276 ? -24.484 11.578 18.609 1 93.38 276 PHE B CA 1
ATOM 5158 C C . PHE B 1 276 ? -25.891 11.469 19.172 1 93.38 276 PHE B C 1
ATOM 5160 O O . PHE B 1 276 ? -26.812 11.016 18.5 1 93.38 276 PHE B O 1
ATOM 5167 N N . GLU B 1 277 ? -25.984 11.914 20.422 1 94.06 277 GLU B N 1
ATOM 5168 C CA . GLU B 1 277 ? -27.266 11.875 21.125 1 94.06 277 GLU B CA 1
ATOM 5169 C C . GLU B 1 277 ? -28.297 12.758 20.438 1 94.06 277 GLU B C 1
ATOM 5171 O O . GLU B 1 277 ? -28 13.891 20.062 1 94.06 277 GLU B O 1
ATOM 5176 N N . GLY B 1 278 ? -29.516 12.18 20.219 1 92.88 278 GLY B N 1
ATOM 5177 C CA . GLY B 1 278 ? -30.609 12.953 19.641 1 92.88 278 GLY B CA 1
ATOM 5178 C C . GLY B 1 278 ? -30.641 12.875 18.125 1 92.88 278 GLY B C 1
ATOM 5179 O O . GLY B 1 278 ? -31.562 13.398 17.484 1 92.88 278 GLY B O 1
ATOM 5180 N N . SER B 1 279 ? -29.688 12.258 17.531 1 94 279 SER B N 1
ATOM 5181 C CA . SER B 1 279 ? -29.656 12.141 16.078 1 94 279 SER B CA 1
ATOM 5182 C C . SER B 1 279 ? -30.781 11.234 15.562 1 94 279 SER B C 1
ATOM 5184 O O . SER B 1 279 ? -31.438 10.562 16.344 1 94 279 SER B O 1
ATOM 5186 N N . GLU B 1 280 ? -30.953 11.188 14.273 1 94 280 GLU B N 1
ATOM 5187 C CA . GLU B 1 280 ? -32 10.406 13.633 1 94 280 GLU B CA 1
ATOM 5188 C C . GLU B 1 280 ? -31.812 8.914 13.898 1 94 280 GLU B C 1
ATOM 5190 O O . GLU B 1 280 ? -32.812 8.188 14.07 1 94 280 GLU B O 1
ATOM 5195 N N . LEU B 1 281 ? -30.609 8.492 13.969 1 94.5 281 LEU B N 1
ATOM 5196 C CA . LEU B 1 281 ? -30.344 7.062 14.102 1 94.5 281 LEU B CA 1
ATOM 5197 C C . LEU B 1 281 ? -30.312 6.648 15.562 1 94.5 281 LEU B C 1
ATOM 5199 O O . LEU B 1 281 ? -30.391 5.457 15.883 1 94.5 281 LEU B O 1
ATOM 5203 N N . ASP B 1 282 ? -30.188 7.602 16.438 1 95 282 ASP B N 1
ATOM 5204 C CA . ASP B 1 282 ? -30.062 7.305 17.859 1 95 282 ASP B CA 1
ATOM 5205 C C . ASP B 1 282 ? -31.281 6.559 18.391 1 95 282 ASP B C 1
ATOM 5207 O O . ASP B 1 282 ? -32.406 7.035 18.25 1 95 282 ASP B O 1
ATOM 5211 N N . GLY B 1 283 ? -31.047 5.449 18.969 1 93.81 283 GLY B N 1
ATOM 5212 C CA . GLY B 1 283 ? -32.094 4.684 19.594 1 93.81 283 GLY B CA 1
ATOM 5213 C C . GLY B 1 283 ? -32.844 3.797 18.625 1 93.81 283 GLY B C 1
ATOM 5214 O O . GLY B 1 283 ? -33.75 3.053 19.031 1 93.81 283 GLY B O 1
ATOM 5215 N N . LYS B 1 284 ? -32.562 3.762 17.406 1 94.25 284 LYS B N 1
ATOM 5216 C CA . LYS B 1 284 ? -33.281 2.992 16.391 1 94.25 284 LYS B CA 1
ATOM 5217 C C . LYS B 1 284 ? -32.5 1.723 16.016 1 94.25 284 LYS B C 1
ATOM 5219 O O . LYS B 1 284 ? -31.297 1.671 16.141 1 94.25 284 LYS B O 1
ATOM 5224 N N . THR B 1 285 ? -33.281 0.758 15.656 1 92.88 285 THR B N 1
ATOM 5225 C CA . THR B 1 285 ? -32.656 -0.417 15.047 1 92.88 285 THR B CA 1
ATOM 5226 C C . THR B 1 285 ? -32.281 -0.142 13.594 1 92.88 285 THR B C 1
ATOM 5228 O O . THR B 1 285 ? -32.719 0.851 13.016 1 92.88 285 THR B O 1
ATOM 5231 N N . LEU B 1 286 ? -31.422 -1.025 13 1 89.06 286 LEU B N 1
ATOM 5232 C CA . LEU B 1 286 ? -30.984 -0.843 11.617 1 89.06 286 LEU B CA 1
ATOM 5233 C C . LEU B 1 286 ? -32.188 -0.886 10.664 1 89.06 286 LEU B C 1
ATOM 5235 O O . LEU B 1 286 ? -32.219 -0.156 9.672 1 89.06 286 LEU B O 1
ATOM 5239 N N . SER B 1 287 ? -33.125 -1.731 11.031 1 86.88 287 SER B N 1
ATOM 5240 C CA . SER B 1 287 ? -34.312 -1.84 10.211 1 86.88 287 SER B CA 1
ATOM 5241 C C . SER B 1 287 ? -35.156 -0.567 10.281 1 86.88 287 SER B C 1
ATOM 5243 O O . SER B 1 287 ? -35.625 -0.073 9.266 1 86.88 287 SER B O 1
ATOM 5245 N N . GLU B 1 288 ? -35.281 -0.039 11.453 1 90.69 288 GLU B N 1
ATOM 5246 C CA . GLU B 1 288 ? -36.062 1.175 11.664 1 90.69 288 GLU B CA 1
ATOM 5247 C C . GLU B 1 288 ? -35.406 2.379 11 1 90.69 288 GLU B C 1
ATOM 5249 O O . GLU B 1 288 ? -36.094 3.266 10.492 1 90.69 288 GLU B O 1
ATOM 5254 N N . ALA B 1 289 ? -34.125 2.406 11.039 1 91 289 ALA B N 1
ATOM 5255 C CA . ALA B 1 289 ? -33.375 3.547 10.539 1 91 289 ALA B CA 1
ATOM 5256 C C . ALA B 1 289 ? -33.375 3.578 9.016 1 91 289 ALA B C 1
ATOM 5258 O O . ALA B 1 289 ? -33.156 4.629 8.406 1 91 289 ALA B O 1
ATOM 5259 N N . ARG B 1 290 ? -33.625 2.43 8.391 1 86.81 290 ARG B N 1
ATOM 5260 C CA . ARG B 1 290 ? -33.656 2.297 6.938 1 86.81 290 ARG B CA 1
ATOM 5261 C C . ARG B 1 290 ? -32.469 2.961 6.297 1 86.81 290 ARG B C 1
ATOM 5263 O O . ARG B 1 290 ? -32.594 3.781 5.391 1 86.81 290 ARG B O 1
ATOM 5270 N N . ILE B 1 291 ? -31.328 2.623 6.777 1 87.19 291 ILE B N 1
ATOM 5271 C CA . ILE B 1 291 ? -30.078 3.279 6.395 1 87.19 291 ILE B CA 1
ATOM 5272 C C . ILE B 1 291 ? -29.797 3.023 4.918 1 87.19 291 ILE B C 1
ATOM 5274 O O . ILE B 1 291 ? -29.391 3.934 4.191 1 87.19 291 ILE B O 1
ATOM 5278 N N . ARG B 1 292 ? -30 1.813 4.484 1 83.56 292 ARG B N 1
ATOM 5279 C CA . ARG B 1 292 ? -29.734 1.468 3.092 1 83.56 292 ARG B CA 1
ATOM 5280 C C . ARG B 1 292 ? -30.641 2.262 2.148 1 83.56 292 ARG B C 1
ATOM 5282 O O . ARG B 1 292 ? -30.188 2.746 1.11 1 83.56 292 ARG B O 1
ATOM 5289 N N . GLN B 1 293 ? -31.875 2.359 2.494 1 81.69 293 GLN B N 1
ATOM 5290 C CA . GLN B 1 293 ? -32.844 3.025 1.633 1 81.69 293 GLN B CA 1
ATOM 5291 C C . GLN B 1 293 ? -32.656 4.539 1.668 1 81.69 293 GLN B C 1
ATOM 5293 O O . GLN B 1 293 ? -32.781 5.207 0.636 1 81.69 293 GLN B O 1
ATOM 5298 N N . LYS B 1 294 ? -32.406 5.055 2.816 1 87.5 294 LYS B N 1
ATOM 5299 C CA . LYS B 1 294 ? -32.344 6.504 2.99 1 87.5 294 LYS B CA 1
ATOM 5300 C C . LYS B 1 294 ? -30.984 7.055 2.596 1 87.5 294 LYS B C 1
ATOM 5302 O O . LYS B 1 294 ? -30.891 8.125 1.99 1 87.5 294 LYS B O 1
ATOM 5307 N N . TYR B 1 295 ? -29.938 6.363 2.953 1 88.69 295 TYR B N 1
ATOM 5308 C CA . TYR B 1 295 ? -28.609 6.938 2.791 1 88.69 295 TYR B CA 1
ATOM 5309 C C . TYR B 1 295 ? -27.797 6.152 1.771 1 88.69 295 TYR B C 1
ATOM 5311 O O . TYR B 1 295 ? -26.766 6.621 1.303 1 88.69 295 TYR B O 1
ATOM 5319 N N . PHE B 1 296 ? -28.219 4.934 1.476 1 84.06 296 PHE B N 1
ATOM 5320 C CA . PHE B 1 296 ? -27.578 4.082 0.486 1 84.06 296 PHE B CA 1
ATOM 5321 C C . PHE B 1 296 ? -26.141 3.775 0.888 1 84.06 296 PHE B C 1
ATOM 5323 O O . PHE B 1 296 ? -25.234 3.873 0.066 1 84.06 296 PHE B O 1
ATOM 5330 N N . VAL B 1 297 ? -25.938 3.568 2.127 1 86.19 297 VAL B N 1
ATOM 5331 C CA . VAL B 1 297 ? -24.641 3.178 2.678 1 86.19 297 VAL B CA 1
ATOM 5332 C C . VAL B 1 297 ? -24.75 1.812 3.35 1 86.19 297 VAL B C 1
ATOM 5334 O O . VAL B 1 297 ? -25.812 1.455 3.865 1 86.19 297 VAL B O 1
ATOM 5337 N N . VAL B 1 298 ? -23.672 1.036 3.281 1 85.56 298 VAL B N 1
ATOM 5338 C CA . VAL B 1 298 ? -23.641 -0.274 3.922 1 85.56 298 VAL B CA 1
ATOM 5339 C C . VAL B 1 298 ? -23.016 -0.153 5.309 1 85.56 298 VAL B C 1
ATOM 5341 O O . VAL B 1 298 ? -21.922 0.416 5.461 1 85.56 298 VAL B O 1
ATOM 5344 N N . ILE B 1 299 ? -23.75 -0.638 6.281 1 86.31 299 ILE B N 1
ATOM 5345 C CA . ILE B 1 299 ? -23.172 -0.692 7.621 1 86.31 299 ILE B CA 1
ATOM 5346 C C . ILE B 1 299 ? -22.375 -1.985 7.789 1 86.31 299 ILE B C 1
ATOM 5348 O O . ILE B 1 299 ? -22.953 -3.074 7.832 1 86.31 299 ILE B O 1
ATOM 5352 N N . ILE B 1 300 ? -21.125 -1.778 7.891 1 79.38 300 ILE B N 1
ATOM 5353 C CA . ILE B 1 300 ? -20.234 -2.936 7.984 1 79.38 300 ILE B CA 1
ATOM 5354 C C . ILE B 1 300 ? -20.141 -3.396 9.438 1 79.38 300 ILE B C 1
ATOM 5356 O O . ILE B 1 300 ? -20.125 -4.598 9.719 1 79.38 300 ILE B O 1
ATOM 5360 N N . ALA B 1 301 ? -20.031 -2.469 10.375 1 82.44 301 ALA B N 1
ATOM 5361 C CA . ALA B 1 301 ? -19.875 -2.795 11.797 1 82.44 301 ALA B CA 1
ATOM 5362 C C . ALA B 1 301 ? -20.391 -1.662 12.68 1 82.44 301 ALA B C 1
ATOM 5364 O O . ALA B 1 301 ? -20.5 -0.518 12.234 1 82.44 301 ALA B O 1
ATOM 5365 N N . ILE B 1 302 ? -20.828 -2.031 13.859 1 86 302 ILE B N 1
ATOM 5366 C CA . ILE B 1 302 ? -21.172 -1.094 14.922 1 86 302 ILE B CA 1
ATOM 5367 C C . ILE B 1 302 ? -20.203 -1.264 16.094 1 86 302 ILE B C 1
ATOM 5369 O O . ILE B 1 302 ? -19.938 -2.387 16.531 1 86 302 ILE B O 1
ATOM 5373 N N . ILE B 1 303 ? -19.578 -0.23 16.484 1 82.81 303 ILE B N 1
ATOM 5374 C CA . ILE B 1 303 ? -18.734 -0.224 17.656 1 82.81 303 ILE B CA 1
ATOM 5375 C C . ILE B 1 303 ? -19.469 0.447 18.828 1 82.81 303 ILE B C 1
ATOM 5377 O O . ILE B 1 303 ? -19.516 1.676 18.906 1 82.81 303 ILE B O 1
ATOM 5381 N N . PRO B 1 304 ? -19.969 -0.361 19.703 1 84.38 304 PRO B N 1
ATOM 5382 C CA . PRO B 1 304 ? -20.719 0.219 20.812 1 84.38 304 PRO B CA 1
ATOM 5383 C C . PRO B 1 304 ? -19.844 1.084 21.719 1 84.38 304 PRO B C 1
ATOM 5385 O O . PRO B 1 304 ? -18.656 0.792 21.906 1 84.38 304 PRO B O 1
ATOM 5388 N N . HIS B 1 305 ? -20.422 2.184 22.156 1 78.88 305 HIS B N 1
ATOM 5389 C CA . HIS B 1 305 ? -19.703 3.109 23.031 1 78.88 305 HIS B CA 1
ATOM 5390 C C . HIS B 1 305 ? -19.219 2.41 24.297 1 78.88 305 HIS B C 1
ATOM 5392 O O . HIS B 1 305 ? -18.156 2.744 24.828 1 78.88 305 HIS B O 1
ATOM 5398 N N . GLU B 1 306 ? -20 1.48 24.812 1 67.56 306 GLU B N 1
ATOM 5399 C CA . GLU B 1 306 ? -19.719 0.869 26.109 1 67.56 306 GLU B CA 1
ATOM 5400 C C . GLU B 1 306 ? -18.703 -0.272 25.969 1 67.56 306 GLU B C 1
ATOM 5402 O O . GLU B 1 306 ? -18 -0.604 26.922 1 67.56 306 GLU B O 1
ATOM 5407 N N . LYS B 1 307 ? -18.766 -0.851 24.781 1 63.06 307 LYS B N 1
ATOM 5408 C CA . LYS B 1 307 ? -17.969 -2.064 24.656 1 63.06 307 LYS B CA 1
ATOM 5409 C C . LYS B 1 307 ? -16.953 -1.934 23.516 1 63.06 307 LYS B C 1
ATOM 5411 O O . LYS B 1 307 ? -17.203 -1.243 22.531 1 63.06 307 LYS B O 1
ATOM 5416 N N . GLU B 1 308 ? -15.727 -2.158 23.844 1 57.56 308 GLU B N 1
ATOM 5417 C CA . GLU B 1 308 ? -14.648 -2.055 22.859 1 57.56 308 GLU B CA 1
ATOM 5418 C C . GLU B 1 308 ? -14.695 -3.215 21.875 1 57.56 308 GLU B C 1
ATOM 5420 O O . GLU B 1 308 ? -13.672 -3.58 21.297 1 57.56 308 GLU B O 1
ATOM 5425 N N . HIS B 1 309 ? -15.906 -3.824 21.75 1 68.06 309 HIS B N 1
ATOM 5426 C CA . HIS B 1 309 ? -15.953 -4.906 20.766 1 68.06 309 HIS B CA 1
ATOM 5427 C C . HIS B 1 309 ? -16.625 -4.449 19.484 1 68.06 309 HIS B C 1
ATOM 5429 O O . HIS B 1 309 ? -17.609 -3.701 19.516 1 68.06 309 HIS B O 1
ATOM 5435 N N . ILE B 1 310 ? -15.984 -4.758 18.422 1 73.5 310 ILE B N 1
ATOM 5436 C CA . ILE B 1 310 ? -16.531 -4.449 17.109 1 73.5 310 ILE B CA 1
ATOM 5437 C C . ILE B 1 310 ? -17.625 -5.449 16.75 1 73.5 310 ILE B C 1
ATOM 5439 O O . ILE B 1 310 ? -17.375 -6.656 16.703 1 73.5 310 ILE B O 1
ATOM 5443 N N . HIS B 1 311 ? -18.891 -5.047 16.75 1 80.06 311 HIS B N 1
ATOM 5444 C CA . HIS B 1 311 ? -20 -5.863 16.281 1 80.06 311 HIS B CA 1
ATOM 5445 C C . HIS B 1 311 ? -20.062 -5.875 14.758 1 80.06 311 HIS B C 1
ATOM 5447 O O . HIS B 1 311 ? -20.703 -5.012 14.156 1 80.06 311 HIS B O 1
ATOM 5453 N N . PHE B 1 312 ? -19.438 -6.871 14.219 1 78.12 312 PHE B N 1
ATOM 5454 C CA . PHE B 1 312 ? -19.328 -6.98 12.766 1 78.12 312 PHE B CA 1
ATOM 5455 C C . PHE B 1 312 ? -20.625 -7.535 12.172 1 78.12 312 PHE B C 1
ATOM 5457 O O . PHE B 1 312 ? -21.25 -8.422 12.758 1 78.12 312 PHE B O 1
ATOM 5464 N N . ASN B 1 313 ? -20.953 -7 10.945 1 80.75 313 ASN B N 1
ATOM 5465 C CA . ASN B 1 313 ? -22.094 -7.441 10.164 1 80.75 313 ASN B CA 1
ATOM 5466 C C . ASN B 1 313 ? -23.375 -7.445 11 1 80.75 313 ASN B C 1
ATOM 5468 O O . ASN B 1 313 ? -24.047 -8.469 11.109 1 80.75 313 ASN B O 1
ATOM 5472 N N . PRO B 1 314 ? -23.703 -6.285 11.492 1 82.81 314 PRO B N 1
ATOM 5473 C CA . PRO B 1 314 ? -24.906 -6.188 12.32 1 82.81 314 PRO B CA 1
ATOM 5474 C C . PRO B 1 314 ? -26.188 -6.535 11.555 1 82.81 314 PRO B C 1
ATOM 5476 O O . PRO B 1 314 ? -26.266 -6.316 10.344 1 82.81 314 PRO B O 1
ATOM 5479 N N . GLY B 1 315 ? -27.109 -7.051 12.352 1 81.56 315 GLY B N 1
ATOM 5480 C CA . GLY B 1 315 ? -28.391 -7.438 11.766 1 81.56 315 GLY B CA 1
ATOM 5481 C C . GLY B 1 315 ? -29.422 -6.332 11.812 1 81.56 315 GLY B C 1
ATOM 5482 O O . GLY B 1 315 ? -29.172 -5.258 12.352 1 81.56 315 GLY B O 1
ATOM 5483 N N . SER B 1 316 ? -30.578 -6.66 11.211 1 82.81 316 SER B N 1
ATOM 5484 C CA . SER B 1 316 ? -31.672 -5.691 11.117 1 82.81 316 SER B CA 1
ATOM 5485 C C . SER B 1 316 ? -32.188 -5.301 12.492 1 82.81 316 SER B C 1
ATOM 5487 O O . SER B 1 316 ? -32.656 -4.184 12.695 1 82.81 316 SER B O 1
ATOM 5489 N N . ASP B 1 317 ? -31.922 -6.148 13.508 1 87.19 317 ASP B N 1
ATOM 5490 C CA . ASP B 1 317 ? -32.469 -5.922 14.836 1 87.19 317 ASP B CA 1
ATOM 5491 C C . ASP B 1 317 ? -31.469 -5.23 15.742 1 87.19 317 ASP B C 1
ATOM 5493 O O . ASP B 1 317 ? -31.797 -4.844 16.875 1 87.19 317 ASP B O 1
ATOM 5497 N N . ASP B 1 318 ? -30.312 -5.09 15.258 1 89.38 318 ASP B N 1
ATOM 5498 C CA . ASP B 1 318 ? -29.297 -4.426 16.078 1 89.38 318 ASP B CA 1
ATOM 5499 C C . ASP B 1 318 ? -29.625 -2.943 16.25 1 89.38 318 ASP B C 1
ATOM 5501 O O . ASP B 1 318 ? -30.078 -2.287 15.32 1 89.38 318 ASP B O 1
ATOM 5505 N N . ARG B 1 319 ? -29.359 -2.461 17.453 1 91.88 319 ARG B N 1
ATOM 5506 C CA . ARG B 1 319 ? -29.703 -1.081 17.781 1 91.88 319 ARG B CA 1
ATOM 5507 C C . ARG B 1 319 ? -28.469 -0.184 17.734 1 91.88 319 ARG B C 1
ATOM 5509 O O . ARG B 1 319 ? -27.375 -0.608 18.109 1 91.88 319 ARG B O 1
ATOM 5516 N N . ILE B 1 320 ? -28.734 0.99 17.266 1 93.81 320 ILE B N 1
ATOM 5517 C CA . ILE B 1 320 ? -27.719 2.033 17.266 1 93.81 320 ILE B CA 1
ATOM 5518 C C . ILE B 1 320 ? -27.969 3.006 18.406 1 93.81 320 ILE B C 1
ATOM 5520 O O . ILE B 1 320 ? -29.094 3.479 18.594 1 93.81 320 ILE B O 1
ATOM 5524 N N . SER B 1 321 ? -26.938 3.232 19.172 1 92.69 321 SER B N 1
ATOM 5525 C CA . SER B 1 321 ? -27.078 4.133 20.312 1 92.69 321 SER B CA 1
ATOM 5526 C C . SER B 1 321 ? -26.094 5.297 20.219 1 92.69 321 SER B C 1
ATOM 5528 O O . SER B 1 321 ? -25.078 5.199 19.547 1 92.69 321 SER B O 1
ATOM 5530 N N . ALA B 1 322 ? -26.547 6.301 20.969 1 93.5 322 ALA B N 1
ATOM 5531 C CA . ALA B 1 322 ? -25.625 7.438 21.062 1 93.5 322 ALA B CA 1
ATOM 5532 C C . ALA B 1 322 ? -24.281 7.008 21.625 1 93.5 322 ALA B C 1
ATOM 5534 O O . ALA B 1 322 ? -24.219 6.23 22.578 1 93.5 322 ALA B O 1
ATOM 5535 N N . GLY B 1 323 ? -23.297 7.539 21 1 88.62 323 GLY B N 1
ATOM 5536 C CA . GLY B 1 323 ? -21.953 7.188 21.422 1 88.62 323 GLY B CA 1
ATOM 5537 C C . GLY B 1 323 ? -21.328 6.078 20.609 1 88.62 323 GLY B C 1
ATOM 5538 O O . GLY B 1 323 ? -20.109 5.902 20.609 1 88.62 323 GLY B O 1
ATOM 5539 N N . ASP B 1 324 ? -22.156 5.359 19.859 1 88.5 324 ASP B N 1
ATOM 5540 C CA . ASP B 1 324 ? -21.641 4.293 19.016 1 88.5 324 ASP B CA 1
ATOM 5541 C C . ASP B 1 324 ? -20.891 4.863 17.812 1 88.5 324 ASP B C 1
ATOM 5543 O O . ASP B 1 324 ? -21.109 6.016 17.438 1 88.5 324 ASP B O 1
ATOM 5547 N N . SER B 1 325 ? -19.984 4.094 17.359 1 86.62 325 SER B N 1
ATOM 5548 C CA . SER B 1 325 ? -19.344 4.379 16.078 1 86.62 325 SER B CA 1
ATOM 5549 C C . SER B 1 325 ? -19.781 3.369 15.016 1 86.62 325 SER B C 1
ATOM 5551 O O . SER B 1 325 ? -19.906 2.178 15.297 1 86.62 325 SER B O 1
ATOM 5553 N N . LEU B 1 326 ? -20.062 3.861 13.836 1 87.69 326 LEU B N 1
ATOM 5554 C CA . LEU B 1 326 ? -20.438 3.014 12.711 1 87.69 326 LEU B CA 1
ATOM 5555 C C . LEU B 1 326 ? -19.312 2.943 11.68 1 87.69 326 LEU B C 1
ATOM 5557 O O . LEU B 1 326 ? -18.766 3.973 11.297 1 87.69 326 LEU B O 1
ATOM 5561 N N . ILE B 1 327 ? -18.906 1.776 11.352 1 82.75 327 ILE B N 1
ATOM 5562 C CA . ILE B 1 327 ? -18.047 1.584 10.188 1 82.75 327 ILE B CA 1
ATOM 5563 C C . ILE B 1 327 ? -18.906 1.374 8.945 1 82.75 327 ILE B C 1
ATOM 5565 O O . ILE B 1 327 ? -19.703 0.431 8.883 1 82.75 327 ILE B O 1
ATOM 5569 N N . VAL B 1 328 ? -18.734 2.234 8.008 1 84.62 328 VAL B N 1
ATOM 5570 C CA . VAL B 1 328 ? -19.656 2.236 6.867 1 84.62 328 VAL B CA 1
ATOM 5571 C C . VAL B 1 328 ? -18.859 2.145 5.566 1 84.62 328 VAL B C 1
ATOM 5573 O O . VAL B 1 328 ? -17.656 2.443 5.543 1 84.62 328 VAL B O 1
ATOM 5576 N N . LEU B 1 329 ? -19.5 1.637 4.574 1 80.5 329 LEU B N 1
ATOM 5577 C CA . LEU B 1 329 ? -18.969 1.576 3.219 1 80.5 329 LEU B CA 1
ATOM 5578 C C . LEU B 1 329 ? -19.938 2.207 2.227 1 80.5 329 LEU B C 1
ATOM 5580 O O . LEU B 1 329 ? -21.141 1.932 2.266 1 80.5 329 LEU B O 1
ATOM 5584 N N . GLY B 1 330 ? -19.547 3.197 1.453 1 75.69 330 GLY B N 1
ATOM 5585 C CA . GLY B 1 330 ? -20.375 3.861 0.463 1 75.69 330 GLY B CA 1
ATOM 5586 C C . GLY B 1 330 ? -19.688 5.035 -0.208 1 75.69 330 GLY B C 1
ATOM 5587 O O . GLY B 1 330 ? -18.469 5.211 -0.063 1 75.69 330 GLY B O 1
ATOM 5588 N N . ASP B 1 331 ? -20.531 5.699 -0.986 1 74.12 331 ASP B N 1
ATOM 5589 C CA . ASP B 1 331 ? -20.031 6.922 -1.613 1 74.12 331 ASP B CA 1
ATOM 5590 C C . ASP B 1 331 ? -19.797 8.016 -0.573 1 74.12 331 ASP B C 1
ATOM 5592 O O . ASP B 1 331 ? -20.562 8.156 0.375 1 74.12 331 ASP B O 1
ATOM 5596 N N . ILE B 1 332 ? -18.719 8.789 -0.806 1 73.81 332 ILE B N 1
ATOM 5597 C CA . ILE B 1 332 ? -18.312 9.828 0.135 1 73.81 332 ILE B CA 1
ATOM 5598 C C . ILE B 1 332 ? -19.5 10.75 0.408 1 73.81 332 ILE B C 1
ATOM 5600 O O . ILE B 1 332 ? -19.734 11.141 1.555 1 73.81 332 ILE B O 1
ATOM 5604 N N . GLU B 1 333 ? -20.219 11.141 -0.709 1 79.75 333 GLU B N 1
ATOM 5605 C CA . GLU B 1 333 ? -21.344 12.055 -0.552 1 79.75 333 GLU B CA 1
ATOM 5606 C C . GLU B 1 333 ? -22.438 11.445 0.318 1 79.75 333 GLU B C 1
ATOM 5608 O O . GLU B 1 333 ? -23.031 12.133 1.146 1 79.75 333 GLU B O 1
ATOM 5613 N N . ARG B 1 334 ? -22.672 10.164 0.129 1 84.62 334 ARG B N 1
ATOM 5614 C CA . ARG B 1 334 ? -23.703 9.469 0.882 1 84.62 334 ARG B CA 1
ATOM 5615 C C . ARG B 1 334 ? -23.297 9.281 2.338 1 84.62 334 ARG B C 1
ATOM 5617 O O . ARG B 1 334 ? -24.141 9.344 3.24 1 84.62 334 ARG B O 1
ATOM 5624 N N . ILE B 1 335 ? -22.047 9.008 2.512 1 86.19 335 ILE B N 1
ATOM 5625 C CA . ILE B 1 335 ? -21.531 8.852 3.863 1 86.19 335 ILE B CA 1
ATOM 5626 C C . ILE B 1 335 ? -21.641 10.172 4.621 1 86.19 335 ILE B C 1
ATOM 5628 O O . ILE B 1 335 ? -22.016 10.195 5.797 1 86.19 335 ILE B O 1
ATOM 5632 N N . GLU B 1 336 ? -21.344 11.273 3.926 1 86.19 336 GLU B N 1
ATOM 5633 C CA . GLU B 1 336 ? -21.453 12.586 4.559 1 86.19 336 GLU B CA 1
ATOM 5634 C C . GLU B 1 336 ? -22.906 12.898 4.91 1 86.19 336 GLU B C 1
ATOM 5636 O O . GLU B 1 336 ? -23.188 13.516 5.945 1 86.19 336 GLU B O 1
ATOM 5641 N N . HIS B 1 337 ? -23.781 12.5 4.016 1 91.19 337 HIS B N 1
ATOM 5642 C CA . HIS B 1 337 ? -25.203 12.672 4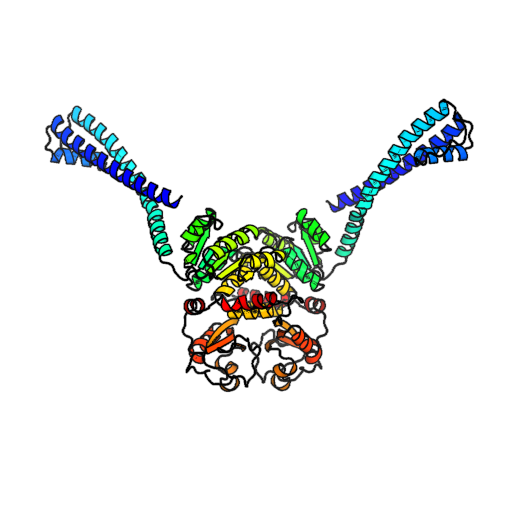.293 1 91.19 337 HIS B CA 1
ATOM 5643 C C . HIS B 1 337 ? -25.625 11.914 5.551 1 91.19 337 HIS B C 1
ATOM 5645 O O . HIS B 1 337 ? -26.359 12.445 6.387 1 91.19 337 HIS B O 1
ATOM 5651 N N . LEU B 1 338 ? -25.203 10.703 5.68 1 93.19 338 LEU B N 1
ATOM 5652 C CA . LEU B 1 338 ? -25.484 9.922 6.879 1 93.19 338 LEU B CA 1
ATOM 5653 C C . LEU B 1 338 ? -24.844 10.57 8.102 1 93.19 338 LEU B C 1
ATOM 5655 O O . LEU B 1 338 ? -25.453 10.617 9.172 1 93.19 338 LEU B O 1
ATOM 5659 N N . ARG B 1 339 ? -23.656 11.031 7.949 1 92.25 339 ARG B N 1
ATOM 5660 C CA . ARG B 1 339 ? -22.906 11.656 9.031 1 92.25 339 ARG B CA 1
ATOM 5661 C C . ARG B 1 339 ? -23.656 12.867 9.594 1 92.25 339 ARG B C 1
ATOM 5663 O O . ARG B 1 339 ? -23.812 12.984 10.805 1 92.25 339 ARG B O 1
ATOM 5670 N N . GLU B 1 340 ? -24.109 13.703 8.711 1 92.31 340 GLU B N 1
ATOM 5671 C CA . GLU B 1 340 ? -24.734 14.953 9.117 1 92.31 340 GLU B CA 1
ATOM 5672 C C . GLU B 1 340 ? -26.203 14.742 9.492 1 92.31 340 GLU B C 1
ATOM 5674 O O . GLU B 1 340 ? -26.625 15.086 10.594 1 92.31 340 GLU B O 1
ATOM 5679 N N . GLU B 1 341 ? -26.922 14.094 8.594 1 92.69 341 GLU B N 1
ATOM 5680 C CA . GLU B 1 341 ? -28.359 13.984 8.773 1 92.69 341 GLU B CA 1
ATOM 5681 C C . GLU B 1 341 ? -28.719 12.781 9.648 1 92.69 341 GLU B C 1
ATOM 5683 O O . GLU B 1 341 ? -29.703 12.82 10.391 1 92.69 341 GLU B O 1
ATOM 5688 N N . GLY B 1 342 ? -27.953 11.766 9.547 1 93.75 342 GLY B N 1
ATOM 5689 C CA . GLY B 1 342 ? -28.266 10.547 10.281 1 93.75 342 GLY B CA 1
ATOM 5690 C C . GLY B 1 342 ? -27.688 10.523 11.68 1 93.75 342 GLY B C 1
ATOM 5691 O O . GLY B 1 342 ? -28.359 10.094 12.625 1 93.75 342 GLY B O 1
ATOM 5692 N N . CYS B 1 343 ? -26.5 11.047 11.812 1 94.31 343 CYS B N 1
ATOM 5693 C CA . CYS B 1 343 ? -25.766 10.828 13.062 1 94.31 343 CYS B CA 1
ATOM 5694 C C . CYS B 1 343 ? -25.453 12.148 13.742 1 94.31 343 CYS B C 1
ATOM 5696 O O . CYS B 1 343 ? -24.906 12.172 14.844 1 94.31 343 CYS B O 1
ATOM 5698 N N . ASP B 1 344 ? -25.703 13.242 13.18 1 93.75 344 ASP B N 1
ATOM 5699 C CA . ASP B 1 344 ? -25.406 14.562 13.719 1 93.75 344 ASP B CA 1
ATOM 5700 C C . ASP B 1 344 ? -23.922 14.703 14.07 1 93.75 344 ASP B C 1
ATOM 5702 O O . ASP B 1 344 ? -23.578 15.242 15.117 1 93.75 344 ASP B O 1
ATOM 5706 N N . ASP B 1 345 ? -23.141 14.055 13.297 1 90.25 345 ASP B N 1
ATOM 5707 C CA . ASP B 1 345 ? -21.703 14.195 13.438 1 90.25 345 ASP B CA 1
ATOM 5708 C C . ASP B 1 345 ? -21.156 15.312 12.547 1 90.25 345 ASP B C 1
ATOM 5710 O O . ASP B 1 345 ? -20.859 15.086 11.375 1 90.25 345 ASP B O 1
ATOM 5714 N N . TYR B 1 346 ? -20.953 16.5 13.086 1 85 346 TYR B N 1
ATOM 5715 C CA . TYR B 1 346 ? -20.516 17.656 12.305 1 85 346 TYR B CA 1
ATOM 5716 C C . TYR B 1 346 ? -19.031 17.938 12.523 1 85 346 TYR B C 1
ATOM 5718 O O . TYR B 1 346 ? -18.531 18.984 12.133 1 85 346 TYR B O 1
ATOM 5726 N N . ARG B 1 347 ? -18.453 17.078 13.156 1 80.5 347 ARG B N 1
ATOM 5727 C CA . ARG B 1 347 ? -17.031 17.281 13.453 1 80.5 347 ARG B CA 1
ATOM 5728 C C . ARG B 1 347 ? -16.203 17.25 12.18 1 80.5 347 ARG B C 1
ATOM 5730 O O . ARG B 1 347 ? -16.453 16.469 11.273 1 80.5 347 ARG B O 1
ATOM 5737 N N . SER B 1 348 ? -15.211 18.109 12.156 1 74.44 348 SER B N 1
ATOM 5738 C CA . SER B 1 348 ? -14.219 18.062 11.086 1 74.44 348 SER B CA 1
ATOM 5739 C C . SER B 1 348 ? -13.305 16.844 11.242 1 74.44 348 SER B C 1
ATOM 5741 O O . SER B 1 348 ? -13.297 16.203 12.289 1 74.44 348 SER B O 1
ATOM 5743 N N . LEU B 1 349 ? -12.656 16.453 10.164 1 71.75 349 LEU B N 1
ATO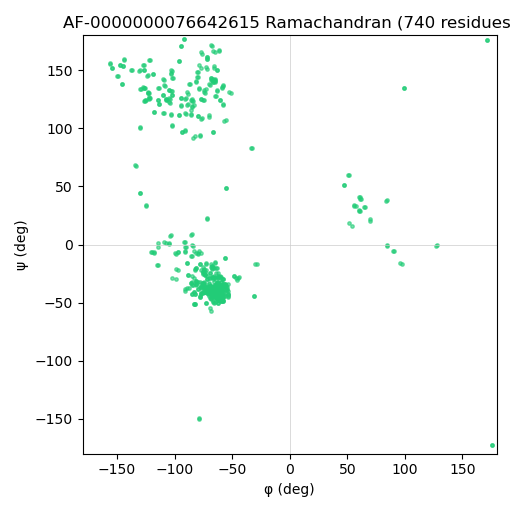M 5744 C CA . LEU B 1 349 ? -11.727 15.336 10.227 1 71.75 349 LEU B CA 1
ATOM 5745 C C . LEU B 1 349 ? -10.688 15.555 11.32 1 71.75 349 LEU B C 1
ATOM 5747 O O . LEU B 1 349 ? -10.344 14.617 12.055 1 71.75 349 LEU B O 1
ATOM 5751 N N . SER B 1 350 ? -10.203 16.766 11.398 1 71.81 350 SER B N 1
ATOM 5752 C CA . SER B 1 350 ? -9.211 17.109 12.414 1 71.81 350 SER B CA 1
ATOM 5753 C C . SER B 1 350 ? -9.766 16.891 13.82 1 71.81 350 SER B C 1
ATOM 5755 O O . SER B 1 350 ? -9.062 16.391 14.703 1 71.81 350 SER B O 1
ATOM 5757 N N . GLU B 1 351 ? -11 17.203 14.023 1 72.88 351 GLU B N 1
ATOM 5758 C CA . GLU B 1 351 ? -11.633 17.031 15.32 1 72.88 351 GLU B CA 1
ATOM 5759 C C . GLU B 1 351 ? -11.805 15.562 15.664 1 72.88 351 GLU B C 1
ATOM 5761 O O . GLU B 1 351 ? -11.648 15.164 16.812 1 72.88 351 GLU B O 1
ATOM 5766 N N . ARG B 1 352 ? -12.078 14.844 14.609 1 72.81 352 ARG B N 1
ATOM 5767 C CA . ARG B 1 352 ? -12.273 13.414 14.812 1 72.81 352 ARG B CA 1
ATOM 5768 C C . ARG B 1 352 ? -10.969 12.727 15.211 1 72.81 352 ARG B C 1
ATOM 5770 O O . ARG B 1 352 ? -10.969 11.82 16.047 1 72.81 352 ARG B O 1
ATOM 5777 N N . VAL B 1 353 ? -9.906 13.148 14.594 1 67.56 353 VAL B N 1
ATOM 5778 C CA . VAL B 1 353 ? -8.586 12.578 14.844 1 67.56 353 VAL B CA 1
ATOM 5779 C C . VAL B 1 353 ? -8.094 13.008 16.219 1 67.56 353 VAL B C 1
ATOM 5781 O O . VAL B 1 353 ? -7.48 12.211 16.938 1 67.56 353 VAL B O 1
ATOM 5784 N N . SER B 1 354 ? -8.312 14.188 16.5 1 61.41 354 SER B N 1
ATOM 5785 C CA . SER B 1 354 ? -7.832 14.734 17.766 1 61.41 354 SER B CA 1
ATOM 5786 C C . SER B 1 354 ? -8.469 14.023 18.953 1 61.41 354 SER B C 1
ATOM 5788 O O . SER B 1 354 ? -7.836 13.883 20 1 61.41 354 SER B O 1
ATOM 5790 N N . ARG B 1 355 ? -9.602 13.516 18.781 1 54.38 355 ARG B N 1
ATOM 5791 C CA . ARG B 1 355 ? -10.336 12.961 19.906 1 54.38 355 ARG B CA 1
ATOM 5792 C C . ARG B 1 355 ? -10.031 11.477 20.078 1 54.38 355 ARG B C 1
ATOM 5794 O O . ARG B 1 355 ? -10.438 10.867 21.078 1 54.38 355 ARG B O 1
ATOM 5801 N N . HIS B 1 356 ? -9.312 10.969 19.156 1 55.62 356 HIS B N 1
ATOM 5802 C CA . HIS B 1 356 ? -9.023 9.547 19.266 1 55.62 356 HIS B CA 1
ATOM 5803 C C . HIS B 1 356 ? -7.848 9.281 20.188 1 55.62 356 HIS B C 1
ATOM 5805 O O . HIS B 1 356 ? -6.805 9.93 20.078 1 55.62 356 HIS B O 1
ATOM 5811 N N . ALA B 1 357 ? -8.164 8.484 21.266 1 48.81 357 ALA B N 1
ATOM 5812 C CA . ALA B 1 357 ? -7.094 8.008 22.141 1 48.81 357 ALA B CA 1
ATOM 5813 C C . ALA B 1 357 ? -6.438 6.75 21.578 1 48.81 357 ALA B C 1
ATOM 5815 O O . ALA B 1 357 ? -7.004 5.66 21.641 1 48.81 357 ALA B O 1
ATOM 5816 N N . PHE B 1 358 ? -5.395 6.84 20.797 1 46.06 358 PHE B N 1
ATOM 5817 C CA . PHE B 1 358 ? -4.734 5.719 20.141 1 46.06 358 PHE B CA 1
ATOM 5818 C C . PHE B 1 358 ? -4.234 4.707 21.172 1 46.06 358 PHE B C 1
ATOM 5820 O O . PHE B 1 358 ? -4.27 3.5 20.922 1 46.06 358 PHE B O 1
ATOM 5827 N N . THR B 1 359 ? -3.613 5.156 22.297 1 44.09 359 THR B N 1
ATOM 5828 C CA . THR B 1 359 ? -2.938 4.297 23.25 1 44.09 359 THR B CA 1
ATOM 5829 C C . THR B 1 359 ? -3.891 3.23 23.797 1 44.09 359 THR B C 1
ATOM 5831 O O . THR B 1 359 ? -3.475 2.104 24.078 1 44.09 359 THR B O 1
ATOM 5834 N N . LYS B 1 360 ? -5.062 3.504 24.078 1 43.78 360 LYS B N 1
ATOM 5835 C CA . LYS B 1 360 ? -5.961 2.535 24.703 1 43.78 360 LYS B CA 1
ATOM 5836 C C . LYS B 1 360 ? -6.289 1.398 23.734 1 43.78 360 LYS B C 1
ATOM 5838 O O . LYS B 1 360 ? -6.59 0.282 24.172 1 43.78 360 LYS B O 1
ATOM 5843 N N . HIS B 1 361 ? -6.133 1.529 22.594 1 43.28 361 HIS B N 1
ATOM 5844 C CA . HIS B 1 361 ? -6.703 0.606 21.625 1 43.28 361 HIS B CA 1
ATOM 5845 C C . HIS B 1 361 ? -5.668 -0.41 21.156 1 43.28 361 HIS B C 1
ATOM 5847 O O . HIS B 1 361 ? -6.012 -1.548 20.828 1 43.28 361 HIS B O 1
ATOM 5853 N N . PHE B 1 362 ? -4.41 -0.012 21.156 1 41.94 362 PHE B N 1
ATOM 5854 C CA . PHE B 1 362 ? -3.424 -0.931 20.594 1 41.94 362 PHE B CA 1
ATOM 5855 C C . PHE B 1 362 ? -2.715 -1.698 21.703 1 41.94 362 PHE B C 1
ATOM 5857 O O . PHE B 1 362 ? -2.18 -2.783 21.484 1 41.94 362 PHE B O 1
ATOM 5864 N N . ASN B 1 363 ? -2.67 -1.265 22.938 1 37.91 363 ASN B N 1
ATOM 5865 C CA . ASN B 1 363 ? -1.947 -1.879 24.047 1 37.91 363 ASN B CA 1
ATOM 5866 C C . ASN B 1 363 ? -2.771 -2.975 24.719 1 37.91 363 ASN B C 1
ATOM 5868 O O . ASN B 1 363 ? -2.334 -3.574 25.703 1 37.91 363 ASN B O 1
ATOM 5872 N N . SER B 1 364 ? -3.875 -3.172 24.516 1 34.56 364 SER B N 1
ATOM 5873 C CA . SER B 1 364 ? -4.539 -4.156 25.359 1 34.56 364 SER B CA 1
ATOM 5874 C C . SER B 1 364 ? -3.984 -5.559 25.109 1 34.56 364 SER B C 1
ATOM 5876 O O . SER B 1 364 ? -4.082 -6.43 25.984 1 34.56 364 SER B O 1
ATOM 5878 N N . LYS B 1 365 ? -3.363 -5.871 24.094 1 37.09 365 LYS B N 1
ATOM 5879 C CA . LYS B 1 365 ? -2.934 -7.262 24 1 37.09 365 LYS B CA 1
ATOM 5880 C C . LYS B 1 365 ? -1.643 -7.492 24.781 1 37.09 365 LYS B C 1
ATOM 5882 O O . LYS B 1 365 ? -1.158 -8.625 24.859 1 37.09 365 LYS B O 1
ATOM 5887 N N . GLN B 1 366 ? -0.853 -6.512 25.062 1 32.56 366 GLN B N 1
ATOM 5888 C CA . GLN B 1 366 ? 0.369 -6.855 25.781 1 32.56 366 GLN B CA 1
ATOM 5889 C C . GLN B 1 366 ? 0.069 -7.227 27.234 1 32.56 366 GLN B C 1
ATOM 5891 O O . GLN B 1 366 ? 0.912 -7.809 27.922 1 32.56 366 GLN B O 1
ATOM 5896 N N . GLU B 1 367 ? -0.942 -6.777 27.844 1 32.72 367 GLU B N 1
ATOM 5897 C CA . GLU B 1 367 ? -1.021 -7.137 29.266 1 32.72 367 GLU B CA 1
ATOM 5898 C C . GLU B 1 367 ? -1.309 -8.625 29.438 1 32.72 367 GLU B C 1
ATOM 5900 O O . GLU B 1 367 ? -0.975 -9.211 30.469 1 32.72 367 GLU B O 1
ATOM 5905 N N . ASP B 1 368 ? -1.979 -9.281 28.547 1 32 368 ASP B N 1
ATOM 5906 C CA . ASP B 1 368 ? -2.322 -10.625 29 1 32 368 ASP B CA 1
ATOM 5907 C C . ASP B 1 368 ? -1.148 -11.586 28.812 1 32 368 ASP B C 1
ATOM 5909 O O . ASP B 1 368 ? -1.194 -12.727 29.266 1 32 368 ASP B O 1
ATOM 5913 N N . THR B 1 369 ? -0.166 -11.312 27.969 1 31.42 369 THR B N 1
ATOM 5914 C CA . THR B 1 369 ? 0.847 -12.359 27.953 1 31.42 369 THR B CA 1
ATOM 5915 C C . THR B 1 369 ? 1.763 -12.25 29.172 1 31.42 369 THR B C 1
ATOM 5917 O O . THR B 1 369 ? 2.646 -13.094 29.359 1 31.42 369 THR B O 1
ATOM 5920 N N . ASN B 1 370 ? 1.804 -11.117 29.906 1 27.95 370 ASN B N 1
ATOM 5921 C CA . ASN B 1 370 ? 2.672 -11.234 31.078 1 27.95 370 ASN B CA 1
ATOM 5922 C C . ASN B 1 370 ? 2.023 -12.07 32.156 1 27.95 370 ASN B C 1
ATOM 5924 O O . ASN B 1 370 ? 2.574 -12.195 33.25 1 27.95 370 ASN B O 1
ATOM 5928 N N . SER B 1 371 ? 0.707 -12.258 32.219 1 27.69 371 SER B N 1
ATOM 5929 C CA . SER B 1 371 ? 0.325 -13.031 33.406 1 27.69 371 SER B CA 1
ATOM 5930 C C . SER B 1 371 ? 0.619 -14.516 33.219 1 27.69 371 SER B C 1
ATOM 5932 O O . SER B 1 371 ? 0.302 -15.328 34.062 1 27.69 371 SER B O 1
ATOM 5934 N N . VAL B 1 372 ? 1.02 -15.047 32.094 1 23.39 372 VAL B N 1
ATOM 5935 C CA . VAL B 1 372 ? 1.509 -16.391 32.375 1 23.39 372 VAL B CA 1
ATOM 5936 C C . VAL B 1 372 ? 3.016 -16.344 32.594 1 23.39 372 VAL B C 1
ATOM 5938 O O . VAL B 1 372 ? 3.744 -15.633 31.922 1 23.39 372 VAL B O 1
#

Sequence (744 aa):
MNGFYNNIIDNIIALRIVIASAVLIVIFLIGSSGYHLIEGMNFFEGFYMTFITITTIGFSELTNLSTGGRVFTMGIFVMGIGVISYIASQTTQLIFESELFRLRAMKKQLRKMEDHYIVAGYGRIGHRIAEVLQEADIPLVVVENQESSIERIRSDKLLYVAGDAQDEEVLQEAGIERAKGLICTLSRDQDNVFVTLIAREINRNIFILVRTNQHQNTKKILRAGADKVISPYEIGADRMANVILRPHVDQFINRIQSGSPQEQIQDHVFDEIKVFEGSELDGKTLSEARIRQKYFVVIIAIIPHEKEHIHFNPGSDDRISAGDSLIVLGDIERIEHLREEGCDDYRSLSERVSRHAFTKHFNSKQEDTNSVMNGFYNNIIDNIIALRIVIASAVLIVIFLIGSSGYHLIEGMNFFEGFYMTFITITTIGFSELTNLSTGGRVFTMGIFVMGIGVISYIASQTTQLIFESELFRLRAMKKQLRKMEDHYIVAGYGRIGHRIAEVLQEADIPLVVVENQESSIERIRSDKLLYVAGDAQDEEVLQEAGIERAKGLICTLSRDQDNVFVTLIAREINRNIFILVRTNQHQNTKKILRAGADKVISPYEIGADRMANVILRPHVDQFINRIQSGSPQEQIQDHVFDEIKVFEGSELDGKTLSEARIRQKYFVVIIAIIPHEKEHIHFNPGSDDRISAGDSLIVLGDIERIEHLREEGCDDYRSLSERVSRHAFTKHFNSKQEDTNSV

Nearest PDB structures (foldseek):
  5bki-assembly1_A  TM=6.294E-01  e=2.988E-24  Methanothermobacter thermautotrophicus
  8djb-assembly1_A  TM=6.436E-01  e=2.225E-23  Methanothermobacter thermautotrophicus
  6oly-assembly1_C  TM=6.710E-01  e=3.520E-23  Methanothermobacter thermautotrophicus
  8fz7-assembly1_A  TM=6.352E-01  e=4.428E-23  Methanothermobacter thermautotrophicus
  3fwz-assembly1_B  TM=9.336E-01  e=2.659E-10  Escherichia coli K-12

pLDDT: mean 79.89, std 17.65, range [23.19, 98.44]

Solvent-accessible surface area (backbone atoms only — not comparable to full-atom values): 38216 Å² total; per-residue (Å²): 112,64,68,64,47,47,56,48,45,49,50,44,49,50,47,49,42,50,51,40,51,50,51,48,52,51,49,43,50,50,34,11,52,44,33,26,72,68,69,65,36,52,60,64,56,11,39,49,52,35,49,35,46,40,68,64,69,64,68,81,71,93,58,90,64,49,75,69,42,50,55,50,48,53,53,48,29,59,56,35,40,53,44,52,50,48,40,49,54,51,42,52,52,42,54,60,26,54,53,52,54,48,49,52,51,46,51,54,52,41,72,67,52,61,66,23,33,37,34,30,25,57,50,76,45,26,40,49,24,51,50,56,37,50,75,47,62,41,58,56,34,35,29,35,68,50,67,76,45,50,53,50,37,54,74,67,70,51,51,65,43,85,30,52,61,76,34,67,66,46,38,52,67,65,25,49,75,45,27,45,28,38,38,32,40,46,95,43,51,68,56,35,35,51,30,35,37,53,47,39,70,71,23,77,78,44,39,29,39,33,46,35,89,47,80,84,48,45,64,60,36,42,70,41,55,34,65,42,73,44,43,28,56,55,50,13,18,50,50,56,41,34,46,60,64,37,47,66,54,40,53,48,45,54,31,14,61,42,61,57,81,78,61,81,56,70,18,28,39,78,48,74,40,53,27,29,78,85,21,70,37,37,74,28,28,47,55,77,51,35,44,51,79,76,38,58,40,41,67,47,26,40,32,45,61,89,42,97,51,75,41,65,59,62,52,56,78,41,69,38,42,52,55,16,32,34,35,34,38,26,36,59,70,36,50,49,45,36,26,46,65,30,15,55,39,81,68,49,66,38,56,55,32,68,68,54,71,62,67,74,70,63,52,62,69,62,62,63,64,66,74,106,111,64,69,64,46,49,57,48,44,49,49,45,49,49,46,48,45,51,50,41,51,51,51,50,52,51,48,44,51,50,35,12,51,44,34,26,72,69,66,67,38,52,59,66,57,11,39,50,52,35,49,34,46,39,68,64,68,65,66,82,72,93,58,91,64,49,74,69,42,50,54,50,49,53,52,48,27,58,56,35,40,52,45,52,51,49,41,50,53,51,42,51,53,42,55,60,28,54,54,53,55,47,48,50,50,47,52,54,50,40,74,67,51,61,66,22,32,37,33,30,26,56,49,75,46,25,41,49,27,49,51,55,36,50,73,45,62,40,57,58,34,35,29,34,67,50,66,74,46,49,56,51,36,55,73,67,71,51,52,67,43,85,31,51,59,76,35,67,66,45,39,52,66,63,26,49,74,44,26,46,28,39,37,34,40,48,94,42,52,67,56,36,36,52,30,34,38,53,46,40,70,70,23,77,78,44,39,29,39,33,46,36,89,45,80,84,48,44,65,59,36,42,71,42,56,33,62,42,72,44,42,30,55,56,51,14,18,50,52,56,40,35,47,60,63,36,46,67,54,39,52,48,46,53,32,12,61,43,61,58,81,76,60,80,57,70,18,28,39,80,48,75,38,53,27,31,78,85,21,69,37,39,73,26,28,46,55,74,51,35,44,50,81,74,38,57,39,41,68,48,27,39,30,45,61,90,41,98,51,76,40,65,61,59,53,56,78,40,69,37,42,52,54,16,32,34,35,33,40,24,35,59,71,34,48,49,46,35,26,45,67,31,14,55,40,78,70,51,64,38,56,56,32,68,67,54,70,63,65,73,71,62,53,62,69,63,61,65,63,66,74,105

Secondary structure (DSSP, 8-state):
-HHHHHHHHHHHHHHHHHHHHHHHHHHHHHHHHHHHHHH---HHHHHHHHHHHHTT--PPPSS---HHHHHHHHHHHHHHHHHHHHHHHHHHHHHTTHHHHHHHHHHHHHHH--S-EEEE--SHHHHHHHHHHHHTT--EEEEE--HHHHHHHHHTT-EEEES-TTSHHHHHHTTTTT-SEEEE--SSHHHHHHHHHHHHHH-TT-EEEEE-SSGGGHHHHHHTT-SEEE-HHHHHHHHHHHHHH-HHHHHHHHHHH--STTS-S--EEEEEEEPPTTSSSTT-BHHHHTHHHHH--EEEEEE-SS----EES--TTPBP-TT-EEEEEEEHHHHHHIIIIIT-----HHHHHHT--SHHHHTHHHHGGG--/-HHHHHHHHHHHHHHHHHHHHHHHHHHHHHHHHHHHHHH---HHHHHHHHHHHHTT--PPPSS---HHHHHHHHHHHHHHHHHHHHHHHHHHHHHTTHHHHHHHHHHHHHHH--S-EEEE--SHHHHHHHHHHHHTT--EEEEE--HHHHHHHHHTT-EEEES-TTSHHHHHHTTGGG-SEEEE--S-HHHHHHHHHHHHHH-TT-EEEEE-S-GGGHHHHHHTT-SEEE-HHHHHHHHHHHHHH-HHHHHHHHHHH---TTS-S--EEEEEEEPPTTSSSTT-BHHHHTHHHHH--EEEEEE-SS----EES--TTPBP-TT-EEEEEEEHHHHHHIIIIIT-----HHHHHHT--SHHHHTHHHHGGG--

Foldseek 3Di:
DVVVVVVVVLVVLVVLLVVLVVLLVVLLVCQLVVCCVQVVDPSVLSSVLLVCLLVVVPDDRPDDHDPSRVVSSVVSNVSSVVSVVVSVVSVVVCVVVVVVVVLVVLLVVQVPDAQAEEEEDQDPVSVVVVVVCVVLVGQYEYEEADPVSVVVCVVVVHRYFHDHLLDLVRCVSNVLQRYQEYEADDPAPVSLLSSQLSSCVNHVQHAYEYEDCDPVCQVVSVVSPHLYYDHPVCVVVVLVVCCVVPVVVNVVQCLQPCPPPPDPRQHKDKDKAAAAPPALQAFDFQLRSVLCPPLVKAFQWKCDQVDNDTHGPDDRGDGDHHRIMTTIIGGPVSVVCCRCRGRVNPDRSNRVVSPDSSRVNRPPVVVPVVVD/DVVVVVVVVLVVLVVVLVVLVVVLVVLLQCQLVVCCVQVVDDSVLSSVLLVCLLVVVPDDRPDDHDPSRVVSSVVSNVSSVVSVVVSVVSVVVCVVVVVVVVLVVLLVVQVPDAQAEEEEDQDPVSVVVCVVCVVLVGQYEYEEADPVSVVVCVVVVHRYFHDHLLDLVRCVSNVLQRYQEYEADDPAPVSLLSSQLSSCVNHVQHAYEYEDCDPVCQVVSVVSPHLYYDHPVCVVVVLVVCCVVPVVVNVVQCLQPVPPPPDPRQHKDKDKAAAAPPALQAFDFQLRSVLCPPLVKAFQWKCDQVDNDTHGPDDRGDGDHHRIMTTIIGGPVSVVCCRCRGRVNPDRSNRVVSPDSSRVNRPPVVVPVVVD

Radius of gyration: 39.09 Å; Cα contacts (8 Å, |Δi|>4): 1246; chains: 2; bounding box: 101×136×64 Å